Protein AF-A0A2M8Q0Z9-F1 (afdb_monomer)

Structure (mmCIF, N/CA/C/O backbone):
data_AF-A0A2M8Q0Z9-F1
#
_entry.id   AF-A0A2M8Q0Z9-F1
#
loop_
_atom_site.group_PDB
_atom_site.id
_atom_site.type_symbol
_atom_site.label_atom_id
_atom_site.label_alt_id
_atom_site.label_comp_id
_atom_site.label_asym_id
_atom_site.label_entity_id
_atom_site.label_seq_id
_atom_site.pdbx_PDB_ins_code
_atom_site.Cartn_x
_atom_site.Cartn_y
_atom_site.Cartn_z
_atom_site.occupancy
_atom_site.B_iso_or_equiv
_atom_site.auth_seq_id
_atom_site.auth_comp_id
_atom_site.auth_asym_id
_atom_site.auth_atom_id
_atom_site.pdbx_PDB_model_num
ATOM 1 N N . MET A 1 1 ? -34.253 -23.430 72.359 1.00 29.00 1 MET A N 1
ATOM 2 C CA . MET A 1 1 ? -34.237 -23.374 73.838 1.00 29.00 1 MET A CA 1
ATOM 3 C C . MET A 1 1 ? -35.243 -22.290 74.214 1.00 29.00 1 MET A C 1
ATOM 5 O O . MET A 1 1 ? -34.988 -21.146 73.887 1.00 29.00 1 MET A O 1
ATOM 9 N N . PHE A 1 2 ? -36.445 -22.567 74.716 1.00 25.25 2 PHE A N 1
ATOM 10 C CA . PHE A 1 2 ? -36.965 -23.784 75.351 1.00 25.25 2 PHE A CA 1
ATOM 11 C C . PHE A 1 2 ? -37.954 -24.574 74.478 1.00 25.25 2 PHE A C 1
ATOM 13 O O . PHE A 1 2 ? -38.674 -24.003 73.670 1.00 25.25 2 PHE A O 1
ATOM 20 N N . SER A 1 3 ? -37.986 -25.889 74.694 1.00 23.39 3 SER A N 1
ATOM 21 C CA . SER A 1 3 ? -39.091 -26.778 74.326 1.00 23.39 3 SER A CA 1
ATOM 22 C C . SER A 1 3 ? -39.726 -27.277 75.624 1.00 23.39 3 SER A C 1
ATOM 24 O O . SER A 1 3 ? -38.987 -27.608 76.559 1.00 23.39 3 SER A O 1
ATOM 26 N N . ARG A 1 4 ? -41.059 -27.348 75.685 1.00 24.08 4 ARG A N 1
ATOM 27 C CA . ARG A 1 4 ? -41.759 -28.331 76.521 1.00 24.08 4 ARG A CA 1
ATOM 28 C C . ARG A 1 4 ? -43.170 -28.580 76.003 1.00 24.08 4 ARG A C 1
ATOM 30 O O . ARG A 1 4 ? -43.885 -27.640 75.668 1.00 24.08 4 ARG A O 1
ATOM 37 N N . ASP A 1 5 ? -43.511 -29.859 75.930 1.00 26.25 5 ASP A N 1
ATOM 38 C CA . ASP A 1 5 ? -44.664 -30.376 75.205 1.00 26.25 5 ASP A CA 1
ATOM 39 C C . ASP A 1 5 ? -46.029 -30.028 75.797 1.00 26.25 5 ASP A C 1
ATOM 41 O O . ASP A 1 5 ? -46.214 -29.834 77.001 1.00 26.25 5 ASP A O 1
ATOM 45 N N . VAL A 1 6 ? -47.009 -30.028 74.895 1.00 26.88 6 VAL A N 1
ATOM 46 C CA . VAL A 1 6 ? -48.433 -29.902 75.185 1.00 26.88 6 VAL A CA 1
ATOM 47 C C . VAL A 1 6 ? -48.955 -31.223 75.753 1.00 26.88 6 VAL A C 1
ATOM 49 O O . VAL A 1 6 ? -49.050 -32.230 75.051 1.00 26.88 6 VAL A O 1
ATOM 52 N N . GLY A 1 7 ? -49.340 -31.205 77.030 1.00 22.08 7 GLY A N 1
ATOM 53 C CA . GLY A 1 7 ? -50.071 -32.293 77.678 1.00 22.08 7 GLY A CA 1
ATOM 54 C C . GLY A 1 7 ? -51.510 -32.385 77.169 1.00 22.08 7 GLY A C 1
ATOM 55 O O . GLY A 1 7 ? -52.392 -31.706 77.681 1.00 22.08 7 GLY A O 1
ATOM 56 N N . ASN A 1 8 ? -51.702 -33.228 76.157 1.00 27.98 8 ASN A N 1
ATOM 57 C CA . ASN A 1 8 ? -52.954 -33.683 75.548 1.00 27.98 8 ASN A CA 1
ATOM 58 C C . ASN A 1 8 ? -54.220 -33.626 76.445 1.00 27.98 8 ASN A C 1
ATOM 60 O O . ASN A 1 8 ? -54.365 -34.427 77.370 1.00 27.98 8 ASN A O 1
ATOM 64 N N . SER A 1 9 ? -55.188 -32.772 76.092 1.00 23.83 9 SER A N 1
ATOM 65 C CA . SER A 1 9 ? -56.587 -32.903 76.519 1.00 23.83 9 SER A CA 1
ATOM 66 C C . SER A 1 9 ? -57.557 -32.316 75.479 1.00 23.83 9 SER A C 1
ATOM 68 O O . SER A 1 9 ? -57.451 -31.161 75.083 1.00 23.83 9 SER A O 1
ATOM 70 N N . GLY A 1 10 ? -58.526 -33.129 75.038 1.00 26.23 10 GLY A N 1
ATOM 71 C CA . GLY A 1 10 ? -59.764 -32.661 74.399 1.00 26.23 10 GLY A CA 1
ATOM 72 C C . GLY A 1 10 ? -59.664 -32.013 73.010 1.00 26.23 10 GLY A C 1
ATOM 73 O O . GLY A 1 10 ? -60.115 -30.884 72.839 1.00 26.23 10 GLY A O 1
ATOM 74 N N . ILE A 1 11 ? -59.197 -32.738 71.983 1.00 27.69 11 ILE A N 1
ATOM 75 C CA . ILE A 1 11 ? -59.467 -32.342 70.585 1.00 27.69 11 ILE A CA 1
ATOM 76 C C . ILE A 1 11 ? -60.963 -32.556 70.291 1.00 27.69 11 ILE A C 1
ATOM 78 O O . ILE A 1 11 ? -61.380 -33.638 69.880 1.00 27.69 11 ILE A O 1
ATOM 82 N N . ILE A 1 12 ? -61.773 -31.517 70.496 1.00 28.50 12 ILE A N 1
ATOM 83 C CA . ILE A 1 12 ? -63.141 -31.437 69.969 1.00 28.50 12 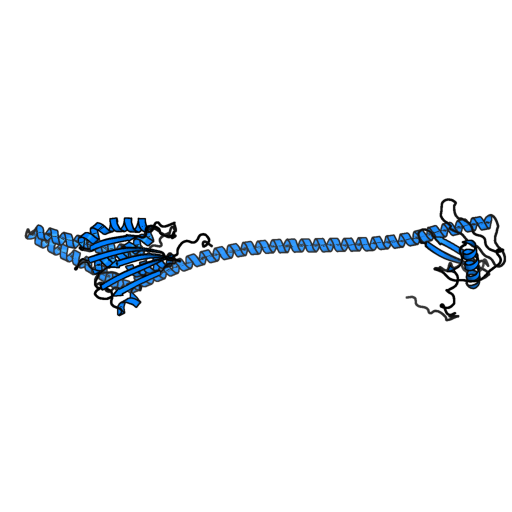ILE A CA 1
ATOM 84 C C . ILE A 1 12 ? -63.040 -30.989 68.502 1.00 28.50 12 ILE A C 1
ATOM 86 O O . ILE A 1 12 ? -62.351 -30.020 68.183 1.00 28.50 12 ILE A O 1
ATOM 90 N N . SER A 1 13 ? -63.671 -31.726 67.584 1.00 25.89 13 SER A N 1
ATOM 91 C CA . SER A 1 13 ? -63.428 -31.595 66.140 1.00 25.89 13 SER A CA 1
ATOM 92 C C . SER A 1 13 ? -63.877 -30.242 65.566 1.00 25.89 13 SER A C 1
ATOM 94 O O . SER A 1 13 ? -65.073 -29.991 65.404 1.00 25.89 13 SER A O 1
ATOM 96 N N . MET A 1 14 ? -62.906 -29.410 65.181 1.00 30.20 14 MET A N 1
ATOM 97 C CA . MET A 1 14 ? -63.068 -28.052 64.637 1.00 30.20 14 MET A CA 1
ATOM 98 C C . MET A 1 14 ? -63.669 -27.986 63.209 1.00 30.20 14 MET A C 1
ATOM 100 O O . MET A 1 14 ? -63.111 -27.299 62.365 1.00 30.20 14 MET A O 1
ATOM 104 N N . ASN A 1 15 ? -64.771 -28.674 62.886 1.00 26.70 15 ASN A N 1
ATOM 105 C CA . ASN A 1 15 ? -65.361 -28.583 61.530 1.00 26.70 15 ASN A CA 1
ATOM 106 C C . ASN A 1 15 ? -66.892 -28.439 61.480 1.00 26.70 15 ASN A C 1
ATOM 108 O O . ASN A 1 15 ? -67.402 -27.760 60.595 1.00 26.70 15 ASN A O 1
ATOM 112 N N . THR A 1 16 ? -67.648 -28.991 62.431 1.00 25.20 16 THR A N 1
ATOM 113 C CA . THR A 1 16 ? -69.124 -28.855 62.461 1.00 25.20 16 THR A CA 1
ATOM 114 C C . THR A 1 16 ? -69.608 -27.554 63.122 1.00 25.20 16 THR A C 1
ATOM 116 O O . THR A 1 16 ? -70.782 -27.214 63.061 1.00 25.20 16 THR A O 1
ATOM 119 N N . THR A 1 17 ? -68.692 -26.803 63.735 1.00 29.81 17 THR A N 1
ATOM 120 C CA . THR A 1 17 ? -68.919 -25.650 64.632 1.00 29.81 17 THR A CA 1
ATOM 121 C C . THR A 1 17 ? -69.244 -24.321 63.912 1.00 29.81 17 THR A C 1
ATOM 123 O O . THR A 1 17 ? -69.582 -23.322 64.557 1.00 29.81 17 THR A O 1
ATOM 126 N N . TYR A 1 18 ? -69.104 -24.286 62.582 1.00 30.70 18 TYR A N 1
ATOM 127 C CA . TYR A 1 18 ? -68.833 -23.061 61.811 1.00 30.70 18 TYR A CA 1
ATOM 128 C C . TYR A 1 18 ? -70.031 -22.438 61.078 1.00 30.70 18 TYR A C 1
ATOM 130 O O . TYR A 1 18 ? -69.997 -21.253 60.774 1.00 30.70 18 TYR A O 1
ATOM 138 N N . ILE A 1 19 ? -71.079 -23.195 60.753 1.00 31.00 19 ILE A N 1
ATOM 139 C CA . ILE A 1 19 ? -71.943 -22.828 59.612 1.00 31.00 19 ILE A CA 1
ATOM 140 C C . ILE A 1 19 ? -72.926 -21.679 59.893 1.00 31.00 19 ILE A C 1
ATOM 142 O O . ILE A 1 19 ? -73.235 -20.887 59.007 1.00 31.00 19 ILE A O 1
ATOM 146 N N . ASP A 1 20 ? -73.417 -21.550 61.118 1.00 32.72 20 ASP A N 1
ATOM 147 C CA . ASP A 1 20 ? -74.731 -20.932 61.291 1.00 32.72 20 ASP A CA 1
ATOM 148 C C . ASP A 1 20 ? -74.752 -19.370 61.421 1.00 32.72 20 ASP A C 1
ATOM 150 O O . ASP A 1 20 ? -75.846 -18.806 61.381 1.00 32.72 20 ASP A O 1
ATOM 154 N N . ILE A 1 21 ? -73.634 -18.628 61.645 1.00 34.75 21 ILE A N 1
ATOM 155 C CA . ILE A 1 21 ? -73.713 -17.278 62.327 1.00 34.75 21 ILE A CA 1
ATOM 156 C C . ILE A 1 21 ? -74.153 -16.164 61.434 1.00 34.75 21 ILE A C 1
ATOM 158 O O . ILE A 1 21 ? -74.830 -15.229 61.854 1.00 34.75 21 ILE A O 1
ATOM 162 N N . LEU A 1 22 ? -73.728 -16.308 60.195 1.00 28.69 22 LEU A N 1
ATOM 163 C CA . LEU A 1 22 ? -73.821 -15.338 59.131 1.00 28.69 22 LEU A CA 1
ATOM 164 C C . LEU A 1 22 ? -75.269 -14.991 58.769 1.00 28.69 22 LEU A C 1
ATOM 166 O O . LEU A 1 22 ? -75.493 -14.236 57.835 1.00 28.69 22 LEU A O 1
ATOM 170 N N . THR A 1 23 ? -76.246 -15.566 59.471 1.00 32.16 23 THR A N 1
ATOM 171 C CA . THR A 1 23 ? -77.679 -15.378 59.256 1.00 32.16 23 THR A CA 1
ATOM 172 C C . THR A 1 23 ? -78.332 -14.412 60.252 1.00 32.16 23 THR A C 1
ATOM 174 O O . THR A 1 23 ? -79.551 -14.259 60.221 1.00 32.16 23 THR A O 1
ATOM 177 N N . SER A 1 24 ? -77.558 -13.747 61.121 1.00 33.47 24 SER A N 1
ATOM 178 C CA . SER A 1 24 ? -78.052 -12.641 61.953 1.00 33.47 24 SER A CA 1
ATOM 179 C C . SER A 1 24 ? -77.798 -11.274 61.312 1.00 33.47 24 SER A C 1
ATOM 181 O O . SER A 1 24 ? -76.681 -10.973 60.896 1.00 33.47 24 SER A O 1
ATOM 183 N N . ASN A 1 25 ? -78.833 -10.430 61.312 1.00 30.94 25 ASN A N 1
ATOM 184 C CA . ASN A 1 25 ? -78.800 -9.064 60.786 1.00 30.94 25 ASN A CA 1
ATOM 185 C C . ASN A 1 25 ? -78.736 -7.985 61.889 1.00 30.94 25 ASN A C 1
ATOM 187 O O . ASN A 1 25 ? -78.957 -6.813 61.589 1.00 30.94 25 ASN A O 1
ATOM 191 N N . ASN A 1 26 ? -78.483 -8.349 63.155 1.00 36.66 26 ASN A N 1
ATOM 192 C CA . ASN A 1 26 ? -78.434 -7.396 64.271 1.00 36.66 26 ASN A CA 1
ATOM 193 C C . ASN A 1 26 ? -77.176 -7.581 65.140 1.00 36.66 26 ASN A C 1
ATOM 195 O O . ASN A 1 26 ? -76.804 -8.699 65.495 1.00 36.66 26 ASN A O 1
ATOM 199 N N . LEU A 1 27 ? -76.560 -6.462 65.530 1.00 37.19 27 LEU A N 1
ATOM 200 C CA . LEU A 1 27 ? -75.401 -6.399 66.422 1.00 37.19 27 LEU A CA 1
ATOM 201 C C . LEU A 1 27 ? -75.675 -7.095 67.769 1.00 37.19 27 LEU A C 1
ATOM 203 O O . LEU A 1 27 ? -74.800 -7.790 68.283 1.00 37.19 27 LEU A O 1
ATOM 207 N N . ASP A 1 28 ? -76.900 -6.980 68.293 1.00 39.16 28 ASP A N 1
ATOM 208 C CA . ASP A 1 28 ? -77.302 -7.596 69.566 1.00 39.16 28 ASP A CA 1
ATOM 209 C C . ASP A 1 28 ? -77.231 -9.136 69.529 1.00 39.16 28 ASP A C 1
ATOM 211 O O . ASP A 1 28 ? -76.730 -9.758 70.464 1.00 39.16 28 ASP A O 1
ATOM 215 N N . GLU A 1 29 ? -77.652 -9.768 68.425 1.00 40.88 29 GLU A N 1
ATOM 216 C CA . GLU A 1 29 ? -77.595 -11.233 68.247 1.00 40.88 29 GLU A CA 1
ATOM 217 C C . GLU A 1 29 ? -76.146 -11.740 68.104 1.00 40.88 29 GLU A C 1
ATOM 219 O O . GLU A 1 29 ? -75.829 -12.858 68.520 1.00 40.88 29 GLU A O 1
ATOM 224 N N . VAL A 1 30 ? -75.251 -10.942 67.507 1.00 40.41 30 VAL A N 1
ATOM 225 C CA . VAL A 1 30 ? -73.817 -11.274 67.399 1.00 40.41 30 VAL A CA 1
ATOM 226 C C . VAL A 1 30 ? -73.162 -11.239 68.782 1.00 40.41 30 VAL A C 1
ATOM 228 O O . VAL A 1 30 ? -72.384 -12.132 69.134 1.00 40.41 30 VAL A O 1
ATOM 231 N N . ILE A 1 31 ? -73.518 -10.232 69.580 1.00 43.06 31 ILE A N 1
ATOM 232 C CA . ILE A 1 31 ? -73.064 -10.038 70.958 1.00 43.06 31 ILE A CA 1
ATOM 233 C C . ILE A 1 31 ? -73.547 -11.185 71.868 1.00 43.06 31 ILE A C 1
ATOM 235 O O . ILE A 1 31 ? -72.736 -11.800 72.569 1.00 43.06 31 ILE A O 1
ATOM 239 N N . GLU A 1 32 ? -74.833 -11.542 71.808 1.00 44.19 32 GLU A N 1
ATOM 240 C CA . GLU A 1 32 ? -75.440 -12.630 72.595 1.00 44.19 32 GLU A CA 1
ATOM 241 C C . GLU A 1 32 ? -74.714 -13.972 72.370 1.00 44.19 32 GLU A C 1
ATOM 243 O O . GLU A 1 32 ? -74.347 -14.682 73.310 1.00 44.19 32 GLU A O 1
ATOM 248 N N . ARG A 1 33 ? -74.418 -14.299 71.109 1.00 44.50 33 ARG A N 1
ATOM 249 C CA . ARG A 1 33 ? -73.875 -15.613 70.725 1.00 44.50 33 ARG A CA 1
ATOM 250 C C . ARG A 1 33 ? -72.375 -15.741 70.899 1.00 44.50 33 ARG A C 1
ATOM 252 O O . ARG A 1 33 ? -71.889 -16.828 71.215 1.00 44.50 33 ARG A O 1
ATOM 259 N N . SER A 1 34 ? -71.656 -14.632 70.750 1.00 44.12 34 SER A N 1
ATOM 260 C CA . SER A 1 34 ? -70.243 -14.557 71.121 1.00 44.12 34 SER A CA 1
ATOM 261 C C . SER A 1 34 ? -70.079 -14.793 72.623 1.00 44.12 34 SER A C 1
ATOM 263 O O . SER A 1 34 ? -69.215 -15.569 73.027 1.00 44.12 34 SER A O 1
ATOM 265 N N . THR A 1 35 ? -70.969 -14.219 73.440 1.00 45.06 35 THR A N 1
ATOM 266 C CA . THR A 1 35 ? -70.985 -14.415 74.898 1.00 45.06 35 THR A CA 1
ATOM 267 C C . THR A 1 35 ? -71.263 -15.870 75.280 1.00 45.06 35 THR A C 1
ATOM 269 O O . THR A 1 35 ? -70.525 -16.444 76.077 1.00 45.06 35 THR A O 1
ATOM 272 N N . ALA A 1 36 ? -72.277 -16.505 74.683 1.00 46.03 36 ALA A N 1
ATOM 273 C CA . ALA A 1 36 ? -72.641 -17.889 75.003 1.00 46.03 36 ALA A CA 1
ATOM 274 C C . ALA A 1 36 ? -71.480 -18.890 74.807 1.00 46.03 36 ALA A C 1
ATOM 276 O O . ALA A 1 36 ? -71.289 -19.775 75.633 1.00 46.03 36 ALA A O 1
ATOM 277 N N . ARG A 1 37 ? -70.664 -18.727 73.753 1.00 44.78 37 ARG A N 1
ATOM 278 C CA . ARG A 1 37 ? -69.464 -19.560 73.510 1.00 44.78 37 ARG A CA 1
ATOM 279 C C . ARG A 1 37 ? -68.254 -19.170 74.351 1.00 44.78 37 ARG A C 1
ATOM 281 O O . ARG A 1 37 ? -67.446 -20.018 74.712 1.00 44.78 37 ARG A O 1
ATOM 288 N N . PHE A 1 38 ? -68.114 -17.888 74.657 1.00 46.19 38 PHE A N 1
ATOM 289 C CA . PHE A 1 38 ? -67.076 -17.364 75.543 1.00 46.19 38 PHE A CA 1
ATOM 290 C C . PHE A 1 38 ? -67.206 -17.942 76.962 1.00 46.19 38 PHE A C 1
ATOM 292 O O . PHE A 1 38 ? -66.206 -18.321 77.566 1.00 46.19 38 PHE A O 1
ATOM 299 N N . MET A 1 39 ? -68.442 -18.131 77.428 1.00 46.19 39 MET A N 1
ATOM 300 C CA . MET A 1 39 ? -68.780 -18.799 78.691 1.00 46.19 39 MET A CA 1
ATOM 301 C C . MET A 1 39 ? -68.330 -20.270 78.780 1.00 46.19 39 MET A C 1
ATOM 303 O O . MET A 1 39 ? -68.110 -20.763 79.881 1.00 46.19 39 MET A O 1
ATOM 307 N N . GLU A 1 40 ? -68.160 -20.972 77.654 1.00 45.56 40 GLU A N 1
ATOM 308 C CA . GLU A 1 40 ? -67.639 -22.353 77.626 1.00 45.56 40 GLU A CA 1
ATOM 309 C C . GLU A 1 40 ? -66.096 -22.416 77.661 1.00 45.56 40 GLU A C 1
ATOM 311 O O . GLU A 1 40 ? -65.525 -23.465 77.957 1.00 45.56 40 GLU A O 1
ATOM 316 N N . LEU A 1 41 ? -65.414 -21.308 77.340 1.00 40.97 41 LEU A N 1
ATOM 317 C CA . LEU A 1 41 ? -63.951 -21.224 77.201 1.00 40.97 41 LEU A CA 1
ATOM 318 C C . LEU A 1 41 ? -63.243 -20.580 78.403 1.00 40.97 41 LEU A C 1
ATOM 320 O O . LEU A 1 41 ? -62.042 -20.785 78.578 1.00 40.97 41 LEU A O 1
ATOM 324 N N . VAL A 1 42 ? -63.965 -19.782 79.189 1.00 40.88 42 VAL A N 1
ATOM 325 C CA . VAL A 1 42 ? -63.442 -18.943 80.278 1.00 40.88 42 VAL A CA 1
ATOM 326 C C . VAL A 1 42 ? -63.699 -19.604 81.633 1.00 40.88 42 VAL A C 1
ATOM 328 O O . VAL A 1 42 ? -64.730 -20.239 81.847 1.00 40.88 42 VAL A O 1
ATOM 331 N N . ASN A 1 43 ? -62.774 -19.454 82.584 1.00 45.03 43 ASN A N 1
ATOM 332 C CA . ASN A 1 43 ? -62.985 -19.961 83.939 1.00 45.03 43 ASN A CA 1
ATOM 333 C C . ASN A 1 43 ? -64.122 -19.167 84.629 1.00 45.03 43 ASN A C 1
ATOM 335 O O . ASN A 1 43 ? -64.034 -17.942 84.681 1.00 45.03 43 ASN A O 1
ATOM 339 N N . PRO A 1 44 ? -65.148 -19.801 85.238 1.00 46.84 44 PRO A N 1
ATOM 340 C CA . PRO A 1 44 ? -66.248 -19.084 85.903 1.00 46.84 44 PRO A CA 1
ATOM 341 C C . PRO A 1 44 ? -65.817 -18.190 87.088 1.00 46.84 44 PRO A C 1
ATOM 343 O O . PRO A 1 44 ? -66.611 -17.385 87.572 1.00 46.84 44 PRO A O 1
ATOM 346 N N . LEU A 1 45 ? -64.564 -18.298 87.552 1.00 42.72 45 LEU A N 1
ATOM 347 C CA . LEU A 1 45 ? -63.936 -17.420 88.552 1.00 42.72 45 LEU A CA 1
ATOM 348 C C . LEU A 1 45 ? -63.070 -16.290 87.945 1.00 42.72 45 LEU A C 1
ATOM 350 O O . LEU A 1 45 ? -62.388 -15.573 88.682 1.00 42.72 45 LEU A O 1
ATOM 354 N N . ALA A 1 46 ? -63.057 -16.119 86.621 1.00 46.72 46 ALA A N 1
ATOM 355 C CA . ALA A 1 46 ? -62.275 -15.095 85.935 1.00 46.72 46 ALA A CA 1
ATOM 356 C C . ALA A 1 46 ? -63.123 -13.914 85.449 1.00 46.72 46 ALA A C 1
ATOM 358 O O . ALA A 1 46 ? -64.194 -14.091 84.876 1.00 46.72 46 ALA A O 1
ATOM 359 N N . MET A 1 47 ? -62.579 -12.703 85.610 1.00 50.75 47 MET A N 1
ATOM 360 C CA . MET A 1 47 ? -62.981 -11.567 84.786 1.00 50.75 47 MET A CA 1
ATOM 361 C C . MET A 1 47 ? -62.311 -11.729 83.427 1.00 50.75 47 MET A C 1
ATOM 363 O O . MET A 1 47 ? -61.087 -11.737 83.327 1.00 50.75 47 MET A O 1
ATOM 367 N N . CYS A 1 48 ? -63.096 -11.852 82.367 1.00 52.19 48 CYS A N 1
ATOM 368 C CA . CYS A 1 48 ? -62.569 -11.802 81.010 1.00 52.19 48 CYS A CA 1
ATOM 369 C C . CYS A 1 48 ? -62.818 -10.418 80.391 1.00 52.19 48 CYS A C 1
ATOM 371 O O . CYS A 1 48 ? -63.458 -9.569 81.009 1.00 52.19 48 CYS A O 1
ATOM 373 N N . LEU A 1 49 ? -62.223 -10.172 79.228 1.00 53.16 49 LEU A N 1
ATOM 374 C CA . LEU A 1 49 ? -62.120 -8.862 78.605 1.00 53.16 49 LEU A CA 1
ATOM 375 C C . LEU A 1 49 ? -62.110 -9.025 77.082 1.00 53.16 49 LEU A C 1
ATOM 377 O O . LEU A 1 49 ? -61.160 -9.568 76.512 1.00 53.16 49 LEU A O 1
ATOM 381 N N . LEU A 1 50 ? -63.157 -8.539 76.422 1.00 53.50 50 LEU A N 1
ATOM 382 C CA . LEU A 1 50 ? -63.221 -8.433 74.966 1.00 53.50 50 LEU A CA 1
ATOM 383 C C . LEU A 1 50 ? -62.940 -6.980 74.555 1.00 53.50 50 LEU A C 1
ATOM 385 O O . LEU A 1 50 ? -63.431 -6.052 75.193 1.00 53.50 50 LEU A O 1
ATOM 389 N N . LEU A 1 51 ? -62.157 -6.779 73.497 1.00 53.03 51 LEU A N 1
ATOM 390 C CA . LEU A 1 51 ? -61.887 -5.479 72.879 1.00 53.03 51 LEU A CA 1
ATOM 391 C C . LEU A 1 51 ? -62.001 -5.640 71.359 1.00 53.03 51 LEU A C 1
ATOM 393 O O . LEU A 1 51 ? -61.488 -6.612 70.810 1.00 53.03 51 LEU A O 1
ATOM 397 N N . TRP A 1 52 ? -62.641 -4.701 70.668 1.00 54.47 52 TRP A N 1
ATOM 398 C CA . TRP A 1 52 ? -62.644 -4.632 69.202 1.00 54.47 52 TRP A CA 1
ATOM 399 C C . TRP A 1 52 ? -61.735 -3.486 68.760 1.00 54.47 52 TRP A C 1
ATOM 401 O O . TRP A 1 52 ? -61.827 -2.390 69.307 1.00 54.47 52 TRP A O 1
ATOM 411 N N . ASP A 1 53 ? -60.838 -3.748 67.810 1.00 50.41 53 ASP A N 1
ATOM 412 C CA . ASP A 1 53 ? -59.968 -2.741 67.202 1.00 50.41 53 ASP A CA 1
ATOM 413 C C . ASP A 1 53 ? -60.440 -2.475 65.769 1.00 50.41 53 ASP A C 1
ATOM 415 O O . ASP A 1 53 ? -60.520 -3.394 64.945 1.00 50.41 53 ASP A O 1
ATOM 419 N N . THR A 1 54 ? -60.798 -1.223 65.489 1.00 50.47 54 THR A N 1
ATOM 420 C CA . THR A 1 54 ? -61.475 -0.822 64.253 1.00 50.47 54 THR A CA 1
ATOM 421 C C . THR A 1 54 ? -60.528 -0.483 63.116 1.00 50.47 54 THR A C 1
ATOM 423 O O . THR A 1 54 ? -60.907 -0.705 61.971 1.00 50.47 54 THR A O 1
ATOM 426 N N . GLU A 1 55 ? -59.300 -0.038 63.395 1.00 51.00 55 GLU A N 1
ATOM 427 C CA . GLU A 1 55 ? -58.261 0.114 62.366 1.00 51.00 55 GLU A CA 1
ATOM 428 C C . GLU A 1 55 ? -57.713 -1.247 61.920 1.00 51.00 55 GLU A C 1
ATOM 430 O O . GLU A 1 55 ? -57.326 -1.426 60.768 1.00 51.00 55 GLU A O 1
ATOM 435 N N . LEU A 1 56 ? -57.690 -2.227 62.829 1.00 51.66 56 LEU A N 1
ATOM 436 C CA . LEU A 1 56 ? -57.178 -3.574 62.571 1.00 51.66 56 LEU A CA 1
ATOM 437 C C . LEU A 1 56 ? -58.274 -4.611 62.271 1.00 51.66 56 LEU A C 1
ATOM 439 O O . LEU A 1 56 ? -57.950 -5.787 62.086 1.00 51.66 56 LEU A O 1
ATOM 443 N N . HIS A 1 57 ? -59.544 -4.191 62.261 1.00 51.53 57 HIS A N 1
ATOM 444 C CA . HIS A 1 57 ? -60.748 -5.002 62.025 1.00 51.53 57 HIS A CA 1
ATOM 445 C C . HIS A 1 57 ? -60.750 -6.365 62.754 1.00 51.53 57 HIS A C 1
ATOM 447 O O . HIS A 1 57 ? -61.039 -7.403 62.150 1.00 51.53 57 HIS A O 1
ATOM 453 N N . ARG A 1 58 ? -60.391 -6.397 64.048 1.00 51.41 58 ARG A N 1
ATOM 454 C CA . ARG A 1 58 ? -60.260 -7.659 64.808 1.00 51.41 58 ARG A CA 1
ATOM 455 C C . ARG A 1 58 ? -60.554 -7.541 66.301 1.00 51.41 58 ARG A C 1
ATOM 457 O O . ARG A 1 58 ? -60.332 -6.498 66.912 1.00 51.41 58 ARG A O 1
ATOM 464 N N . TYR A 1 59 ? -60.958 -8.661 66.904 1.00 51.31 59 TYR A N 1
ATOM 465 C CA . TYR A 1 59 ? -61.098 -8.791 68.354 1.00 51.31 59 TYR A CA 1
ATOM 466 C C . TYR A 1 59 ? -59.762 -9.126 69.036 1.00 51.31 59 TYR A C 1
ATOM 468 O O . TYR A 1 59 ? -58.978 -9.953 68.561 1.00 51.31 59 TYR A O 1
ATOM 476 N N . ILE A 1 60 ? -59.540 -8.513 70.194 1.00 52.59 60 ILE A N 1
ATOM 477 C CA . ILE A 1 60 ? -58.463 -8.794 71.141 1.00 52.59 60 ILE A CA 1
ATOM 478 C C . ILE A 1 60 ? -59.131 -9.298 72.423 1.00 52.59 60 ILE A C 1
ATOM 480 O O . ILE A 1 60 ? -59.983 -8.611 72.984 1.00 52.59 60 ILE A O 1
ATOM 484 N N . VAL A 1 61 ? -58.753 -10.493 72.881 1.00 51.78 61 VAL A N 1
ATOM 485 C CA . VAL A 1 61 ? -59.316 -11.107 74.092 1.00 51.78 61 VAL A CA 1
ATOM 486 C C . VAL A 1 61 ? -58.235 -11.288 75.148 1.00 51.78 61 VAL A C 1
ATOM 488 O O . VAL A 1 61 ? -57.123 -11.728 74.834 1.00 51.78 61 VAL A O 1
ATOM 491 N N . GLY A 1 62 ? -58.579 -10.965 76.393 1.00 50.94 62 GLY A N 1
ATOM 492 C CA . GLY A 1 62 ? -57.747 -11.191 77.567 1.00 50.94 62 GLY A CA 1
ATOM 493 C C . GLY A 1 62 ? -58.558 -11.698 78.753 1.00 50.94 62 GLY A C 1
ATOM 494 O O . GLY A 1 62 ? -59.653 -11.217 79.012 1.00 50.94 62 GLY A O 1
ATOM 495 N N . GLU A 1 63 ? -58.015 -12.659 79.491 1.00 47.00 63 GLU A N 1
ATOM 496 C CA . GLU A 1 63 ? -58.623 -13.220 80.701 1.00 47.00 63 GLU A CA 1
ATOM 497 C C . GLU A 1 63 ? -57.777 -12.847 81.929 1.00 47.00 63 GLU A C 1
ATOM 499 O O . GLU A 1 63 ? -56.546 -12.892 81.873 1.00 47.00 63 GLU A O 1
ATOM 504 N N . THR A 1 64 ? -58.424 -12.496 83.044 1.00 43.44 64 THR A N 1
ATOM 505 C CA . THR A 1 64 ? -57.787 -12.312 84.352 1.00 43.44 64 THR A CA 1
ATOM 506 C C . THR A 1 64 ? -58.573 -13.034 85.449 1.00 43.44 64 THR A C 1
ATOM 508 O O . THR A 1 64 ? -59.713 -12.702 85.771 1.00 43.44 64 THR A O 1
ATOM 511 N N . VAL A 1 65 ? -57.949 -14.034 86.070 1.00 41.69 65 VAL A N 1
ATOM 512 C CA . VAL A 1 65 ? -58.557 -14.770 87.189 1.00 41.69 65 VAL A CA 1
ATOM 513 C C . VAL A 1 65 ? -58.587 -13.882 88.432 1.00 41.69 65 VAL A C 1
ATOM 515 O O . VAL A 1 65 ? -57.585 -13.245 88.757 1.00 41.69 65 VAL A O 1
ATOM 518 N N . VAL A 1 66 ? -59.722 -13.838 89.136 1.00 43.84 66 VAL A N 1
ATOM 519 C CA . VAL A 1 66 ? -59.877 -13.059 90.371 1.00 43.84 66 VAL A CA 1
ATOM 520 C C . VAL A 1 66 ? -60.135 -14.012 91.528 1.00 43.84 66 VAL A C 1
ATOM 522 O O . VAL A 1 66 ? -61.266 -14.464 91.672 1.00 43.84 66 VAL A O 1
ATOM 525 N N . ASN A 1 67 ? -59.120 -14.283 92.360 1.00 39.34 67 ASN A N 1
ATOM 526 C CA . ASN A 1 67 ? -59.257 -14.445 93.819 1.00 39.34 67 ASN A CA 1
ATOM 527 C C . ASN A 1 67 ? -57.929 -14.798 94.526 1.00 39.34 67 ASN A C 1
ATOM 529 O O . ASN A 1 67 ? -57.028 -15.375 93.930 1.00 39.34 67 ASN A O 1
ATOM 533 N N . ASP A 1 68 ? -57.927 -14.511 95.834 1.00 37.22 68 ASP A N 1
ATOM 534 C CA . ASP A 1 68 ? -56.938 -14.832 96.880 1.00 37.22 68 ASP A CA 1
ATOM 535 C C . ASP A 1 68 ? -55.617 -14.013 96.906 1.00 37.22 68 ASP A C 1
ATOM 537 O O . ASP A 1 68 ? -54.752 -14.195 96.049 1.00 37.22 68 ASP A O 1
ATOM 541 N N . PRO A 1 69 ? -55.405 -13.152 97.931 1.00 40.66 69 PRO A N 1
ATOM 542 C CA . PRO A 1 69 ? -54.146 -12.430 98.158 1.00 40.66 69 PRO A CA 1
ATOM 543 C C . PRO A 1 69 ? -52.890 -13.293 98.377 1.00 40.66 69 PRO A C 1
ATOM 545 O O . PRO A 1 69 ? -51.799 -12.727 98.446 1.00 40.66 69 PRO A O 1
ATOM 548 N N . GLN A 1 70 ? -53.009 -14.616 98.547 1.00 38.88 70 GLN A N 1
ATOM 549 C CA . GLN A 1 70 ? -51.870 -15.513 98.801 1.00 38.88 70 GLN A CA 1
ATOM 550 C C . GLN A 1 70 ? -51.386 -16.308 97.573 1.00 38.88 70 GLN A C 1
ATOM 552 O O . GLN A 1 70 ? -50.406 -17.046 97.687 1.00 38.88 70 GLN A O 1
ATOM 557 N N . LEU A 1 71 ? -52.017 -16.165 96.400 1.00 38.59 71 LEU A N 1
ATOM 558 C CA . LEU A 1 71 ? -51.615 -16.863 95.170 1.00 38.59 71 LEU A CA 1
ATOM 559 C C . LEU A 1 71 ? -50.991 -15.936 94.108 1.00 38.59 71 LEU A C 1
ATOM 561 O O . LEU A 1 71 ? -51.184 -14.724 94.091 1.00 38.59 71 LEU A O 1
ATOM 565 N N . ALA A 1 72 ? -50.160 -16.545 93.256 1.00 33.72 72 ALA A N 1
ATOM 566 C CA . ALA A 1 72 ? -49.265 -15.889 92.299 1.00 33.72 72 ALA A CA 1
ATOM 567 C C . ALA A 1 72 ? -49.995 -14.994 91.263 1.00 33.72 72 ALA A C 1
ATOM 569 O O . ALA A 1 72 ? -51.159 -15.250 90.953 1.00 33.72 72 ALA A O 1
ATOM 570 N N . PRO A 1 73 ? -49.324 -13.963 90.700 1.00 32.03 73 PRO A N 1
ATOM 571 C CA . PRO A 1 73 ? -49.974 -12.917 89.907 1.00 32.03 73 PRO A CA 1
ATOM 572 C C . PRO A 1 73 ? -50.720 -13.427 88.667 1.00 32.03 73 PRO A C 1
ATOM 574 O O . PRO A 1 73 ? -50.297 -14.367 87.991 1.00 32.03 73 PRO A O 1
ATOM 577 N N . SER A 1 74 ? -51.820 -12.739 88.354 1.00 35.50 74 SER A N 1
ATOM 578 C CA . SER A 1 74 ? -52.733 -13.034 87.251 1.00 35.50 74 SER A CA 1
ATOM 579 C C . SER A 1 74 ? -52.036 -13.063 85.884 1.00 35.50 74 SER A C 1
ATOM 581 O O . SER A 1 74 ? -51.357 -12.122 85.473 1.00 35.50 74 SER A O 1
ATOM 583 N N . VAL A 1 75 ? -52.233 -14.163 85.150 1.00 33.22 75 VAL A N 1
ATOM 584 C CA . VAL A 1 75 ? -51.606 -14.404 83.841 1.00 33.22 75 VAL A CA 1
ATOM 585 C C . VAL A 1 75 ? -52.568 -14.033 82.716 1.00 33.22 75 VAL A C 1
ATOM 587 O O . VAL A 1 75 ? -53.529 -14.752 82.452 1.00 33.22 75 VAL A O 1
ATOM 590 N N . PHE A 1 76 ? -52.271 -12.946 82.006 1.00 34.66 76 PHE A N 1
ATOM 591 C CA . PHE A 1 76 ? -53.048 -12.508 80.847 1.00 34.66 76 PHE A CA 1
ATOM 592 C C . PHE A 1 76 ? -52.767 -13.417 79.635 1.00 34.66 76 PHE A C 1
ATOM 594 O O . PHE A 1 76 ? -51.693 -13.352 79.029 1.00 34.66 76 PHE A O 1
ATOM 601 N N . ARG A 1 77 ? -53.714 -14.291 79.264 1.00 34.19 77 ARG A N 1
ATOM 602 C CA . ARG A 1 77 ? -53.602 -15.134 78.058 1.00 34.19 77 ARG A CA 1
ATOM 603 C C . ARG A 1 77 ? -54.174 -14.419 76.835 1.00 34.19 77 ARG A C 1
ATOM 605 O O . ARG A 1 77 ? -55.345 -14.061 76.808 1.00 34.19 77 ARG A O 1
ATOM 612 N N . ARG A 1 78 ? -53.348 -14.267 75.796 1.00 35.19 78 ARG A N 1
ATOM 613 C CA . ARG A 1 78 ? -53.752 -13.731 74.488 1.00 35.19 78 ARG A CA 1
ATOM 614 C C . ARG A 1 78 ? -54.445 -14.816 73.666 1.00 35.19 78 ARG A C 1
ATOM 616 O O . ARG A 1 78 ? -53.790 -15.773 73.259 1.00 35.19 78 ARG A O 1
ATOM 623 N N . VAL A 1 79 ? -55.718 -14.611 73.338 1.00 34.91 79 VAL A N 1
ATOM 624 C CA . VAL A 1 79 ? -56.445 -15.410 72.339 1.00 34.91 79 VAL A CA 1
ATOM 625 C C . VAL A 1 79 ? -56.877 -14.485 71.203 1.00 34.91 79 VA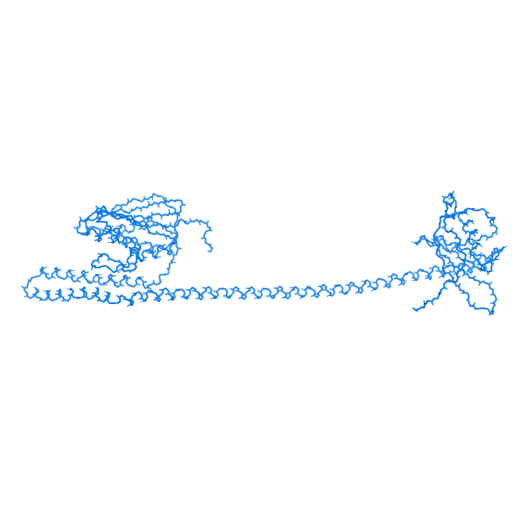L A C 1
ATOM 627 O O . VAL A 1 79 ? -57.442 -13.419 71.438 1.00 34.91 79 VAL A O 1
ATOM 630 N N . VAL A 1 80 ? -56.566 -14.865 69.962 1.00 30.81 80 VAL A N 1
ATOM 631 C CA . VAL A 1 80 ? -57.006 -14.142 68.760 1.00 30.81 80 VAL A CA 1
ATOM 632 C C . VAL A 1 80 ? -58.247 -14.849 68.231 1.00 30.81 80 VAL A C 1
ATOM 634 O O . VAL A 1 80 ? -58.160 -16.000 67.811 1.00 30.81 80 VAL A O 1
ATOM 637 N N . LEU A 1 81 ? -59.394 -14.171 68.272 1.00 29.98 81 LEU A N 1
ATOM 638 C CA . LEU A 1 81 ? -60.661 -14.686 67.758 1.00 29.98 81 LEU A CA 1
ATOM 639 C C . LEU A 1 81 ? -60.976 -14.029 66.408 1.00 29.98 81 LEU A C 1
ATOM 641 O O . LEU A 1 81 ? -61.143 -12.814 66.322 1.00 29.98 81 LEU A O 1
ATOM 645 N N . SER A 1 82 ? -61.086 -14.845 65.362 1.00 28.55 82 SER A N 1
ATOM 646 C CA . SER A 1 82 ? -61.537 -14.448 64.024 1.00 28.55 82 SER A CA 1
ATOM 647 C C . SER A 1 82 ? -62.725 -15.329 63.648 1.00 28.55 82 SER A C 1
ATOM 649 O O . SER A 1 82 ? -62.519 -16.497 63.311 1.00 28.55 82 SER A O 1
ATOM 651 N N . PHE A 1 83 ? -63.956 -14.823 63.780 1.00 33.97 83 PHE A N 1
ATOM 652 C CA . PHE A 1 83 ? -65.130 -15.696 63.773 1.00 33.97 83 PHE A CA 1
ATOM 653 C C . PHE A 1 83 ? -66.365 -15.206 63.034 1.00 33.97 83 PHE A C 1
ATOM 655 O O . PHE A 1 83 ? -66.657 -14.023 62.901 1.00 33.97 83 PHE A O 1
ATOM 662 N N . VAL A 1 84 ? -67.047 -16.252 62.580 1.00 33.28 84 VAL A N 1
ATOM 663 C CA . VAL A 1 84 ? -68.134 -16.371 61.629 1.00 33.28 84 VAL A CA 1
ATOM 664 C C . VAL A 1 84 ? -68.740 -17.770 61.997 1.00 33.28 84 VAL A C 1
ATOM 666 O O . VAL A 1 84 ? -68.468 -18.741 61.313 1.00 33.28 84 VAL A O 1
ATOM 669 N N . GLY A 1 85 ? -69.377 -17.963 63.187 1.00 36.50 85 GLY A N 1
ATOM 670 C CA . GLY A 1 85 ? -69.935 -19.271 63.684 1.00 36.50 85 GLY A CA 1
ATOM 671 C C . GLY A 1 85 ? -70.903 -19.242 64.926 1.00 36.50 85 GLY A C 1
ATOM 672 O O . GLY A 1 85 ? -70.636 -18.522 65.879 1.00 36.50 85 GLY A O 1
ATOM 673 N N . ASN A 1 86 ? -72.005 -20.033 64.937 1.00 32.50 86 ASN A N 1
ATOM 674 C CA . ASN A 1 86 ? -73.272 -19.915 65.761 1.00 32.50 86 ASN A CA 1
ATOM 675 C C . ASN A 1 86 ? -73.675 -21.250 66.484 1.00 32.50 86 ASN A C 1
ATOM 677 O O . ASN A 1 86 ? -72.847 -22.156 66.503 1.00 32.50 86 ASN A O 1
ATOM 681 N N . ARG A 1 87 ? -74.905 -21.507 67.011 1.00 24.86 87 ARG A N 1
ATOM 682 C CA . ARG A 1 87 ? -76.170 -20.720 67.185 1.00 24.86 87 ARG A CA 1
ATOM 683 C C . ARG A 1 87 ? -76.867 -21.107 68.494 1.00 24.86 87 ARG A C 1
ATOM 685 O O . ARG A 1 87 ? -77.207 -22.273 68.650 1.00 24.86 87 ARG A O 1
ATOM 692 N N . VAL A 1 88 ? -77.177 -20.142 69.363 1.00 28.12 88 VAL A N 1
ATOM 693 C CA . VAL A 1 88 ? -77.941 -20.355 70.613 1.00 28.12 88 VAL A CA 1
ATOM 694 C C . VAL A 1 88 ? -78.612 -19.035 71.033 1.00 28.12 88 VAL A C 1
ATOM 696 O O . VAL A 1 88 ? -78.145 -17.971 70.632 1.00 28.12 88 VAL A O 1
ATOM 699 N N . SER A 1 89 ? -79.703 -19.095 71.799 1.00 23.78 89 SER A N 1
ATOM 700 C CA . SER A 1 89 ? -80.271 -17.961 72.546 1.00 23.78 89 SER A CA 1
ATOM 701 C C . SER A 1 89 ? -79.881 -18.056 74.024 1.00 23.78 89 SER A C 1
ATOM 703 O O . SER A 1 89 ? -80.099 -19.111 74.625 1.00 23.78 89 SER A O 1
ATOM 705 N N . VAL A 1 90 ? -79.367 -16.983 74.623 1.00 28.03 90 VAL A N 1
ATOM 706 C CA . VAL A 1 90 ? -79.063 -16.897 76.061 1.00 28.03 90 VAL A CA 1
ATOM 707 C C . VAL A 1 90 ? -79.595 -15.574 76.603 1.00 28.03 90 VAL A C 1
ATOM 709 O O . VAL A 1 90 ? -79.253 -14.499 76.124 1.00 28.03 90 VAL A O 1
ATOM 712 N N . THR A 1 91 ? -80.444 -15.665 77.624 1.00 25.52 91 THR A N 1
ATOM 713 C CA . THR A 1 91 ? -81.145 -14.535 78.245 1.00 25.52 91 THR A CA 1
ATOM 714 C C . THR A 1 91 ? -80.195 -13.414 78.684 1.00 25.52 91 THR A C 1
ATOM 716 O O . THR A 1 91 ? -79.251 -13.649 79.437 1.00 25.52 91 THR A O 1
ATOM 719 N N . GLN A 1 92 ? -80.498 -12.188 78.237 1.00 31.16 92 GLN A N 1
ATOM 720 C CA . GLN A 1 92 ? -79.679 -10.961 78.292 1.00 31.16 92 GLN A CA 1
ATOM 721 C C . GLN A 1 92 ? -79.248 -10.445 79.683 1.00 31.16 92 GLN A C 1
ATOM 723 O O . GLN A 1 92 ? -78.641 -9.381 79.770 1.00 31.16 92 GLN A O 1
ATOM 728 N N . GLU A 1 93 ? -79.523 -11.148 80.780 1.00 31.83 93 GLU A N 1
ATOM 729 C CA . GLU A 1 93 ? -79.392 -10.597 82.139 1.00 31.83 93 GLU A CA 1
ATOM 730 C C . GLU A 1 93 ? -77.942 -10.347 82.598 1.00 31.83 93 GLU A C 1
ATOM 732 O O . GLU A 1 93 ? -77.737 -9.710 83.629 1.00 31.83 93 GLU A O 1
ATOM 737 N N . HIS A 1 94 ? -76.934 -10.818 81.848 1.00 37.16 94 HIS A N 1
ATOM 738 C CA . HIS A 1 94 ? -75.542 -10.839 82.312 1.00 37.16 94 HIS A CA 1
ATOM 739 C C . HIS A 1 94 ? -74.491 -10.169 81.411 1.00 37.16 94 HIS A C 1
ATOM 741 O O . HIS A 1 94 ? -73.302 -10.468 81.547 1.00 37.16 94 HIS A O 1
ATOM 747 N N . LEU A 1 95 ? -74.883 -9.243 80.527 1.00 39.22 95 LEU A N 1
ATOM 748 C CA . LEU A 1 95 ? -73.928 -8.545 79.662 1.00 39.22 95 LEU A CA 1
ATOM 749 C C . LEU A 1 95 ? -73.934 -7.023 79.818 1.00 39.22 95 LEU A C 1
ATOM 751 O O . LEU A 1 95 ? -74.926 -6.365 79.528 1.00 39.22 95 LEU A O 1
ATOM 755 N N . HIS A 1 96 ? -72.779 -6.460 80.174 1.00 41.34 96 HIS A N 1
ATOM 756 C CA . HIS A 1 96 ? -72.507 -5.029 80.039 1.00 41.34 96 HIS A CA 1
ATOM 757 C C . HIS A 1 96 ? -71.536 -4.779 78.888 1.00 41.34 96 HIS A C 1
ATOM 759 O O . HIS A 1 96 ? -70.573 -5.521 78.712 1.00 41.34 96 HIS A O 1
ATOM 765 N N . CYS A 1 97 ? -71.810 -3.729 78.111 1.00 44.69 97 CYS A N 1
ATOM 766 C CA . CYS A 1 97 ? -70.973 -3.254 77.016 1.00 44.69 97 CYS A CA 1
ATOM 767 C C . CYS A 1 97 ? -70.654 -1.776 77.260 1.00 44.69 97 CYS A C 1
ATOM 769 O O . CYS A 1 97 ? -71.518 -0.908 77.130 1.00 44.69 97 CYS A O 1
ATOM 771 N N . LEU A 1 98 ? -69.413 -1.490 77.652 1.00 45.81 98 LEU A N 1
ATOM 772 C CA . LEU A 1 98 ? -68.962 -0.131 77.961 1.00 45.81 98 LEU A CA 1
ATOM 773 C C . LEU A 1 98 ? -68.229 0.482 76.775 1.00 45.81 98 LEU A C 1
ATOM 775 O O . LEU A 1 98 ? -67.180 -0.025 76.382 1.00 45.81 98 LEU A O 1
ATOM 779 N N . ARG A 1 99 ? -68.739 1.607 76.263 1.00 48.22 99 ARG A N 1
ATOM 780 C CA . ARG A 1 99 ? -68.061 2.426 75.253 1.00 48.22 99 ARG A CA 1
ATOM 781 C C . ARG A 1 99 ? -66.898 3.191 75.897 1.00 48.22 99 ARG A C 1
ATOM 783 O O . ARG A 1 99 ? -67.090 3.875 76.904 1.00 48.22 99 ARG A O 1
ATOM 790 N N . LEU A 1 100 ? -65.692 3.082 75.334 1.00 50.00 100 LEU A N 1
ATOM 791 C CA . LEU A 1 100 ? -64.513 3.736 75.918 1.00 50.00 100 LEU A CA 1
ATOM 792 C C . LEU A 1 100 ? -64.499 5.267 75.749 1.00 50.00 100 LEU A C 1
ATOM 794 O O . LEU A 1 100 ? -64.137 5.934 76.716 1.00 50.00 100 LEU A O 1
ATOM 798 N N . ASP A 1 101 ? -64.923 5.809 74.601 1.00 47.81 101 ASP A N 1
ATOM 799 C CA . ASP A 1 101 ? -65.058 7.254 74.323 1.00 47.81 101 ASP A CA 1
ATOM 800 C C . ASP A 1 101 ? -66.141 7.538 73.254 1.00 47.81 101 ASP A C 1
ATOM 802 O O . ASP A 1 101 ? -66.523 6.650 72.487 1.00 47.81 101 ASP A O 1
ATOM 806 N N . ASP A 1 102 ? -66.642 8.780 73.193 1.00 42.91 102 ASP A N 1
ATOM 807 C CA . ASP A 1 102 ? -67.728 9.193 72.279 1.00 42.91 102 ASP A CA 1
ATOM 808 C C . ASP A 1 102 ? -67.288 9.394 70.819 1.00 42.91 102 ASP A C 1
ATOM 810 O O . ASP A 1 102 ? -68.102 9.241 69.902 1.00 42.91 102 ASP A O 1
ATOM 814 N N . HIS A 1 103 ? -66.011 9.712 70.591 1.00 47.22 103 HIS A N 1
ATOM 815 C CA . HIS A 1 103 ? -65.455 9.935 69.251 1.00 47.22 103 HIS A CA 1
ATOM 816 C C . HIS A 1 103 ? -64.819 8.687 68.630 1.00 47.22 103 HIS A C 1
ATOM 818 O O . HIS A 1 103 ? -64.805 8.573 67.405 1.00 47.22 103 HIS A O 1
ATOM 824 N N . ASP A 1 104 ? -64.364 7.735 69.448 1.00 44.41 104 ASP A N 1
ATOM 825 C CA . ASP A 1 104 ? -63.746 6.506 68.957 1.00 44.41 104 ASP A CA 1
ATOM 826 C C . ASP A 1 104 ? -64.782 5.407 68.691 1.00 44.41 104 ASP A C 1
ATOM 828 O O . ASP A 1 104 ? -65.827 5.280 69.348 1.00 44.41 104 ASP A O 1
ATOM 832 N N . GLN A 1 105 ? -64.497 4.616 67.660 1.00 46.41 105 GLN A N 1
ATOM 833 C CA . GLN A 1 105 ? -65.391 3.584 67.160 1.00 46.41 105 GLN A CA 1
ATOM 834 C C . GLN A 1 105 ? -65.358 2.347 68.077 1.00 46.41 105 GLN A C 1
ATOM 836 O O . GLN A 1 105 ? -64.319 1.726 68.260 1.00 46.41 105 GLN A O 1
ATOM 841 N N . HIS A 1 106 ? -66.524 1.995 68.629 1.00 45.69 106 HIS A N 1
ATOM 842 C CA . HIS A 1 106 ? -66.874 0.727 69.292 1.00 45.69 106 HIS A CA 1
ATOM 843 C C . HIS A 1 106 ? -65.734 -0.127 69.879 1.00 45.69 106 HIS A C 1
ATOM 845 O O . HIS A 1 106 ? -65.505 -1.253 69.442 1.00 45.69 106 HIS A O 1
ATOM 851 N N . VAL A 1 107 ? -65.126 0.336 70.971 1.00 46.25 107 VAL A N 1
ATOM 852 C CA . VAL A 1 107 ? -64.452 -0.567 71.913 1.00 46.25 107 VAL A CA 1
ATOM 853 C C . VAL A 1 107 ? -65.444 -0.886 73.029 1.00 46.25 107 VAL A C 1
ATOM 855 O O . VAL A 1 107 ? -65.749 -0.008 73.834 1.00 46.25 107 VAL A O 1
ATOM 858 N N . GLY A 1 108 ? -65.994 -2.104 73.018 1.00 48.06 108 GLY A N 1
ATOM 859 C CA . GLY A 1 108 ? -67.003 -2.577 73.969 1.00 48.06 108 GLY A CA 1
ATOM 860 C C . GLY A 1 108 ? -66.429 -3.611 74.929 1.00 48.06 108 GLY A C 1
ATOM 861 O O . GLY A 1 108 ? -66.092 -4.714 74.504 1.00 48.06 108 GLY A O 1
ATOM 862 N N . LEU A 1 109 ? -66.322 -3.254 76.209 1.00 46.84 109 LEU A N 1
ATOM 863 C CA . LEU A 1 109 ? -65.793 -4.143 77.242 1.00 46.84 109 LEU A CA 1
ATOM 864 C C . LEU A 1 109 ? -66.892 -5.015 77.853 1.00 46.84 109 LEU A C 1
ATOM 866 O O . LEU A 1 109 ? -67.875 -4.467 78.347 1.00 46.84 109 LEU A O 1
ATOM 870 N N . VAL A 1 110 ? -66.676 -6.331 77.892 1.00 50.81 110 VAL A N 1
ATOM 871 C CA . VAL A 1 110 ? -67.494 -7.297 78.646 1.00 50.81 110 VAL A CA 1
ATOM 872 C C . VAL A 1 110 ? -66.725 -7.716 79.893 1.00 50.81 110 VAL A C 1
ATOM 874 O O . VAL A 1 110 ? -65.589 -8.160 79.758 1.00 50.81 110 VAL A O 1
ATOM 877 N N . VAL A 1 111 ? -67.337 -7.608 81.076 1.00 47.44 111 VAL A N 1
ATOM 878 C CA . VAL A 1 111 ? -66.779 -8.081 82.356 1.00 47.44 111 VAL A CA 1
ATOM 879 C C . VAL A 1 111 ? -67.771 -9.026 83.024 1.00 47.44 111 VAL A C 1
ATOM 881 O O . VAL A 1 111 ? -68.922 -8.664 83.255 1.00 47.44 111 VAL A O 1
ATOM 884 N N . TYR A 1 112 ? -67.309 -10.233 83.349 1.00 48.22 112 TYR A N 1
ATOM 885 C CA . TYR A 1 112 ? -68.124 -11.323 83.889 1.00 48.22 112 TYR A CA 1
ATOM 886 C C . TYR A 1 112 ? -67.540 -11.845 85.212 1.00 48.22 112 TYR A C 1
ATOM 888 O O . TYR A 1 112 ? -66.323 -11.808 85.394 1.00 48.22 112 TYR A O 1
ATOM 896 N N . LYS A 1 113 ? -68.379 -12.319 86.147 1.00 43.62 113 LYS A N 1
ATOM 897 C CA . LYS A 1 113 ? -67.935 -12.985 87.389 1.00 43.62 113 LYS A CA 1
ATOM 898 C C . LYS A 1 113 ? -69.017 -13.939 87.916 1.00 43.62 113 LYS A C 1
ATOM 900 O O . LYS A 1 113 ? -69.703 -13.634 88.894 1.00 43.62 113 LYS A O 1
ATOM 905 N N . GLY A 1 114 ? -69.163 -15.094 87.266 1.00 50.06 114 GLY A N 1
ATOM 906 C CA . GLY A 1 114 ? -70.334 -15.961 87.449 1.00 50.06 114 GLY A CA 1
ATOM 907 C C . GLY A 1 114 ? -71.633 -15.237 87.066 1.00 50.06 114 GLY A C 1
ATOM 908 O O . GLY A 1 114 ? -71.580 -14.193 86.418 1.00 50.06 114 GLY A O 1
ATOM 909 N N . ASP A 1 115 ? -72.781 -15.751 87.514 1.00 41.81 115 ASP A N 1
ATOM 910 C CA . ASP A 1 115 ? -74.133 -15.258 87.175 1.00 41.81 115 ASP A CA 1
ATOM 911 C C . ASP A 1 115 ? -74.488 -13.883 87.795 1.00 41.81 115 ASP A C 1
ATOM 913 O O . ASP A 1 115 ? -75.526 -13.725 88.441 1.00 41.81 115 ASP A O 1
ATOM 917 N N . ARG A 1 116 ? -73.602 -12.883 87.684 1.00 42.78 116 ARG A N 1
ATOM 918 C CA . ARG A 1 116 ? -73.829 -11.484 88.074 1.00 42.78 116 ARG A CA 1
ATOM 919 C C . ARG A 1 116 ? -73.009 -10.529 87.216 1.00 42.78 116 ARG A C 1
ATOM 921 O O . ARG A 1 116 ? -71.791 -10.677 87.109 1.00 42.78 116 ARG A O 1
ATOM 928 N N . VAL A 1 117 ? -73.654 -9.474 86.719 1.00 47.00 117 VAL A N 1
ATOM 929 C CA . VAL A 1 117 ? -72.922 -8.319 86.190 1.00 47.00 117 VAL A CA 1
ATOM 930 C C . VAL A 1 117 ? -72.413 -7.454 87.330 1.00 47.00 117 VAL A C 1
ATOM 932 O O . VAL A 1 117 ? -73.118 -7.196 88.306 1.00 47.00 117 VAL A O 1
ATOM 935 N N . LEU A 1 118 ? -71.192 -6.958 87.174 1.00 48.12 118 LEU A N 1
ATOM 936 C CA . LEU A 1 118 ? -70.635 -5.901 88.005 1.00 48.12 118 LEU A CA 1
ATOM 937 C C . LEU A 1 118 ? -71.054 -4.527 87.458 1.00 48.12 118 LEU A C 1
ATOM 939 O O . LEU A 1 118 ? -70.213 -3.774 86.976 1.00 48.12 118 LEU A O 1
ATOM 943 N N . ASP A 1 119 ? -72.345 -4.194 87.541 1.00 50.47 119 ASP A N 1
ATOM 944 C CA . ASP A 1 119 ? -72.816 -2.832 87.253 1.00 50.47 119 ASP A CA 1
ATOM 945 C C . ASP A 1 119 ? -72.671 -1.932 88.489 1.00 50.47 119 ASP A C 1
ATOM 947 O O . ASP A 1 119 ? -73.627 -1.636 89.207 1.00 50.47 119 ASP A O 1
ATOM 951 N N . SER A 1 120 ? -71.430 -1.538 88.780 1.00 52.34 120 SER A N 1
ATOM 952 C CA . SER A 1 120 ? -71.133 -0.476 89.745 1.00 52.34 120 SER A CA 1
ATOM 953 C C . SER A 1 120 ? -70.349 0.652 89.071 1.00 52.34 120 SER A C 1
ATOM 955 O O . SER A 1 120 ? -69.600 0.398 88.120 1.00 52.34 120 SER A O 1
ATOM 957 N N . PRO A 1 121 ? -70.455 1.904 89.554 1.00 53.03 121 PRO A N 1
ATOM 958 C CA . PRO A 1 121 ? -69.658 3.011 89.032 1.00 53.03 121 PRO A CA 1
ATOM 959 C C . PRO A 1 121 ? -68.148 2.732 89.074 1.00 53.03 121 PRO A C 1
ATOM 961 O O . PRO A 1 121 ? -67.436 3.087 88.134 1.00 53.03 121 PRO A O 1
ATOM 964 N N . GLU A 1 122 ? -67.652 2.054 90.117 1.00 49.66 122 GLU A N 1
ATOM 965 C CA . GLU A 1 122 ? -66.238 1.678 90.223 1.00 49.66 122 GLU A CA 1
ATOM 966 C C . GLU A 1 122 ? -65.853 0.580 89.224 1.00 49.66 122 GLU A C 1
ATOM 968 O O . GLU A 1 122 ? -64.796 0.669 88.599 1.00 49.66 122 GLU A O 1
ATOM 973 N N . ALA A 1 123 ? -66.707 -0.431 89.034 1.00 50.31 123 ALA A N 1
ATOM 974 C CA . ALA A 1 123 ? -66.473 -1.505 88.072 1.00 50.31 123 ALA A CA 1
ATOM 975 C C . ALA A 1 123 ? -66.475 -0.981 86.627 1.00 50.31 123 ALA A C 1
ATOM 977 O O . ALA A 1 123 ? -65.580 -1.321 85.849 1.00 50.31 123 ALA A O 1
ATOM 978 N N . ASN A 1 124 ? -67.409 -0.087 86.291 1.00 53.03 124 ASN A N 1
ATOM 979 C CA . ASN A 1 124 ? -67.484 0.579 84.990 1.00 53.03 124 ASN A CA 1
ATOM 980 C C . ASN A 1 124 ? -66.264 1.496 84.742 1.00 53.03 124 ASN A C 1
ATOM 982 O O . ASN A 1 124 ? -65.739 1.549 83.626 1.00 53.03 124 ASN A O 1
ATOM 986 N N . LEU A 1 125 ? -65.750 2.175 85.775 1.00 53.94 125 LEU A N 1
ATOM 987 C CA . LEU A 1 125 ? -64.530 2.985 85.680 1.00 53.94 125 LEU A CA 1
ATOM 988 C C . LEU A 1 125 ? -63.269 2.122 85.502 1.00 53.94 125 LEU A C 1
ATOM 990 O O . LEU A 1 125 ? -62.477 2.377 84.594 1.00 53.94 125 LEU A O 1
ATOM 994 N N . TYR A 1 126 ? -63.099 1.085 86.328 1.00 52.34 126 TYR A N 1
ATOM 995 C CA . TYR A 1 126 ? -61.974 0.144 86.249 1.00 52.34 126 TYR A CA 1
ATOM 996 C C . TYR A 1 126 ? -61.899 -0.508 84.865 1.00 52.34 126 TYR A C 1
ATOM 998 O O . TYR A 1 126 ? -60.848 -0.506 84.223 1.00 52.34 126 TYR A O 1
ATOM 1006 N N . SER A 1 127 ? -63.053 -0.957 84.374 1.00 52.81 127 SER A N 1
ATOM 1007 C CA . SER A 1 127 ? -63.270 -1.459 83.021 1.00 52.81 127 SER A CA 1
ATOM 1008 C C . SER A 1 127 ? -62.735 -0.502 81.950 1.00 52.81 127 SER A C 1
ATOM 1010 O O . SER A 1 127 ? -61.869 -0.881 81.157 1.00 52.81 127 SER A O 1
ATOM 1012 N N . ARG A 1 128 ? -63.184 0.764 81.947 1.00 56.59 128 ARG A N 1
ATOM 1013 C CA . ARG A 1 128 ? -62.731 1.756 80.955 1.00 56.59 128 ARG A CA 1
ATOM 1014 C C . ARG A 1 128 ? -61.219 1.996 81.014 1.00 56.59 128 ARG A C 1
ATOM 1016 O O . ARG A 1 128 ? -60.572 2.053 79.968 1.00 56.59 128 ARG A O 1
ATOM 1023 N N . CYS A 1 129 ? -60.647 2.081 82.215 1.00 53.44 129 CYS A N 1
ATOM 1024 C CA . CYS A 1 129 ? -59.207 2.258 82.408 1.00 53.44 129 CYS A CA 1
ATOM 1025 C C . CYS A 1 129 ? -58.391 1.071 81.866 1.00 53.44 129 CYS A C 1
ATOM 1027 O O . CYS A 1 129 ? -57.424 1.282 81.132 1.00 53.44 129 CYS A O 1
ATOM 1029 N N . VAL A 1 130 ? -58.790 -0.167 82.177 1.00 56.12 130 VAL A N 1
ATOM 1030 C CA . VAL A 1 130 ? -58.099 -1.388 81.721 1.00 56.12 130 VAL A CA 1
ATOM 1031 C C . VAL A 1 130 ? -58.211 -1.559 80.205 1.00 56.12 130 VAL A C 1
ATOM 1033 O O . VAL A 1 130 ? -57.203 -1.821 79.547 1.00 56.12 130 VAL A O 1
ATOM 1036 N N . GLY A 1 131 ? -59.397 -1.342 79.626 1.00 55.12 131 GLY A N 1
ATOM 1037 C CA . GLY A 1 131 ? -59.599 -1.416 78.177 1.00 55.12 131 GLY A CA 1
ATOM 1038 C C . GLY A 1 131 ? -58.751 -0.400 77.405 1.00 55.12 131 GLY A C 1
ATOM 1039 O O . GLY A 1 131 ? -58.072 -0.767 76.444 1.00 55.12 131 GLY A O 1
ATOM 1040 N N . LYS A 1 132 ? -58.709 0.859 77.868 1.00 60.09 132 LYS A N 1
ATOM 1041 C CA . LYS A 1 132 ? -57.895 1.917 77.244 1.00 60.09 132 LYS A CA 1
ATOM 1042 C C . LYS A 1 132 ? -56.394 1.636 77.376 1.00 60.09 132 LYS A C 1
ATOM 1044 O O . LYS A 1 132 ? -55.662 1.788 76.400 1.00 60.09 132 LYS A O 1
ATOM 1049 N N . ALA A 1 133 ? -55.939 1.153 78.536 1.00 56.31 133 ALA A N 1
ATOM 1050 C CA . ALA A 1 133 ? -54.544 0.762 78.744 1.00 56.31 133 ALA A CA 1
ATOM 1051 C C . ALA A 1 133 ? -54.109 -0.394 77.823 1.00 56.31 133 ALA A C 1
ATOM 1053 O O . ALA A 1 133 ? -53.013 -0.355 77.263 1.00 56.31 133 ALA A O 1
ATOM 1054 N N . LEU A 1 134 ? -54.966 -1.401 77.622 1.00 58.56 134 LEU A N 1
ATOM 1055 C CA . LEU A 1 134 ? -54.676 -2.538 76.744 1.00 58.56 134 LEU A CA 1
ATOM 1056 C C . LEU A 1 134 ? -54.696 -2.175 75.260 1.00 58.56 134 LEU A C 1
ATOM 1058 O O . LEU A 1 134 ? -53.825 -2.644 74.531 1.00 58.56 134 LEU A O 1
ATOM 1062 N N . HIS A 1 135 ? -55.619 -1.318 74.816 1.00 62.06 135 HIS A N 1
ATOM 1063 C CA . HIS A 1 135 ? -55.607 -0.803 73.444 1.00 62.06 135 HIS A CA 1
ATOM 1064 C C . HIS A 1 135 ? -54.304 -0.038 73.148 1.00 62.06 135 HIS A C 1
ATOM 1066 O O . HIS A 1 135 ? -53.621 -0.343 72.171 1.00 62.06 135 HIS A O 1
ATOM 1072 N N . ILE A 1 136 ? -53.896 0.879 74.037 1.00 65.50 136 ILE A N 1
ATOM 1073 C CA . ILE A 1 136 ? -52.637 1.634 73.902 1.00 65.50 136 ILE A CA 1
ATOM 1074 C C . ILE A 1 136 ? -51.423 0.694 73.877 1.00 65.50 136 ILE A C 1
ATOM 1076 O O . ILE A 1 136 ? -50.576 0.813 72.994 1.00 65.50 136 ILE A O 1
ATOM 1080 N N . ASN A 1 137 ? -51.347 -0.269 74.801 1.00 62.44 137 ASN A N 1
ATOM 1081 C CA . ASN A 1 137 ? -50.250 -1.242 74.865 1.00 62.44 137 ASN A CA 1
ATOM 1082 C C . ASN A 1 137 ? -50.188 -2.109 73.591 1.00 62.44 137 ASN A C 1
ATOM 1084 O O . ASN A 1 137 ? -49.119 -2.314 73.019 1.00 62.44 137 ASN A O 1
ATOM 1088 N N . PHE A 1 138 ? -51.340 -2.545 73.072 1.00 64.31 138 PHE A N 1
ATOM 1089 C CA . PHE A 1 138 ? -51.399 -3.296 71.821 1.00 64.31 138 PHE A CA 1
ATOM 1090 C C . PHE A 1 138 ? -50.917 -2.471 70.619 1.00 64.31 138 PHE A C 1
ATOM 1092 O O . PHE A 1 138 ? -50.135 -2.975 69.812 1.00 64.31 138 PHE A O 1
ATOM 1099 N N . ARG A 1 139 ? -51.348 -1.207 70.503 1.00 70.56 139 ARG A N 1
ATOM 1100 C CA . ARG A 1 139 ? -50.894 -0.290 69.446 1.00 70.56 139 ARG A CA 1
ATOM 1101 C C . ARG A 1 139 ? -49.391 -0.032 69.527 1.00 70.56 139 ARG A C 1
ATOM 1103 O O . ARG A 1 139 ? -48.725 -0.100 68.498 1.00 70.56 139 ARG A O 1
ATOM 1110 N N . LEU A 1 140 ? -48.856 0.169 70.732 1.00 73.69 140 LEU A N 1
ATOM 1111 C CA . LEU A 1 140 ? -47.418 0.312 70.965 1.00 73.69 140 L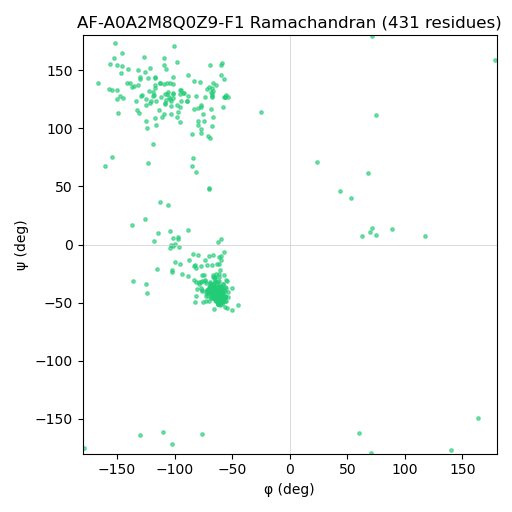EU A CA 1
ATOM 1112 C C . LEU A 1 140 ? -46.653 -0.934 70.484 1.00 73.69 140 LEU A C 1
ATOM 1114 O O . LEU A 1 140 ? -45.745 -0.815 69.671 1.00 73.69 140 LEU A O 1
ATOM 1118 N N . ALA A 1 141 ? -47.097 -2.133 70.869 1.00 71.81 141 ALA A N 1
ATOM 1119 C CA . ALA A 1 141 ? -46.467 -3.396 70.474 1.00 71.81 141 ALA A CA 1
ATOM 1120 C C . ALA A 1 141 ? -46.587 -3.740 68.970 1.00 71.81 141 ALA A C 1
ATOM 1122 O O . ALA A 1 141 ? -45.866 -4.615 68.480 1.00 71.81 141 ALA A O 1
ATOM 1123 N N . VAL A 1 142 ? -47.510 -3.109 68.229 1.00 75.56 142 VAL A N 1
ATOM 1124 C CA . VAL A 1 142 ? -47.556 -3.169 66.755 1.00 75.56 142 VAL A CA 1
ATOM 1125 C C . VAL A 1 142 ? -46.570 -2.165 66.160 1.00 75.56 142 VAL A C 1
ATOM 1127 O O . VAL A 1 142 ? -45.728 -2.568 65.359 1.00 75.56 142 VAL A O 1
ATOM 1130 N N . ALA A 1 143 ? -46.603 -0.910 66.615 1.00 79.00 143 ALA A N 1
ATOM 1131 C CA . ALA A 1 143 ? -45.703 0.143 66.152 1.00 79.00 143 ALA A CA 1
ATOM 1132 C C . ALA A 1 143 ? -44.218 -0.201 66.384 1.00 79.00 143 ALA A C 1
ATOM 1134 O O . ALA A 1 143 ? -43.395 0.027 65.505 1.00 79.00 143 ALA A O 1
ATOM 1135 N N . GLU A 1 144 ? -43.869 -0.826 67.514 1.00 81.25 144 GLU A N 1
ATOM 1136 C CA . GLU A 1 144 ? -42.514 -1.330 67.796 1.00 81.25 144 GLU A CA 1
ATOM 1137 C C . GLU A 1 144 ? -42.047 -2.374 66.766 1.00 81.25 144 GLU A C 1
ATOM 1139 O O . GLU A 1 144 ? -40.892 -2.362 66.338 1.00 81.25 144 GLU A O 1
ATOM 1144 N N . ARG A 1 145 ? -42.941 -3.269 66.320 1.00 82.81 145 ARG A N 1
ATOM 1145 C CA . ARG A 1 145 ? -42.616 -4.287 65.304 1.00 82.81 145 ARG A CA 1
ATOM 1146 C C . ARG A 1 145 ? -42.427 -3.667 63.928 1.00 82.81 145 ARG A C 1
ATOM 1148 O O . ARG A 1 145 ? -41.479 -4.022 63.235 1.00 82.81 145 ARG A O 1
ATOM 1155 N N . GLU A 1 146 ? -43.319 -2.758 63.546 1.00 88.25 146 GLU A N 1
ATOM 1156 C CA . GLU A 1 146 ? -43.225 -2.022 62.282 1.00 88.25 146 GLU A CA 1
ATOM 1157 C C . GLU A 1 146 ? -41.954 -1.167 62.246 1.00 88.25 146 GLU A C 1
ATOM 1159 O O . GLU A 1 146 ? -41.227 -1.195 61.256 1.00 88.25 146 GLU A O 1
ATOM 1164 N N . HIS A 1 147 ? -41.619 -0.499 63.354 1.00 90.44 147 HIS A N 1
ATOM 1165 C CA . HIS A 1 147 ? -40.387 0.270 63.494 1.00 90.44 147 HIS A CA 1
ATOM 1166 C C . HIS A 1 147 ? -39.140 -0.607 63.327 1.00 90.44 147 HIS A C 1
ATOM 1168 O O . HIS A 1 147 ? -38.314 -0.315 62.467 1.00 90.44 147 HIS A O 1
ATOM 1174 N N . HIS A 1 148 ? -39.030 -1.725 64.053 1.00 89.56 148 HIS A N 1
ATOM 1175 C CA . HIS A 1 148 ? -37.897 -2.646 63.895 1.00 89.56 148 HIS A CA 1
ATOM 1176 C C . HIS A 1 148 ? -37.792 -3.251 62.489 1.00 89.56 148 HIS A C 1
ATOM 1178 O O . HIS A 1 148 ? -36.687 -3.530 62.016 1.00 89.56 148 HIS A O 1
ATOM 1184 N N . GLN A 1 149 ? -38.917 -3.453 61.799 1.00 91.88 149 GLN A N 1
ATOM 1185 C CA . GLN A 1 149 ? -38.904 -3.932 60.421 1.00 91.88 149 GLN A CA 1
ATOM 1186 C C . GLN A 1 149 ? -38.424 -2.841 59.449 1.00 91.88 149 GLN A C 1
ATOM 1188 O O . GLN A 1 149 ? -37.567 -3.119 58.611 1.00 91.88 149 GLN A O 1
ATOM 1193 N N . LEU A 1 150 ? -38.860 -1.589 59.629 1.00 94.31 150 LEU A N 1
ATOM 1194 C CA . LEU A 1 150 ? -38.349 -0.430 58.888 1.00 94.31 150 LEU A CA 1
ATOM 1195 C C . LEU A 1 150 ? -36.853 -0.183 59.144 1.00 94.31 150 LEU A C 1
ATOM 1197 O O . LEU A 1 150 ? -36.115 0.084 58.197 1.00 94.31 150 LEU A O 1
ATOM 1201 N N . GLU A 1 151 ? -36.367 -0.325 60.381 1.00 94.38 151 GLU A N 1
ATOM 1202 C CA . GLU A 1 151 ? -34.931 -0.263 60.697 1.00 94.38 151 GLU A CA 1
ATOM 1203 C C . GLU A 1 151 ? -34.134 -1.351 59.958 1.00 94.38 151 GLU A C 1
ATOM 1205 O O . GLU A 1 151 ? -33.039 -1.092 59.448 1.00 94.38 151 GLU A O 1
ATOM 1210 N N . ALA A 1 152 ? -34.664 -2.578 59.898 1.00 93.94 152 ALA A N 1
ATOM 1211 C CA . ALA A 1 152 ? -34.020 -3.694 59.210 1.00 93.94 152 ALA A CA 1
ATOM 1212 C C . ALA A 1 152 ? -33.975 -3.487 57.686 1.00 93.94 152 ALA A C 1
ATOM 1214 O O . ALA A 1 152 ? -32.943 -3.751 57.063 1.00 93.94 152 ALA A O 1
ATOM 1215 N N . ASP A 1 153 ? -35.057 -2.984 57.092 1.00 95.50 153 ASP A N 1
ATOM 1216 C CA . ASP A 1 153 ? -35.125 -2.696 55.658 1.00 95.50 153 ASP A CA 1
ATOM 1217 C C . ASP A 1 153 ? -34.300 -1.459 55.268 1.00 95.50 153 ASP A C 1
ATOM 1219 O O . ASP A 1 153 ? -33.647 -1.473 54.224 1.00 95.50 153 ASP A O 1
ATOM 1223 N N . THR A 1 154 ? -34.198 -0.452 56.142 1.00 95.69 154 THR A N 1
ATOM 1224 C CA . THR A 1 154 ? -33.291 0.697 55.950 1.00 95.69 154 THR A CA 1
ATOM 1225 C C . THR A 1 154 ? -31.833 0.235 55.883 1.00 95.69 154 THR A C 1
ATOM 1227 O O . THR A 1 154 ? -31.138 0.529 54.913 1.00 95.69 154 THR A O 1
ATOM 1230 N N . LYS A 1 155 ? -31.389 -0.597 56.837 1.00 95.56 155 LYS A N 1
ATOM 1231 C CA . LYS A 1 155 ? -30.031 -1.181 56.843 1.00 95.56 155 LYS A CA 1
ATOM 1232 C C . LYS A 1 155 ? -29.751 -2.058 55.616 1.00 95.56 155 LYS A C 1
ATOM 1234 O O . LYS A 1 155 ? -28.634 -2.074 55.103 1.00 95.56 155 LYS A O 1
ATOM 1239 N N . ARG A 1 156 ? -30.754 -2.789 55.110 1.00 95.94 156 ARG A N 1
ATOM 1240 C CA . ARG A 1 156 ? -30.635 -3.533 53.839 1.00 95.94 156 ARG A CA 1
ATOM 1241 C C . ARG A 1 156 ? -30.437 -2.587 52.654 1.00 95.94 156 ARG A C 1
ATOM 1243 O O . ARG A 1 156 ? -29.584 -2.862 51.813 1.00 95.94 156 ARG A O 1
ATOM 1250 N N . LEU A 1 157 ? -31.194 -1.492 52.593 1.00 96.25 157 LEU A N 1
ATOM 1251 C CA . LEU A 1 157 ? -31.097 -0.508 51.516 1.00 96.25 157 LEU A CA 1
ATOM 1252 C C . LEU A 1 157 ? -29.744 0.223 51.526 1.00 96.25 157 LEU A C 1
ATOM 1254 O O . LEU A 1 157 ? -29.148 0.394 50.466 1.00 96.25 157 LEU A O 1
ATOM 1258 N N . GLU A 1 158 ? -29.218 0.568 52.704 1.00 96.19 158 GLU A N 1
ATOM 1259 C CA . GLU A 1 158 ? -27.868 1.130 52.873 1.00 96.19 158 GLU A CA 1
ATOM 1260 C C . GLU A 1 158 ? -26.779 0.187 52.334 1.00 96.19 158 GLU A C 1
ATOM 1262 O O . GLU A 1 158 ? -25.924 0.613 51.556 1.00 96.19 158 GLU A O 1
ATOM 1267 N N . HIS A 1 159 ? -26.832 -1.107 52.671 1.00 96.12 159 HIS A N 1
ATOM 1268 C CA . HIS A 1 159 ? -25.892 -2.098 52.131 1.00 96.12 159 HIS A CA 1
ATOM 1269 C C . HIS A 1 159 ? -26.015 -2.265 50.605 1.00 96.12 159 HIS A C 1
ATOM 1271 O O . HIS A 1 159 ? -25.001 -2.429 49.924 1.00 96.12 159 HIS A O 1
ATOM 1277 N N . LEU A 1 160 ? -27.232 -2.210 50.049 1.00 97.06 160 LEU A N 1
ATOM 1278 C CA . LEU A 1 160 ? -27.448 -2.270 48.598 1.00 97.06 160 LEU A CA 1
ATOM 1279 C C . LEU A 1 160 ? -26.895 -1.027 47.887 1.00 97.06 160 LEU A C 1
ATOM 1281 O O . LEU A 1 160 ? -26.230 -1.169 46.863 1.00 97.06 160 LEU A O 1
ATOM 1285 N N . LEU A 1 161 ? -27.101 0.170 48.444 1.00 96.62 161 LEU A N 1
ATOM 1286 C CA . LEU A 1 161 ? -26.514 1.417 47.939 1.00 96.62 161 LEU A CA 1
ATOM 1287 C C . LEU A 1 161 ? -24.983 1.350 47.918 1.00 96.62 161 LEU A C 1
ATOM 1289 O O . LEU A 1 161 ? -24.376 1.626 46.885 1.00 96.62 161 LEU A O 1
ATOM 1293 N N . GLN A 1 162 ? -24.359 0.897 49.009 1.00 96.50 162 GLN A N 1
ATOM 1294 C CA . GLN A 1 162 ? -22.905 0.709 49.075 1.00 96.50 162 GLN A CA 1
ATOM 1295 C C . GLN A 1 162 ? -22.397 -0.298 48.030 1.00 96.50 162 GLN A C 1
ATOM 1297 O O . GLN A 1 162 ? -21.371 -0.056 47.389 1.00 96.50 162 GLN A O 1
ATOM 1302 N N . ALA A 1 163 ? -23.120 -1.402 47.811 1.00 96.38 163 ALA A N 1
ATOM 1303 C CA . ALA A 1 163 ? -22.773 -2.389 46.791 1.00 96.38 163 ALA A CA 1
ATOM 1304 C C . ALA A 1 163 ? -22.875 -1.816 45.364 1.00 96.38 163 ALA A C 1
ATOM 1306 O O . ALA A 1 163 ? -21.974 -2.044 44.553 1.00 96.38 163 ALA A O 1
ATOM 1307 N N . VAL A 1 164 ? -23.921 -1.036 45.066 1.00 97.25 164 VAL A N 1
ATOM 1308 C CA . VAL A 1 164 ? -24.100 -0.360 43.768 1.00 97.25 164 VAL A CA 1
ATOM 1309 C C . VAL A 1 164 ? -23.017 0.698 43.540 1.00 97.25 164 VAL A C 1
ATOM 1311 O O . VAL A 1 164 ? -22.406 0.719 42.473 1.00 97.25 164 VAL A O 1
ATOM 1314 N N . GLU A 1 165 ? -22.691 1.521 44.542 1.00 96.38 165 GLU A N 1
ATOM 1315 C CA . GLU A 1 165 ? -21.571 2.469 44.450 1.00 96.38 165 GLU A CA 1
ATOM 1316 C C . GLU A 1 165 ? -20.231 1.761 44.194 1.00 96.38 165 GLU A C 1
ATOM 1318 O O . GLU A 1 165 ? -19.417 2.225 43.393 1.00 96.38 165 GLU A O 1
ATOM 1323 N N . GLN A 1 166 ? -19.984 0.626 44.854 1.00 96.12 166 GLN A N 1
ATOM 1324 C CA . GLN A 1 166 ? -18.767 -0.157 44.652 1.00 96.12 166 GLN A CA 1
ATOM 1325 C C . GLN A 1 166 ? -18.713 -0.802 43.257 1.00 96.12 166 GLN A C 1
ATOM 1327 O O . GLN A 1 166 ? -17.636 -0.853 42.652 1.00 96.12 166 GLN A O 1
ATOM 1332 N N . GLN A 1 167 ? -19.851 -1.253 42.720 1.00 96.38 167 GLN A N 1
ATOM 1333 C CA . GLN A 1 167 ? -19.952 -1.718 41.335 1.00 96.38 167 GLN A CA 1
ATOM 1334 C C . GLN A 1 167 ? -19.682 -0.582 40.344 1.00 96.38 167 GLN A C 1
ATOM 1336 O O . GLN A 1 167 ? -18.835 -0.754 39.469 1.00 96.38 167 GLN A O 1
ATOM 1341 N N . GLN A 1 168 ? -20.297 0.592 40.522 1.00 95.50 168 GLN A N 1
ATOM 1342 C CA . GLN A 1 168 ? -20.078 1.745 39.642 1.00 95.50 168 GLN A CA 1
ATOM 1343 C C . GLN A 1 168 ? -18.597 2.146 39.603 1.00 95.50 168 GLN A C 1
ATOM 1345 O O . GLN A 1 168 ? -17.994 2.177 38.534 1.00 95.50 168 GLN A O 1
ATOM 1350 N N . ARG A 1 169 ? -17.955 2.292 40.772 1.00 96.44 169 ARG A N 1
ATOM 1351 C CA . ARG A 1 169 ? -16.510 2.582 40.874 1.00 96.44 169 ARG A CA 1
ATOM 1352 C C . ARG A 1 169 ? -15.619 1.505 40.244 1.00 96.44 169 ARG A C 1
ATOM 1354 O O . ARG A 1 169 ? -14.455 1.780 39.959 1.00 96.44 169 ARG A O 1
ATOM 1361 N N . THR A 1 170 ? -16.112 0.276 40.086 1.00 96.38 170 THR A N 1
ATOM 1362 C CA . THR A 1 170 ? -15.395 -0.807 39.395 1.00 96.38 170 THR A CA 1
ATOM 1363 C C . THR A 1 170 ? -15.563 -0.683 37.881 1.00 96.38 170 THR A C 1
ATOM 1365 O O . THR A 1 170 ? -14.570 -0.766 37.162 1.00 96.38 170 THR A O 1
ATOM 1368 N N . ILE A 1 171 ? -16.782 -0.409 37.404 1.00 96.56 171 ILE A N 1
ATOM 1369 C CA . ILE A 1 171 ? -17.084 -0.144 35.989 1.00 96.56 171 ILE A CA 1
ATOM 1370 C C . ILE A 1 171 ? -16.273 1.055 35.483 1.00 96.56 171 ILE A C 1
ATOM 1372 O O . ILE A 1 171 ? -15.609 0.946 34.456 1.00 96.56 171 ILE A O 1
ATOM 1376 N N . ASP A 1 172 ? -16.232 2.155 36.238 1.00 96.06 172 ASP A N 1
ATOM 1377 C CA . ASP A 1 172 ? -15.497 3.366 35.854 1.00 96.06 172 ASP A CA 1
ATOM 1378 C C . ASP A 1 172 ? -13.989 3.096 35.667 1.00 96.06 172 ASP A C 1
ATOM 1380 O O . ASP A 1 172 ? -13.372 3.611 34.734 1.00 96.06 172 ASP A O 1
ATOM 1384 N N . ARG A 1 173 ? -13.390 2.236 36.509 1.00 96.31 173 ARG A N 1
ATOM 1385 C CA . A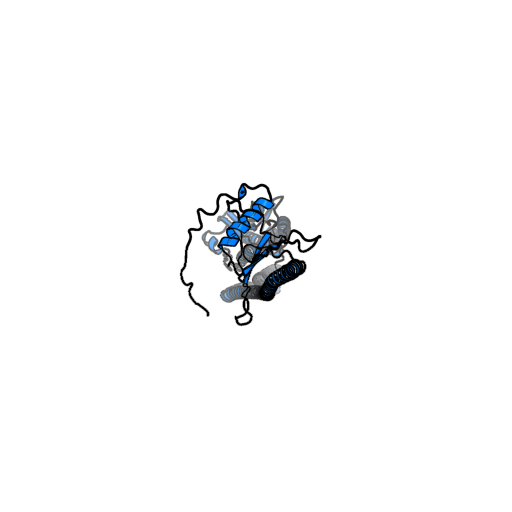RG A 1 173 ? -11.984 1.808 36.361 1.00 96.31 173 ARG A CA 1
ATOM 1386 C C . ARG A 1 173 ? -11.769 0.919 35.142 1.00 96.31 173 ARG A C 1
ATOM 1388 O O . ARG A 1 173 ? -10.749 1.065 34.478 1.00 96.31 173 ARG A O 1
ATOM 1395 N N . LEU A 1 174 ? -12.696 0.001 34.859 1.00 96.38 174 LEU A N 1
ATOM 1396 C CA . LEU A 1 174 ? -12.610 -0.871 33.685 1.00 96.38 174 LEU A CA 1
ATOM 1397 C C . LEU A 1 174 ? -12.707 -0.056 32.389 1.00 96.38 174 LEU A C 1
ATOM 1399 O O . LEU A 1 174 ? -11.882 -0.247 31.505 1.00 96.38 174 LEU A O 1
ATOM 1403 N N . LEU A 1 175 ? -13.627 0.912 32.318 1.00 95.69 175 LEU A N 1
ATOM 1404 C CA . LEU A 1 175 ? -13.765 1.824 31.175 1.00 95.69 175 LEU A CA 1
ATOM 1405 C C . LEU A 1 175 ? -12.553 2.755 31.004 1.00 95.69 175 LEU A C 1
ATOM 1407 O O . LEU A 1 175 ? -12.164 3.059 29.878 1.00 95.69 175 LEU A O 1
ATOM 1411 N N . ALA A 1 176 ? -11.938 3.219 32.097 1.00 95.38 176 ALA A N 1
ATOM 1412 C CA . ALA A 1 176 ? -10.689 3.980 32.024 1.00 95.38 176 ALA A CA 1
ATOM 1413 C C . ALA A 1 176 ? -9.538 3.111 31.481 1.00 95.38 176 ALA A C 1
ATOM 1415 O O . ALA A 1 176 ? -8.861 3.507 30.535 1.00 95.38 176 ALA A O 1
ATOM 1416 N N . SER A 1 177 ? -9.391 1.898 32.021 1.00 95.56 177 SER A N 1
ATOM 1417 C CA . SER A 1 177 ? -8.397 0.910 31.592 1.00 95.56 177 SER A CA 1
ATOM 1418 C C . SER A 1 177 ? -8.563 0.520 30.118 1.00 95.56 177 SER A C 1
ATOM 1420 O O . SER A 1 177 ? -7.578 0.460 29.391 1.00 95.56 177 SER A O 1
ATOM 1422 N N . GLU A 1 178 ? -9.789 0.275 29.651 1.00 94.38 178 GLU A N 1
ATOM 1423 C CA . GLU A 1 178 ? -10.088 -0.040 28.247 1.00 94.38 178 GLU A CA 1
ATOM 1424 C C . GLU A 1 178 ? -9.618 1.079 27.307 1.00 94.38 178 GLU A C 1
ATOM 1426 O O . GLU A 1 178 ? -8.933 0.813 26.319 1.00 94.38 178 GLU A O 1
ATOM 1431 N N . ARG A 1 179 ? -9.920 2.339 27.645 1.00 95.12 179 ARG A N 1
ATOM 1432 C CA . ARG A 1 179 ? -9.518 3.513 26.852 1.00 95.12 179 ARG A CA 1
ATOM 1433 C C . ARG A 1 179 ? -8.002 3.681 26.786 1.00 95.12 179 ARG A 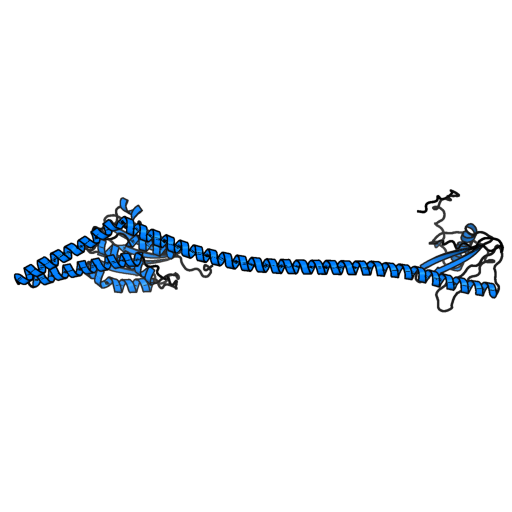C 1
ATOM 1435 O O . ARG A 1 179 ? -7.475 3.971 25.714 1.00 95.12 179 ARG A O 1
ATOM 1442 N N . GLU A 1 180 ? -7.300 3.476 27.901 1.00 95.62 180 GLU A N 1
ATOM 1443 C CA . GLU A 1 180 ? -5.831 3.486 27.931 1.00 95.62 180 GLU A CA 1
ATOM 1444 C C . GLU A 1 180 ? -5.242 2.381 27.041 1.00 95.62 180 GLU A C 1
ATOM 1446 O O . GLU A 1 180 ? -4.321 2.640 26.263 1.00 95.62 180 GLU A O 1
ATOM 1451 N N . TRP A 1 181 ? -5.806 1.169 27.097 1.00 92.94 181 TRP A N 1
ATOM 1452 C CA . TRP A 1 181 ? -5.380 0.049 26.256 1.00 92.94 181 TRP A CA 1
ATOM 1453 C C . TRP A 1 181 ? -5.664 0.278 24.764 1.00 92.94 181 TRP A C 1
ATOM 1455 O O . TRP A 1 181 ? -4.800 -0.049 23.952 1.00 92.94 181 TRP A O 1
ATOM 1465 N N . SER A 1 182 ? -6.811 0.865 24.393 1.00 94.31 182 SER A N 1
ATOM 1466 C CA . SER A 1 182 ? -7.128 1.209 22.994 1.00 94.31 182 SER A CA 1
ATOM 1467 C C . SER A 1 182 ? -6.135 2.232 22.444 1.00 94.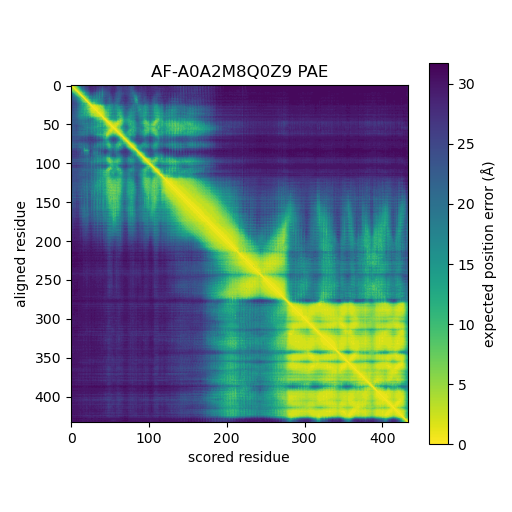31 182 SER A C 1
ATOM 1469 O O . SER A 1 182 ? -5.478 1.975 21.439 1.00 94.31 182 SER A O 1
ATOM 1471 N N . ALA A 1 183 ? -5.913 3.335 23.168 1.00 94.75 183 ALA A N 1
ATOM 1472 C CA . ALA A 1 183 ? -4.996 4.393 22.744 1.00 94.75 183 ALA A CA 1
ATOM 1473 C C . ALA A 1 183 ? -3.516 3.951 22.711 1.00 94.75 183 ALA A C 1
ATOM 1475 O O . ALA A 1 183 ? -2.703 4.533 21.991 1.00 94.75 183 ALA A O 1
ATOM 1476 N N . GLU A 1 184 ? -3.120 2.951 23.507 1.00 95.81 184 GLU A N 1
ATOM 1477 C CA . GLU A 1 184 ? -1.806 2.297 23.408 1.00 95.81 184 GLU A CA 1
ATOM 1478 C C . GLU A 1 184 ? -1.731 1.321 22.229 1.00 95.81 184 GLU A C 1
ATOM 1480 O O . GLU A 1 184 ? -0.703 1.268 21.551 1.00 95.81 184 GLU A O 1
ATOM 1485 N N . LEU A 1 185 ? -2.801 0.571 21.952 1.00 94.81 185 LEU A N 1
ATOM 1486 C CA . LEU A 1 185 ? -2.863 -0.347 20.818 1.00 94.8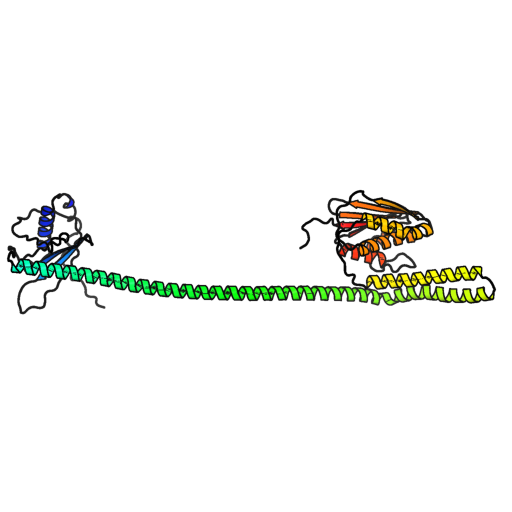1 185 LEU A CA 1
ATOM 1487 C C . LEU A 1 185 ? -2.829 0.409 19.484 1.00 94.81 185 LEU A C 1
ATOM 1489 O O . LEU A 1 185 ? -2.037 0.046 18.620 1.00 94.81 185 LEU A O 1
ATOM 1493 N N . GLU A 1 186 ? -3.605 1.484 19.346 1.00 94.06 186 GLU A N 1
ATOM 1494 C CA . GLU A 1 186 ? -3.615 2.375 18.177 1.00 94.06 186 GLU A CA 1
ATOM 1495 C C . GLU A 1 186 ? -2.204 2.906 17.879 1.00 94.06 186 GLU A C 1
ATOM 1497 O O . GLU A 1 186 ? -1.655 2.632 16.810 1.00 94.06 186 GLU A O 1
ATOM 1502 N N . ARG A 1 187 ? -1.539 3.528 18.867 1.00 95.12 187 ARG A N 1
ATOM 1503 C CA . ARG A 1 187 ? -0.152 4.017 18.725 1.00 95.12 187 ARG A CA 1
ATOM 1504 C C . ARG A 1 187 ? 0.845 2.912 18.358 1.00 95.12 187 ARG A C 1
ATOM 1506 O O . ARG A 1 187 ? 1.805 3.165 17.629 1.00 95.12 187 ARG A O 1
ATOM 1513 N N . ARG A 1 188 ? 0.653 1.682 18.848 1.00 94.38 188 ARG A N 1
ATOM 1514 C CA . ARG A 1 188 ? 1.494 0.528 18.477 1.00 94.38 188 ARG A CA 1
ATOM 1515 C C . ARG A 1 188 ? 1.254 0.066 17.047 1.00 94.38 188 ARG A C 1
ATOM 1517 O O . ARG A 1 188 ? 2.224 -0.262 16.367 1.00 94.38 188 ARG A O 1
ATOM 1524 N N . VAL A 1 189 ? -0.001 0.033 16.601 1.00 94.25 189 VAL A N 1
ATOM 1525 C CA . VAL A 1 189 ? -0.366 -0.320 15.224 1.00 94.25 189 VAL A CA 1
ATOM 1526 C C . VAL A 1 189 ? 0.210 0.714 14.258 1.00 94.25 189 VAL A C 1
ATOM 1528 O O . VAL A 1 189 ? 0.919 0.327 13.334 1.00 94.25 189 VAL A O 1
ATOM 1531 N N . GLU A 1 190 ? 0.029 2.012 14.518 1.00 92.38 190 GLU A N 1
ATOM 1532 C CA . GLU A 1 190 ? 0.628 3.094 13.721 1.00 92.38 190 GLU A CA 1
ATOM 1533 C C . GLU A 1 190 ? 2.157 2.965 13.630 1.00 92.38 190 GLU A C 1
ATOM 1535 O O . GLU A 1 190 ? 2.727 2.992 12.535 1.00 92.38 190 GLU A O 1
ATOM 1540 N N . ALA A 1 191 ? 2.833 2.752 14.765 1.00 93.06 191 ALA A N 1
ATOM 1541 C CA . ALA A 1 191 ? 4.282 2.576 14.802 1.00 93.06 191 ALA A CA 1
ATOM 1542 C C . ALA A 1 191 ? 4.751 1.330 14.026 1.00 93.06 191 ALA A C 1
ATOM 1544 O O . ALA A 1 191 ? 5.771 1.388 13.334 1.00 93.06 191 ALA A O 1
ATOM 1545 N N . GLN A 1 192 ? 4.016 0.212 14.098 1.00 90.69 192 GLN A N 1
ATOM 1546 C CA . GLN A 1 192 ? 4.332 -0.991 13.323 1.00 90.69 192 GLN A CA 1
ATOM 1547 C C . GLN A 1 192 ? 4.073 -0.809 11.826 1.00 90.69 192 GLN A C 1
ATOM 1549 O O . GLN A 1 192 ? 4.913 -1.221 11.029 1.00 90.69 192 GLN A O 1
ATOM 1554 N N . VAL A 1 193 ? 2.978 -0.153 11.431 1.00 89.94 193 VAL A N 1
ATOM 1555 C CA . VAL A 1 193 ? 2.688 0.178 10.026 1.00 89.94 193 VAL A CA 1
ATOM 1556 C C . VAL A 1 193 ? 3.776 1.090 9.454 1.00 89.94 193 VAL A C 1
ATOM 1558 O O . VAL A 1 193 ? 4.270 0.846 8.352 1.00 89.94 193 VAL A O 1
ATOM 1561 N N . HIS A 1 194 ? 4.224 2.097 10.209 1.00 88.06 194 HIS A N 1
ATOM 1562 C CA . HIS A 1 194 ? 5.330 2.962 9.795 1.00 88.06 194 HIS A CA 1
ATOM 1563 C C . HIS A 1 194 ? 6.644 2.177 9.637 1.00 88.06 194 HIS A C 1
ATOM 1565 O O . HIS A 1 194 ? 7.307 2.273 8.602 1.00 88.06 194 HIS A O 1
ATOM 1571 N N . ALA A 1 195 ? 7.004 1.351 10.626 1.00 89.94 195 ALA A N 1
ATOM 1572 C CA . ALA A 1 195 ? 8.215 0.532 10.587 1.00 89.94 195 ALA A CA 1
ATOM 1573 C C . ALA A 1 195 ? 8.203 -0.504 9.446 1.00 89.94 195 ALA A C 1
ATOM 1575 O O . ALA A 1 195 ? 9.229 -0.710 8.795 1.00 89.94 195 ALA A O 1
ATOM 1576 N N . LEU A 1 196 ? 7.050 -1.122 9.166 1.00 88.88 196 LEU A N 1
ATOM 1577 C CA . LEU A 1 196 ? 6.869 -2.062 8.058 1.00 88.88 196 LEU A CA 1
ATOM 1578 C C . LEU A 1 196 ? 7.042 -1.363 6.704 1.00 88.88 196 LEU A C 1
ATOM 1580 O O . LEU A 1 196 ? 7.802 -1.841 5.863 1.00 88.88 196 LEU A O 1
ATOM 1584 N N . ASN A 1 197 ? 6.416 -0.196 6.523 1.00 77.12 197 ASN A N 1
ATOM 1585 C CA . ASN A 1 197 ? 6.561 0.618 5.315 1.00 77.12 197 ASN A CA 1
ATOM 1586 C C . ASN A 1 197 ? 8.016 1.062 5.081 1.00 77.12 197 ASN A C 1
ATOM 1588 O O . ASN A 1 197 ? 8.494 1.051 3.944 1.00 77.12 197 ASN A O 1
ATOM 1592 N N . GLU A 1 198 ? 8.755 1.430 6.133 1.00 81.88 198 GLU A N 1
ATOM 1593 C CA . GLU A 1 198 ? 10.192 1.702 6.015 1.00 81.88 198 GLU A CA 1
ATOM 1594 C C . GLU A 1 198 ? 11.001 0.454 5.644 1.00 81.88 198 GLU A C 1
ATOM 1596 O O . GLU A 1 198 ? 11.866 0.524 4.768 1.00 81.88 198 GLU A O 1
ATOM 1601 N N . ALA A 1 199 ? 10.737 -0.685 6.288 1.00 82.38 199 ALA A N 1
ATOM 1602 C CA . ALA A 1 199 ? 11.438 -1.936 6.016 1.00 82.38 199 ALA A CA 1
ATOM 1603 C C . ALA A 1 199 ? 11.215 -2.406 4.569 1.00 82.38 199 ALA A C 1
ATOM 1605 O O . ALA A 1 199 ? 12.177 -2.763 3.890 1.00 82.38 199 ALA A O 1
ATOM 1606 N N . GLN A 1 200 ? 9.982 -2.317 4.065 1.00 75.00 200 GLN A N 1
ATOM 1607 C CA . GLN A 1 200 ? 9.637 -2.639 2.680 1.00 75.00 200 GLN A CA 1
ATOM 1608 C C . GLN A 1 200 ? 10.350 -1.711 1.684 1.00 75.00 200 GLN A C 1
ATOM 1610 O O . GLN A 1 200 ? 10.949 -2.192 0.722 1.00 75.00 200 GLN A O 1
ATOM 1615 N N . LYS A 1 201 ? 10.387 -0.393 1.940 1.00 74.62 201 LYS A N 1
ATOM 1616 C CA . LYS A 1 201 ? 11.154 0.561 1.112 1.00 74.62 201 LYS A CA 1
ATOM 1617 C C . LYS A 1 201 ? 12.650 0.220 1.073 1.00 74.62 201 LYS A C 1
ATOM 1619 O O . LYS A 1 201 ? 13.254 0.272 0.002 1.00 74.62 201 LYS A O 1
ATOM 1624 N N . ARG A 1 202 ? 13.243 -0.164 2.211 1.00 75.88 202 ARG A N 1
ATOM 1625 C CA . ARG A 1 202 ? 14.657 -0.586 2.295 1.00 75.88 202 ARG A CA 1
ATOM 1626 C C . ARG A 1 202 ? 14.914 -1.914 1.574 1.00 75.88 202 ARG A C 1
ATOM 1628 O O . ARG A 1 202 ? 15.945 -2.039 0.918 1.00 75.88 202 ARG A O 1
ATOM 1635 N N . LEU A 1 203 ? 13.993 -2.879 1.656 1.00 74.31 203 LEU A N 1
ATOM 1636 C CA . LEU A 1 203 ? 14.079 -4.148 0.922 1.00 74.31 203 LEU A CA 1
ATOM 1637 C C . LEU A 1 203 ? 14.067 -3.917 -0.592 1.00 74.31 203 LEU A C 1
ATOM 1639 O O . LEU A 1 203 ? 15.008 -4.333 -1.260 1.00 74.31 203 LEU A O 1
ATOM 1643 N N . ILE A 1 204 ? 13.098 -3.153 -1.108 1.00 71.75 204 ILE A N 1
ATOM 1644 C CA . ILE A 1 204 ? 13.006 -2.810 -2.538 1.00 71.75 204 ILE A CA 1
ATOM 1645 C C . ILE A 1 204 ? 14.286 -2.102 -3.020 1.00 71.75 204 ILE A C 1
ATOM 1647 O O . ILE A 1 204 ? 14.809 -2.409 -4.090 1.00 71.75 204 ILE A O 1
ATOM 1651 N N . GLN A 1 205 ? 14.846 -1.179 -2.227 1.00 70.50 205 GLN A N 1
ATOM 1652 C CA . GLN A 1 205 ? 16.131 -0.541 -2.548 1.00 70.50 205 GLN A CA 1
ATOM 1653 C C . GLN A 1 205 ? 17.299 -1.540 -2.571 1.00 70.50 205 GLN A C 1
ATOM 1655 O O . GLN A 1 205 ? 18.141 -1.473 -3.467 1.00 70.50 205 GLN A O 1
ATOM 1660 N N . SER A 1 206 ? 17.346 -2.477 -1.621 1.00 69.69 206 SER A N 1
ATOM 1661 C CA . SER A 1 206 ? 18.366 -3.531 -1.559 1.00 69.69 206 SER A CA 1
ATOM 1662 C C . SER A 1 206 ? 18.280 -4.489 -2.753 1.00 69.69 206 SER A C 1
ATOM 1664 O O . SER A 1 206 ? 19.301 -4.826 -3.347 1.00 69.69 206 SER A O 1
ATOM 1666 N N . GLU A 1 207 ? 17.072 -4.877 -3.166 1.00 67.25 207 GLU A N 1
ATOM 1667 C CA . GLU A 1 207 ? 16.840 -5.727 -4.339 1.00 67.25 207 GLU A CA 1
ATOM 1668 C C . GLU A 1 207 ? 17.262 -5.023 -5.633 1.00 67.25 207 GLU A C 1
ATOM 1670 O O . GLU A 1 207 ? 18.024 -5.591 -6.420 1.00 67.25 207 GLU A O 1
ATOM 1675 N N . LYS A 1 208 ? 16.880 -3.750 -5.812 1.00 65.38 208 LYS A N 1
ATOM 1676 C CA . LYS A 1 208 ? 17.342 -2.913 -6.932 1.00 65.38 208 LYS A CA 1
ATOM 1677 C C . LYS A 1 208 ? 18.873 -2.825 -6.992 1.00 65.38 208 LYS A C 1
ATOM 1679 O O . LYS A 1 208 ? 19.458 -2.994 -8.063 1.00 65.38 208 LYS A O 1
ATOM 1684 N N . LEU A 1 209 ? 19.534 -2.615 -5.852 1.00 67.75 209 LEU A N 1
ATOM 1685 C CA . LEU A 1 209 ? 20.999 -2.598 -5.763 1.00 67.75 209 LEU A CA 1
ATOM 1686 C C . LEU A 1 209 ? 21.626 -3.970 -6.049 1.00 67.75 209 LEU A C 1
ATOM 1688 O O . LEU A 1 209 ? 22.665 -4.034 -6.704 1.00 67.75 209 LEU A O 1
ATOM 1692 N N . ALA A 1 210 ? 21.003 -5.068 -5.617 1.00 66.00 210 ALA A N 1
ATOM 1693 C CA . ALA A 1 210 ? 21.483 -6.422 -5.884 1.00 66.00 210 ALA A CA 1
ATOM 1694 C C . ALA A 1 210 ? 21.381 -6.800 -7.373 1.00 66.00 210 ALA A C 1
ATOM 1696 O O . ALA A 1 210 ? 22.286 -7.456 -7.893 1.00 66.00 210 ALA A O 1
ATOM 1697 N N . VAL A 1 211 ? 20.330 -6.357 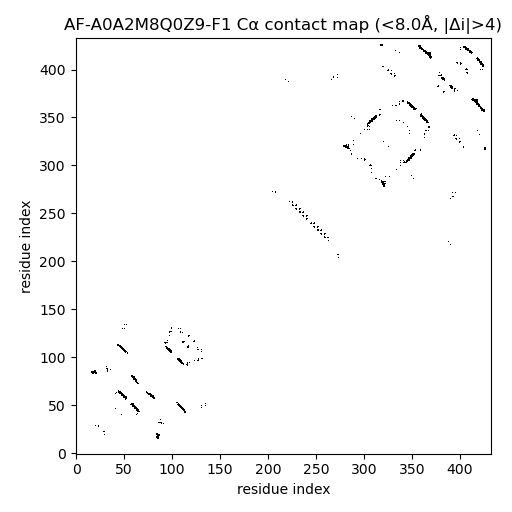-8.075 1.00 65.19 211 VAL A N 1
ATOM 1698 C CA . VAL A 1 211 ? 20.193 -6.515 -9.536 1.00 65.19 211 VAL A CA 1
ATOM 1699 C C . VAL A 1 211 ? 21.302 -5.751 -10.268 1.00 65.19 211 VAL A C 1
ATOM 1701 O O . VAL A 1 211 ? 22.005 -6.344 -11.086 1.00 65.19 211 VAL A O 1
ATOM 1704 N N . ILE A 1 212 ? 21.539 -4.481 -9.913 1.00 66.75 212 ILE A N 1
ATOM 1705 C CA . ILE A 1 212 ? 22.656 -3.691 -10.463 1.00 66.75 212 ILE A CA 1
ATOM 1706 C C . ILE A 1 212 ? 24.003 -4.372 -10.168 1.00 66.75 212 ILE A C 1
ATOM 1708 O O . ILE A 1 212 ? 24.832 -4.513 -11.064 1.00 66.75 212 ILE A O 1
ATOM 1712 N N . GLY A 1 213 ? 24.221 -4.838 -8.935 1.00 64.50 213 GLY A N 1
ATOM 1713 C CA . GLY A 1 213 ? 25.466 -5.485 -8.514 1.00 64.50 213 GLY A CA 1
ATOM 1714 C C . GLY A 1 213 ? 25.769 -6.776 -9.279 1.00 64.50 213 GLY A C 1
ATOM 1715 O O . GLY A 1 213 ? 26.901 -6.969 -9.722 1.00 64.50 213 GLY A O 1
ATOM 1716 N N . LYS A 1 214 ? 24.759 -7.627 -9.511 1.00 64.62 214 LYS A N 1
ATOM 1717 C CA . LYS A 1 214 ? 24.887 -8.845 -10.335 1.00 64.62 214 LYS A CA 1
ATOM 1718 C C . LYS A 1 214 ? 25.265 -8.550 -11.790 1.00 64.62 214 LYS A C 1
ATOM 1720 O O . LYS A 1 214 ? 25.888 -9.391 -12.431 1.00 64.62 214 LYS A O 1
ATOM 1725 N N . LEU A 1 215 ? 24.892 -7.379 -12.307 1.00 62.69 215 LEU A N 1
ATOM 1726 C CA . LEU A 1 215 ? 24.998 -7.024 -13.727 1.00 62.69 215 LEU A CA 1
ATOM 1727 C C . LEU A 1 215 ? 25.997 -5.888 -13.996 1.00 62.69 215 LEU A C 1
ATOM 1729 O O . LEU A 1 215 ? 26.125 -5.425 -15.131 1.00 62.69 215 LEU A O 1
ATOM 1733 N N . ALA A 1 216 ? 26.787 -5.505 -12.988 1.00 66.81 216 ALA A N 1
ATOM 1734 C CA . ALA A 1 216 ? 27.830 -4.486 -13.083 1.00 66.81 216 ALA A CA 1
ATOM 1735 C C . ALA A 1 216 ? 28.842 -4.764 -14.213 1.00 66.81 216 ALA A C 1
ATOM 1737 O O . ALA A 1 216 ? 29.326 -3.828 -14.843 1.00 66.81 216 ALA A O 1
ATOM 1738 N N . SER A 1 217 ? 29.112 -6.038 -14.528 1.00 67.44 217 SER A N 1
ATOM 1739 C CA . SER A 1 217 ? 29.960 -6.421 -15.667 1.00 67.44 217 SER A CA 1
ATOM 1740 C C . SER A 1 217 ? 29.321 -6.117 -17.028 1.00 67.44 217 SER A C 1
ATOM 1742 O O . SER A 1 217 ? 30.039 -5.759 -17.959 1.00 67.44 217 SER A O 1
ATOM 1744 N N . SER A 1 218 ? 27.994 -6.242 -17.155 1.00 64.50 218 SER A N 1
ATOM 1745 C CA . SER A 1 218 ? 27.268 -5.904 -18.388 1.00 64.50 218 SER A CA 1
ATOM 1746 C C . SER A 1 218 ? 27.205 -4.391 -18.568 1.00 64.50 218 SER A C 1
ATOM 1748 O O . SER A 1 218 ? 27.531 -3.886 -19.636 1.00 64.50 218 SER A O 1
ATOM 1750 N N . LEU A 1 219 ? 26.906 -3.656 -17.491 1.00 72.19 219 LEU A N 1
ATOM 1751 C CA . LEU A 1 219 ? 26.918 -2.192 -17.491 1.00 72.19 219 LEU A CA 1
ATOM 1752 C C . LEU A 1 219 ? 28.313 -1.631 -17.815 1.00 72.19 219 LEU A C 1
ATOM 1754 O O . LEU A 1 219 ? 28.435 -0.710 -18.617 1.00 72.19 219 LEU A O 1
ATOM 1758 N N . ALA A 1 220 ? 29.376 -2.205 -17.241 1.00 72.81 220 ALA A N 1
ATOM 1759 C CA . ALA A 1 220 ? 30.748 -1.825 -17.570 1.00 72.81 220 ALA A CA 1
ATOM 1760 C C . ALA A 1 220 ? 31.070 -2.082 -19.051 1.00 72.81 220 ALA A C 1
ATOM 1762 O O . ALA A 1 220 ? 31.716 -1.253 -19.686 1.00 72.81 220 ALA A O 1
ATOM 1763 N N . HIS A 1 221 ? 30.597 -3.191 -19.627 1.00 71.62 221 HIS A N 1
ATOM 1764 C CA . HIS A 1 221 ? 30.771 -3.474 -21.051 1.00 71.62 221 HIS A CA 1
ATOM 1765 C C . HIS A 1 221 ? 29.983 -2.486 -21.935 1.00 71.62 221 HIS A C 1
ATOM 1767 O O . HIS A 1 221 ? 30.550 -1.897 -22.855 1.00 71.62 221 HIS A O 1
ATOM 1773 N N . GLU A 1 222 ? 28.716 -2.214 -21.608 1.00 70.38 222 GLU A N 1
ATOM 1774 C CA . GLU A 1 222 ? 27.878 -1.241 -22.321 1.00 70.38 222 GLU A CA 1
ATOM 1775 C C . GLU A 1 222 ? 28.362 0.209 -22.214 1.00 70.38 222 GLU A C 1
ATOM 1777 O O . GLU A 1 222 ? 28.125 0.969 -23.147 1.00 70.38 222 GLU A O 1
ATOM 1782 N N . LEU A 1 223 ? 29.061 0.591 -21.139 1.00 79.25 223 LEU A N 1
ATOM 1783 C CA . LEU A 1 223 ? 29.723 1.897 -21.008 1.00 79.25 223 LEU A CA 1
ATOM 1784 C C . LEU A 1 223 ? 31.076 1.944 -21.733 1.00 79.25 223 LEU A C 1
ATOM 1786 O O . LEU A 1 223 ? 31.400 2.946 -22.370 1.00 79.25 223 LEU A O 1
ATOM 1790 N N . ASN A 1 224 ? 31.859 0.863 -21.692 1.00 77.75 224 ASN A N 1
ATOM 1791 C CA . ASN A 1 224 ? 33.149 0.790 -22.385 1.00 77.75 224 ASN A CA 1
ATOM 1792 C C . ASN A 1 224 ? 33.001 0.828 -23.914 1.00 77.75 224 ASN A C 1
ATOM 1794 O O . ASN A 1 224 ? 33.913 1.287 -24.598 1.00 77.75 224 ASN A O 1
ATOM 1798 N N . ASN A 1 225 ? 31.880 0.363 -24.466 1.00 76.81 225 ASN A N 1
ATOM 1799 C CA . ASN A 1 225 ? 31.631 0.353 -25.911 1.00 76.81 225 ASN A CA 1
ATOM 1800 C C . ASN A 1 225 ? 31.515 1.768 -26.540 1.00 76.81 225 ASN A C 1
ATOM 1802 O O . ASN A 1 225 ? 32.299 2.061 -27.445 1.00 76.81 225 ASN A O 1
ATOM 1806 N N . PRO A 1 226 ? 30.628 2.682 -26.087 1.00 79.69 226 PRO A N 1
ATOM 1807 C CA . PRO A 1 226 ? 30.588 4.062 -26.574 1.00 79.69 226 PRO A CA 1
ATOM 1808 C C . PRO A 1 226 ? 31.857 4.844 -26.204 1.00 79.69 226 PRO A C 1
ATOM 1810 O O . PRO A 1 226 ? 32.319 5.645 -27.009 1.00 79.69 226 PRO A O 1
ATOM 1813 N N . LEU A 1 227 ? 32.483 4.583 -25.046 1.00 84.56 227 LEU A N 1
ATOM 1814 C CA . LEU A 1 227 ? 33.758 5.221 -24.683 1.00 84.56 227 LEU A CA 1
ATOM 1815 C C . LEU A 1 227 ? 34.890 4.870 -25.662 1.00 84.56 227 LEU A C 1
ATOM 1817 O O . LEU A 1 227 ? 35.633 5.761 -26.069 1.00 84.56 227 LEU A O 1
ATOM 1821 N N . GLN A 1 228 ? 34.994 3.607 -26.092 1.00 84.25 228 GLN A N 1
ATOM 1822 C CA . GLN A 1 228 ? 35.935 3.204 -27.144 1.00 84.25 228 GLN A CA 1
ATOM 1823 C C . GLN A 1 228 ? 35.597 3.861 -28.488 1.00 84.25 228 GLN A C 1
ATOM 1825 O O . GLN A 1 228 ? 36.501 4.368 -29.146 1.00 84.25 228 GLN A O 1
ATOM 1830 N N . ALA A 1 229 ? 34.316 3.921 -28.872 1.00 82.25 229 ALA A N 1
ATOM 1831 C CA . ALA A 1 229 ? 33.893 4.588 -30.106 1.00 82.25 229 ALA A CA 1
ATOM 1832 C C . ALA A 1 229 ? 34.262 6.085 -30.112 1.00 82.25 229 ALA A C 1
ATOM 1834 O O . ALA A 1 229 ? 34.820 6.574 -31.092 1.00 82.25 229 ALA A O 1
ATOM 1835 N N . ILE A 1 230 ? 34.042 6.789 -28.996 1.00 88.00 230 ILE A N 1
ATOM 1836 C CA . ILE A 1 230 ? 34.459 8.186 -28.802 1.00 88.00 230 ILE A CA 1
ATOM 1837 C C . ILE A 1 230 ? 35.986 8.315 -28.890 1.00 88.00 230 ILE A C 1
ATOM 1839 O O . ILE A 1 230 ? 36.490 9.196 -29.582 1.00 88.00 230 ILE A O 1
ATOM 1843 N N . GLN A 1 231 ? 36.739 7.432 -28.226 1.00 86.19 231 GLN A N 1
ATOM 1844 C CA . GLN A 1 231 ? 38.203 7.471 -28.237 1.00 86.19 231 GLN A CA 1
ATOM 1845 C C . GLN A 1 231 ? 38.783 7.230 -29.643 1.00 86.19 231 GLN A C 1
ATOM 1847 O O . GLN A 1 231 ? 39.717 7.927 -30.043 1.00 86.19 231 GLN A O 1
ATOM 1852 N N . SER A 1 232 ? 38.21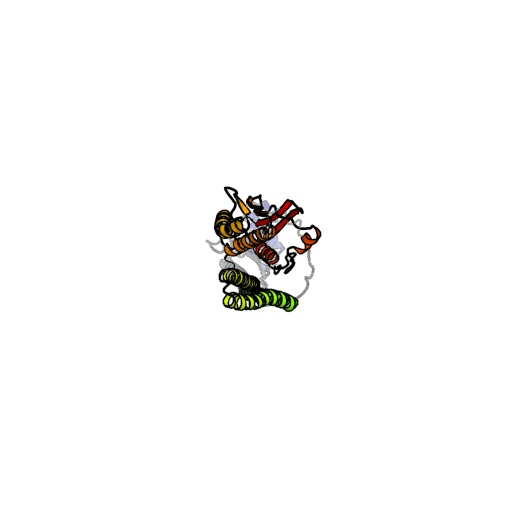6 6.293 -30.408 1.00 84.75 232 SER A N 1
ATOM 1853 C CA . SER A 1 232 ? 38.573 6.061 -31.812 1.00 84.75 232 SER A CA 1
ATOM 1854 C C . SER A 1 232 ? 38.181 7.238 -32.707 1.00 84.75 232 SER A C 1
ATOM 1856 O O . SER A 1 232 ? 39.010 7.684 -33.497 1.00 84.75 232 SER A O 1
ATOM 1858 N N . GLY A 1 233 ? 36.973 7.787 -32.548 1.00 85.88 233 GLY A N 1
ATOM 1859 C CA . GLY A 1 233 ? 36.507 8.955 -33.301 1.00 85.88 233 GLY A CA 1
ATOM 1860 C C . GLY A 1 233 ? 37.387 10.187 -33.082 1.00 85.88 233 GLY A C 1
ATOM 1861 O O . GLY A 1 233 ? 37.740 10.867 -34.038 1.00 85.88 233 GLY A O 1
ATOM 1862 N N . ILE A 1 234 ? 37.828 10.446 -31.845 1.00 88.69 234 ILE A N 1
ATOM 1863 C CA . ILE A 1 234 ? 38.780 11.532 -31.546 1.00 88.69 234 ILE A CA 1
ATOM 1864 C C . ILE A 1 234 ? 40.118 11.309 -32.272 1.00 88.69 234 ILE A C 1
ATOM 1866 O O . ILE A 1 234 ? 40.730 12.271 -32.733 1.00 88.69 234 ILE A O 1
ATOM 1870 N N . GLY A 1 235 ? 40.565 10.055 -32.401 1.00 85.44 235 GLY A N 1
ATOM 1871 C CA . GLY A 1 235 ? 41.746 9.698 -33.192 1.00 85.44 235 GLY A CA 1
ATOM 1872 C C . GLY A 1 235 ? 41.589 10.056 -34.672 1.00 85.44 235 GLY A C 1
ATOM 1873 O O . GLY A 1 235 ? 42.435 10.770 -35.209 1.00 85.44 235 GLY A O 1
ATOM 1874 N N . LEU A 1 236 ? 40.481 9.634 -35.289 1.00 86.00 236 LEU A N 1
ATOM 1875 C CA . LEU A 1 236 ? 40.154 9.929 -36.691 1.00 86.00 236 LEU A CA 1
ATOM 1876 C C . LEU A 1 236 ? 40.037 11.438 -36.942 1.00 86.00 236 LEU A C 1
ATOM 1878 O O . LEU A 1 236 ? 40.718 11.964 -37.816 1.00 86.00 236 LEU A O 1
ATOM 1882 N N . VAL A 1 237 ? 39.315 12.165 -36.081 1.00 88.88 237 VAL A N 1
ATOM 1883 C CA . VAL A 1 237 ? 39.221 13.636 -36.124 1.00 88.88 237 VAL A CA 1
ATOM 1884 C C . VAL A 1 237 ? 40.605 14.297 -36.120 1.00 88.88 237 VAL A C 1
ATOM 1886 O O . VAL A 1 237 ? 40.827 15.252 -36.861 1.00 88.88 237 VAL A O 1
ATOM 1889 N N . ILE A 1 238 ? 41.561 13.809 -35.321 1.00 86.88 238 ILE A N 1
ATOM 1890 C CA . ILE A 1 238 ? 42.928 14.360 -35.284 1.00 86.88 238 ILE A CA 1
ATOM 1891 C C . ILE A 1 238 ? 43.703 14.055 -36.577 1.00 86.88 238 ILE A C 1
ATOM 1893 O O . ILE A 1 238 ? 44.508 14.887 -37.006 1.00 86.88 238 ILE A O 1
ATOM 1897 N N . GLU A 1 239 ? 43.493 12.894 -37.197 1.00 84.81 239 GLU A N 1
ATOM 1898 C CA . GLU A 1 239 ? 44.132 12.519 -38.465 1.00 84.81 239 GLU A CA 1
ATOM 1899 C C . GLU A 1 239 ? 43.541 13.294 -39.652 1.00 84.81 239 GLU A C 1
ATOM 1901 O O . GLU A 1 239 ? 44.288 13.932 -40.398 1.00 84.81 239 GLU A O 1
ATOM 1906 N N . ASP A 1 240 ? 42.216 13.354 -39.776 1.00 86.38 240 ASP A N 1
ATOM 1907 C CA . ASP A 1 240 ? 41.532 14.051 -40.869 1.00 86.38 240 ASP A CA 1
ATOM 1908 C C . ASP A 1 240 ? 41.676 15.577 -40.791 1.00 86.38 240 ASP A C 1
ATOM 1910 O O . ASP A 1 240 ? 41.845 16.237 -41.821 1.00 86.38 240 ASP A O 1
ATOM 1914 N N . LEU A 1 241 ? 41.735 16.161 -39.587 1.00 85.62 241 LEU A N 1
ATOM 1915 C CA . LEU A 1 241 ? 42.051 17.585 -39.418 1.00 85.62 241 LEU A CA 1
ATOM 1916 C C . LEU A 1 241 ? 43.491 17.909 -39.865 1.00 85.62 241 LEU A C 1
ATOM 1918 O O . LEU A 1 241 ? 43.743 19.001 -40.375 1.00 85.62 241 LEU A O 1
ATOM 1922 N N . ARG A 1 242 ? 44.437 16.967 -39.720 1.00 86.25 242 ARG A N 1
ATOM 1923 C CA . ARG A 1 242 ? 45.813 17.101 -40.244 1.00 86.25 242 ARG A CA 1
ATOM 1924 C C . ARG A 1 242 ? 45.890 16.884 -41.756 1.00 86.25 242 ARG A C 1
ATOM 1926 O O . ARG A 1 242 ? 46.736 17.504 -42.396 1.00 86.25 242 ARG A O 1
ATOM 1933 N N . ALA A 1 243 ? 45.026 16.038 -42.318 1.00 84.44 243 ALA A N 1
ATOM 1934 C CA . ALA A 1 243 ? 44.903 15.823 -43.761 1.00 84.44 243 ALA A CA 1
ATOM 1935 C C . ALA A 1 243 ? 44.140 16.954 -44.485 1.00 84.44 243 ALA A C 1
ATOM 1937 O O . ALA A 1 243 ? 44.267 17.108 -45.698 1.00 84.44 243 ALA A O 1
ATOM 1938 N N . GLY A 1 244 ? 43.374 17.768 -43.749 1.00 85.31 244 GLY A N 1
ATOM 1939 C CA . GLY A 1 244 ? 42.548 18.851 -44.294 1.00 85.31 244 GLY A CA 1
ATOM 1940 C C . GLY A 1 244 ? 41.132 18.419 -44.697 1.00 85.31 244 GLY A C 1
ATOM 1941 O O . GLY A 1 244 ? 40.425 19.180 -45.360 1.00 85.31 244 GLY A O 1
ATOM 1942 N N . HIS A 1 245 ? 40.685 17.228 -44.293 1.00 86.81 245 HIS A N 1
ATOM 1943 C CA . HIS A 1 245 ? 39.366 16.676 -44.607 1.00 86.81 245 HIS A CA 1
ATOM 1944 C C . HIS A 1 245 ? 38.272 17.232 -43.673 1.00 86.81 245 HIS A C 1
ATOM 1946 O O . HIS A 1 245 ? 37.618 16.498 -42.936 1.00 86.81 245 HIS A O 1
ATOM 1952 N N . ILE A 1 246 ? 38.045 18.551 -43.719 1.00 82.69 246 ILE A N 1
ATOM 1953 C CA . ILE A 1 246 ? 37.105 19.276 -42.835 1.00 82.69 246 ILE A CA 1
ATOM 1954 C C . ILE A 1 246 ? 35.706 18.632 -42.776 1.00 82.69 246 ILE A C 1
ATOM 1956 O O . ILE A 1 246 ? 35.098 18.587 -41.711 1.00 82.69 246 ILE A O 1
ATOM 1960 N N . HIS A 1 247 ? 35.197 18.107 -43.895 1.00 81.00 247 HIS A N 1
ATOM 1961 C CA . HIS A 1 247 ? 33.865 17.493 -43.935 1.00 81.00 247 HIS A CA 1
ATOM 1962 C C . HIS A 1 247 ? 33.813 16.111 -43.254 1.00 81.00 247 HIS A C 1
ATOM 1964 O O . HIS A 1 247 ? 32.792 15.759 -42.674 1.00 81.00 247 HIS A O 1
ATOM 1970 N N . GLN A 1 248 ? 34.917 15.354 -43.264 1.00 79.25 248 GLN A N 1
ATOM 1971 C CA . GLN A 1 248 ? 35.007 14.074 -42.552 1.00 79.25 248 GLN A CA 1
ATOM 1972 C C . GLN A 1 248 ? 35.066 14.305 -41.034 1.00 79.25 248 GLN A C 1
ATOM 1974 O O . GLN A 1 248 ? 34.340 13.663 -40.282 1.00 79.25 248 GLN A O 1
ATOM 1979 N N . VAL A 1 249 ? 35.814 15.328 -40.603 1.00 84.19 249 VAL A N 1
ATOM 1980 C CA . VAL A 1 249 ? 35.851 15.792 -39.204 1.00 84.19 249 VAL A CA 1
ATOM 1981 C C . VAL A 1 249 ? 34.455 16.152 -38.675 1.00 84.19 249 VAL A C 1
ATOM 1983 O O . VAL A 1 249 ? 34.141 15.842 -37.530 1.00 84.19 249 VAL A O 1
ATOM 1986 N N . GLU A 1 250 ? 33.604 16.786 -39.486 1.00 80.00 250 GLU A N 1
ATOM 1987 C CA . GLU A 1 250 ? 32.226 17.127 -39.102 1.00 80.00 250 GLU A CA 1
ATOM 1988 C C . GLU A 1 250 ? 31.351 15.878 -38.879 1.00 80.00 250 GLU A C 1
ATOM 1990 O O . GLU A 1 250 ? 30.594 15.821 -37.908 1.00 80.00 250 GLU A O 1
ATOM 1995 N N . LEU A 1 251 ? 31.494 14.854 -39.729 1.00 80.31 251 LEU A N 1
ATOM 1996 C CA . LEU A 1 251 ? 30.792 13.574 -39.586 1.00 80.31 251 LEU A CA 1
ATOM 1997 C C . LEU A 1 251 ? 31.268 12.796 -38.350 1.00 80.31 251 LEU A C 1
ATOM 1999 O O . LEU A 1 251 ? 30.446 12.312 -37.573 1.00 80.31 251 LEU A O 1
ATOM 2003 N N . ASP A 1 252 ? 32.577 12.725 -38.120 1.00 82.75 252 ASP A N 1
ATOM 2004 C CA . ASP A 1 252 ? 33.143 11.984 -36.991 1.00 82.75 252 ASP A CA 1
ATOM 2005 C C . ASP A 1 252 ? 32.837 12.672 -35.645 1.00 82.75 252 ASP A C 1
ATOM 2007 O O . ASP A 1 252 ? 32.512 12.006 -34.659 1.00 82.75 252 ASP A O 1
ATOM 2011 N N . LEU A 1 253 ? 32.833 14.013 -35.604 1.00 84.06 253 LEU A N 1
ATOM 2012 C CA . LEU A 1 253 ? 32.340 14.782 -34.453 1.00 84.06 253 LEU A CA 1
ATOM 2013 C C . LEU A 1 253 ? 30.859 14.509 -34.167 1.00 84.06 253 LEU A C 1
ATOM 2015 O O . LEU A 1 253 ? 30.468 14.436 -33.000 1.00 84.06 253 LEU A O 1
ATOM 2019 N N . LYS A 1 254 ? 30.040 14.315 -35.207 1.00 82.69 254 LYS A N 1
ATOM 2020 C CA . LYS A 1 254 ? 28.623 13.977 -35.050 1.00 82.69 254 LYS A CA 1
ATOM 2021 C C . LYS A 1 254 ? 28.433 12.578 -34.445 1.00 82.69 254 LYS A C 1
ATOM 2023 O O . LYS A 1 254 ? 27.610 12.424 -33.546 1.00 82.69 254 LYS A O 1
ATOM 2028 N N . VAL A 1 255 ? 29.249 11.597 -34.845 1.00 81.19 255 VAL A N 1
ATOM 2029 C CA . VAL A 1 255 ? 29.273 10.251 -34.233 1.00 81.19 255 VAL A CA 1
ATOM 2030 C C . VAL A 1 255 ? 29.693 10.305 -32.756 1.00 81.19 255 VAL A C 1
ATOM 2032 O O . VAL A 1 255 ? 29.096 9.624 -31.921 1.00 81.19 255 VAL A O 1
ATOM 2035 N N . ILE A 1 256 ? 30.678 11.141 -32.407 1.00 85.44 256 ILE A N 1
ATOM 2036 C CA . ILE A 1 256 ? 31.093 11.364 -31.009 1.00 85.44 256 ILE A CA 1
ATOM 2037 C C . ILE A 1 256 ? 29.949 11.969 -30.179 1.00 85.44 256 ILE A C 1
ATOM 2039 O O . ILE A 1 256 ? 29.715 11.526 -29.054 1.00 85.44 256 ILE A O 1
ATOM 2043 N N . GLU A 1 257 ? 29.229 12.958 -30.718 1.00 80.12 257 GLU A N 1
ATOM 2044 C CA . GLU A 1 257 ? 28.071 13.575 -30.055 1.00 80.12 257 GLU A CA 1
ATOM 2045 C C . GLU A 1 257 ? 26.957 12.546 -29.791 1.00 80.12 257 GLU A C 1
ATOM 2047 O O . GLU A 1 257 ? 26.443 12.467 -28.675 1.00 80.12 257 GLU A O 1
ATOM 2052 N N . ASP A 1 258 ? 26.639 11.701 -30.775 1.00 77.19 258 ASP A N 1
ATOM 2053 C CA . ASP A 1 258 ? 25.571 10.704 -30.657 1.00 77.19 258 ASP A CA 1
ATOM 2054 C C . ASP A 1 258 ? 25.923 9.575 -29.651 1.00 77.19 258 ASP A C 1
ATOM 2056 O O . ASP A 1 258 ? 25.061 9.134 -28.881 1.00 77.19 258 ASP A O 1
ATOM 2060 N N . GLU A 1 259 ? 27.187 9.130 -29.566 1.00 82.62 259 GLU A N 1
ATOM 2061 C CA . GLU A 1 259 ? 27.622 8.164 -28.535 1.00 82.62 259 GLU A CA 1
ATOM 2062 C C . GLU A 1 259 ? 27.750 8.814 -27.131 1.00 82.62 259 GLU A C 1
ATOM 2064 O O . GLU A 1 259 ? 27.532 8.137 -26.120 1.00 82.62 259 GLU A O 1
ATOM 2069 N N . LEU A 1 260 ? 28.008 10.128 -27.027 1.00 80.75 260 LEU A N 1
ATOM 2070 C CA . LEU A 1 260 ? 27.924 10.876 -25.758 1.00 80.75 260 LEU A CA 1
ATOM 2071 C C . LEU A 1 260 ? 26.476 10.987 -25.254 1.00 80.75 260 LEU A C 1
ATOM 2073 O O . LEU A 1 260 ? 26.211 10.722 -24.076 1.00 80.75 260 LEU A O 1
ATOM 2077 N N . ASP A 1 261 ? 25.529 11.320 -26.134 1.00 72.81 261 ASP A N 1
ATOM 2078 C CA . ASP A 1 261 ? 24.093 11.336 -25.821 1.00 72.81 261 ASP A CA 1
ATOM 2079 C C . ASP A 1 261 ? 23.604 9.950 -25.370 1.00 72.81 261 ASP A C 1
ATOM 2081 O O . ASP A 1 261 ? 22.820 9.826 -24.419 1.00 72.81 261 ASP A O 1
ATOM 2085 N N . ARG A 1 262 ? 24.128 8.884 -25.985 1.00 73.44 262 ARG A N 1
ATOM 2086 C CA . ARG A 1 262 ? 23.861 7.499 -25.584 1.00 73.44 262 ARG A CA 1
ATOM 2087 C C . ARG A 1 262 ? 24.377 7.180 -24.177 1.00 73.44 262 ARG A C 1
ATOM 2089 O O . ARG A 1 262 ? 23.625 6.597 -23.393 1.00 73.44 262 ARG A O 1
ATOM 2096 N N . ILE A 1 263 ? 25.590 7.605 -23.810 1.00 79.62 263 ILE A N 1
ATOM 2097 C CA . ILE A 1 263 ? 26.100 7.475 -22.429 1.00 79.62 263 ILE A CA 1
ATOM 2098 C C . ILE A 1 263 ? 25.181 8.219 -21.444 1.00 79.62 263 ILE A C 1
ATOM 2100 O O . ILE A 1 263 ? 24.809 7.668 -20.406 1.00 79.62 263 ILE A O 1
ATOM 2104 N N . GLN A 1 264 ? 24.740 9.438 -21.773 1.00 72.50 264 GLN A N 1
ATOM 2105 C CA . GLN A 1 264 ? 23.793 10.173 -20.924 1.00 72.50 264 GLN A CA 1
ATOM 2106 C C . GLN A 1 264 ? 22.417 9.496 -20.810 1.00 72.50 264 GLN A C 1
ATOM 2108 O O . GLN A 1 264 ? 21.733 9.674 -19.799 1.00 72.50 264 GLN A O 1
ATOM 2113 N N . SER A 1 265 ? 21.974 8.763 -21.835 1.00 67.44 265 SER A N 1
ATOM 2114 C CA . SER A 1 265 ? 20.743 7.963 -21.791 1.00 67.44 265 SER A CA 1
ATOM 2115 C C . SER A 1 265 ? 20.886 6.778 -20.829 1.00 67.44 265 SER A C 1
ATOM 2117 O O . SER A 1 265 ? 20.036 6.593 -19.958 1.00 67.44 265 SER A O 1
ATOM 2119 N N . ILE A 1 266 ? 22.008 6.048 -20.907 1.00 70.25 266 ILE A N 1
ATOM 2120 C CA . ILE A 1 266 ? 22.350 4.929 -20.008 1.00 70.25 266 ILE A CA 1
ATOM 2121 C C . ILE A 1 266 ? 22.343 5.385 -18.539 1.00 70.25 266 ILE A C 1
ATOM 2123 O O . ILE A 1 266 ? 21.673 4.778 -17.702 1.00 70.25 266 ILE A O 1
ATOM 2127 N N . PHE A 1 267 ? 23.008 6.504 -18.226 1.00 72.00 267 PHE A N 1
ATOM 2128 C CA . PHE A 1 267 ? 23.007 7.060 -16.867 1.00 72.00 267 PHE A CA 1
ATOM 2129 C C . PHE A 1 267 ? 21.619 7.509 -16.393 1.00 72.00 267 PHE A C 1
ATOM 2131 O O . PHE A 1 267 ? 21.282 7.284 -15.231 1.00 72.00 267 PHE A O 1
ATOM 2138 N N . ARG A 1 268 ? 20.797 8.114 -17.263 1.00 68.06 268 ARG A N 1
ATOM 2139 C CA . ARG A 1 268 ? 19.419 8.502 -16.912 1.00 68.06 268 ARG A CA 1
ATOM 2140 C C . ARG A 1 268 ? 18.562 7.287 -16.563 1.00 68.06 268 ARG A C 1
ATOM 2142 O O . ARG A 1 268 ? 17.996 7.259 -15.478 1.00 68.06 268 ARG A O 1
ATOM 2149 N N . GLN A 1 269 ? 18.558 6.253 -17.404 1.00 66.56 269 GLN A N 1
ATOM 2150 C CA . GLN A 1 269 ? 17.794 5.022 -17.156 1.00 66.56 269 GLN A CA 1
ATOM 2151 C C . GLN A 1 269 ? 18.223 4.322 -15.852 1.00 66.56 269 GLN A C 1
ATOM 2153 O O . GLN A 1 269 ? 17.376 3.847 -15.096 1.00 66.56 269 GLN A O 1
ATOM 2158 N N . MET A 1 270 ? 19.524 4.320 -15.539 1.00 67.50 270 MET A N 1
ATOM 2159 C CA . MET A 1 270 ? 20.047 3.779 -14.279 1.00 67.50 270 MET A CA 1
ATOM 2160 C C . MET A 1 270 ? 19.615 4.599 -13.048 1.00 67.50 270 MET A C 1
ATOM 2162 O O . MET A 1 270 ? 19.252 4.029 -12.017 1.00 67.50 270 MET A O 1
ATOM 2166 N N . LEU A 1 271 ? 19.640 5.934 -13.137 1.00 66.62 271 LEU A N 1
ATOM 2167 C CA . LEU A 1 271 ? 19.224 6.824 -12.046 1.00 66.62 271 LEU A CA 1
ATOM 2168 C C . LEU A 1 271 ? 17.707 6.789 -11.815 1.00 66.62 271 LEU A C 1
ATOM 2170 O O . LEU A 1 271 ? 17.273 6.800 -10.662 1.00 66.62 271 LEU A O 1
ATOM 2174 N N . ASP A 1 272 ? 16.916 6.697 -12.884 1.00 65.19 272 ASP A N 1
ATOM 2175 C CA . ASP A 1 272 ? 15.457 6.581 -12.819 1.00 65.19 272 ASP A CA 1
ATOM 2176 C C . ASP A 1 272 ? 15.028 5.244 -12.191 1.00 65.19 272 ASP A C 1
ATOM 2178 O O . ASP A 1 272 ? 14.092 5.212 -11.394 1.00 65.19 272 ASP A O 1
ATOM 2182 N N . PHE A 1 273 ? 15.758 4.151 -12.448 1.00 64.62 273 PHE A N 1
ATOM 2183 C CA . PHE A 1 273 ? 15.535 2.871 -11.765 1.00 64.62 273 PHE A CA 1
ATOM 2184 C C . PHE A 1 273 ? 15.777 2.965 -10.245 1.00 64.62 273 PHE A C 1
ATOM 2186 O O . PHE A 1 273 ? 15.050 2.347 -9.461 1.00 64.62 273 PHE A O 1
ATOM 2193 N N . TYR A 1 274 ? 16.771 3.749 -9.811 1.00 61.78 274 TYR A N 1
ATOM 2194 C CA . TYR A 1 274 ? 17.138 3.897 -8.397 1.00 61.78 274 TYR A CA 1
ATOM 2195 C C . TYR A 1 274 ? 16.260 4.896 -7.620 1.00 61.78 274 TYR A C 1
ATOM 2197 O O . TYR A 1 274 ? 16.043 4.715 -6.419 1.00 61.78 274 TYR A O 1
ATOM 2205 N N . ARG A 1 275 ? 15.753 5.954 -8.266 1.00 61.94 275 ARG A N 1
ATOM 2206 C CA . ARG A 1 275 ? 15.023 7.029 -7.576 1.00 61.94 275 ARG A CA 1
ATOM 2207 C C . ARG A 1 275 ? 13.677 6.558 -6.996 1.00 61.94 275 ARG A C 1
ATOM 2209 O O . ARG A 1 275 ? 12.839 6.040 -7.730 1.00 61.94 275 ARG A O 1
ATOM 2216 N N . PRO A 1 276 ? 13.412 6.794 -5.696 1.00 51.34 276 PRO A N 1
ATOM 2217 C CA . PRO A 1 276 ? 12.058 6.749 -5.166 1.00 51.34 276 PRO A CA 1
ATOM 2218 C C . PRO A 1 276 ? 11.337 8.040 -5.575 1.00 51.34 276 PRO A C 1
ATOM 2220 O O . PRO A 1 276 ? 11.531 9.086 -4.953 1.00 51.34 276 PRO A O 1
ATOM 2223 N N . ASN A 1 277 ? 10.524 7.985 -6.630 1.00 56.38 277 ASN A N 1
ATOM 2224 C CA . ASN A 1 277 ? 9.657 9.110 -6.973 1.00 56.38 277 ASN A CA 1
ATOM 2225 C C . ASN A 1 277 ? 8.580 9.272 -5.890 1.00 56.38 277 ASN A C 1
ATOM 2227 O O . ASN A 1 277 ? 7.970 8.297 -5.450 1.00 56.38 277 ASN A O 1
ATOM 2231 N N . GLN A 1 278 ? 8.355 10.510 -5.452 1.00 52.25 278 GLN A N 1
ATOM 2232 C CA . GLN A 1 278 ? 7.185 10.858 -4.652 1.00 52.25 278 GLN A CA 1
ATOM 2233 C C . GLN A 1 278 ? 5.991 10.941 -5.607 1.00 52.25 278 GLN A C 1
ATOM 2235 O O . GLN A 1 278 ? 5.814 11.948 -6.281 1.00 52.25 278 GLN A O 1
ATOM 2240 N N . THR A 1 279 ? 5.232 9.850 -5.707 1.00 61.56 279 THR A N 1
ATOM 2241 C CA . THR A 1 279 ? 4.050 9.747 -6.571 1.00 61.56 279 THR A CA 1
ATOM 2242 C C . THR A 1 279 ? 2.939 10.666 -6.060 1.00 61.56 279 THR A C 1
ATOM 2244 O O . THR A 1 279 ? 2.230 10.320 -5.112 1.00 61.56 279 THR A O 1
ATOM 2247 N N . GLU A 1 280 ? 2.747 11.821 -6.698 1.00 69.75 280 GLU A N 1
ATOM 2248 C CA . GLU A 1 280 ? 1.541 12.630 -6.499 1.00 69.75 280 GLU A CA 1
ATOM 2249 C C . GLU A 1 280 ? 0.400 12.032 -7.328 1.00 69.75 280 GLU A C 1
ATOM 2251 O O . GLU A 1 280 ? 0.339 12.178 -8.548 1.00 69.75 280 GLU A O 1
ATOM 2256 N N . ARG A 1 281 ? -0.509 11.323 -6.651 1.00 80.44 281 ARG A N 1
ATOM 2257 C CA . ARG A 1 281 ? -1.707 10.743 -7.265 1.00 80.44 281 ARG A CA 1
ATOM 2258 C C . ARG A 1 281 ? -2.785 11.813 -7.446 1.00 80.44 281 ARG A C 1
ATOM 2260 O O . ARG A 1 281 ? -3.432 12.211 -6.481 1.00 80.44 281 ARG A O 1
ATOM 2267 N N . VAL A 1 282 ? -2.998 12.239 -8.688 1.00 87.31 282 VAL A N 1
ATOM 2268 C CA . VAL A 1 282 ? -3.984 13.260 -9.083 1.00 87.31 282 VAL A CA 1
ATOM 2269 C C . VAL A 1 282 ? -4.903 12.744 -10.201 1.00 87.31 282 VAL A C 1
ATOM 2271 O O . VAL A 1 282 ? -4.542 11.781 -10.881 1.00 87.31 282 VAL A O 1
ATOM 2274 N N . PRO A 1 283 ? -6.081 13.356 -10.433 1.00 90.12 283 PRO A N 1
ATOM 2275 C CA . PRO A 1 283 ? -6.889 13.085 -11.622 1.00 90.12 283 PRO A CA 1
ATOM 2276 C C . PRO A 1 283 ? -6.104 13.332 -12.916 1.00 90.12 283 PRO A C 1
ATOM 2278 O O . PRO A 1 283 ? -5.533 14.406 -13.115 1.00 90.12 283 PRO A O 1
ATOM 2281 N N . LEU A 1 284 ? -6.076 12.332 -13.797 1.00 88.69 284 LEU A N 1
ATOM 2282 C CA . LEU A 1 284 ? -5.320 12.354 -15.046 1.00 88.69 284 LEU A CA 1
ATOM 2283 C C . LEU A 1 284 ? -6.210 12.650 -16.256 1.00 88.69 284 LEU A C 1
ATOM 2285 O O . LEU A 1 284 ? -7.142 11.906 -16.552 1.00 88.69 284 LEU A O 1
ATOM 2289 N N . ASP A 1 285 ? -5.834 13.670 -17.028 1.00 89.88 285 ASP A N 1
ATOM 2290 C CA . ASP A 1 285 ? -6.276 13.823 -18.416 1.00 89.88 285 ASP A CA 1
ATOM 2291 C C . ASP A 1 285 ? -5.353 13.003 -19.332 1.00 89.88 285 ASP A C 1
ATOM 2293 O O . ASP A 1 285 ? -4.261 13.432 -19.727 1.00 89.88 285 ASP A O 1
ATOM 2297 N N . VAL A 1 286 ? -5.791 11.781 -19.634 1.00 92.12 286 VAL A N 1
ATOM 2298 C CA . VAL A 1 286 ? -5.062 10.816 -20.466 1.00 92.12 286 VAL A CA 1
ATOM 2299 C C . VAL A 1 286 ? -4.867 11.325 -21.900 1.00 92.12 286 VAL A C 1
ATOM 2301 O O . VAL A 1 286 ? -3.787 11.153 -22.473 1.00 92.12 286 VAL A O 1
ATOM 2304 N N . ASN A 1 287 ? -5.861 12.008 -22.473 1.00 92.88 287 ASN A N 1
ATOM 2305 C CA . ASN A 1 287 ? -5.779 12.526 -23.838 1.00 92.88 287 ASN A CA 1
ATOM 2306 C C . ASN A 1 287 ? -4.792 13.702 -23.928 1.00 92.88 287 ASN A C 1
ATOM 2308 O O . ASN A 1 287 ? -3.981 13.751 -24.856 1.00 92.88 287 ASN A O 1
ATOM 2312 N N . ALA A 1 288 ? -4.762 14.595 -22.933 1.00 89.44 288 ALA A N 1
ATOM 2313 C CA . ALA A 1 288 ? -3.754 15.652 -22.856 1.00 89.44 288 ALA A CA 1
ATOM 2314 C C . ALA A 1 288 ? -2.324 15.095 -22.730 1.00 89.44 288 ALA A C 1
ATOM 2316 O O . ALA A 1 288 ? -1.403 15.642 -23.339 1.00 89.44 288 ALA A O 1
ATOM 2317 N N . ILE A 1 289 ? -2.114 13.994 -21.993 1.00 89.88 289 ILE A N 1
ATOM 2318 C CA . ILE A 1 289 ? -0.807 13.309 -21.936 1.00 89.88 289 ILE A CA 1
ATOM 2319 C C . ILE A 1 289 ? -0.421 12.760 -23.322 1.00 89.88 289 ILE A C 1
ATOM 2321 O O . ILE A 1 289 ? 0.729 12.914 -23.742 1.00 89.88 289 ILE A O 1
ATOM 2325 N N . CYS A 1 290 ? -1.372 12.175 -24.057 1.00 91.25 290 CYS A N 1
ATOM 2326 C CA . CYS A 1 290 ? -1.148 11.659 -25.411 1.00 91.25 290 CYS A CA 1
ATOM 2327 C C . CYS A 1 290 ? -0.792 12.773 -26.416 1.00 91.25 290 CYS A C 1
ATOM 2329 O O . CYS A 1 290 ? 0.140 12.617 -27.209 1.00 91.25 290 CYS A O 1
ATOM 2331 N N . HIS A 1 291 ? -1.462 13.928 -26.352 1.00 90.75 291 HIS A N 1
ATOM 2332 C CA . HIS A 1 291 ? -1.128 15.094 -27.178 1.00 90.75 291 HIS A CA 1
ATOM 2333 C C . HIS A 1 291 ? 0.259 15.678 -26.849 1.00 90.75 291 HIS A C 1
ATOM 2335 O O . HIS A 1 291 ? 1.054 15.921 -27.761 1.00 90.75 291 HIS A O 1
ATOM 2341 N N . ASP A 1 292 ? 0.588 15.837 -25.562 1.00 83.00 292 ASP A N 1
ATOM 2342 C CA . ASP A 1 292 ? 1.921 16.242 -25.083 1.00 83.00 292 ASP A CA 1
ATOM 2343 C C . ASP A 1 292 ? 3.029 15.336 -25.647 1.00 83.00 292 ASP A C 1
ATOM 2345 O O . ASP A 1 292 ? 4.090 15.804 -26.074 1.00 83.00 292 ASP A O 1
ATOM 2349 N N . LEU A 1 293 ? 2.792 14.022 -25.623 1.00 86.25 293 LEU A N 1
ATOM 2350 C CA . LEU A 1 293 ? 3.725 13.010 -26.103 1.00 86.25 293 LEU A CA 1
ATOM 2351 C C . LEU A 1 293 ? 3.924 13.091 -27.618 1.00 86.25 293 LEU A C 1
ATOM 2353 O O . LEU A 1 293 ? 5.061 13.022 -28.087 1.00 86.25 293 LEU A O 1
ATOM 2357 N N . ALA A 1 294 ? 2.844 13.284 -28.379 1.00 87.75 294 ALA A N 1
ATOM 2358 C CA . ALA A 1 294 ? 2.907 13.433 -29.828 1.00 87.75 294 ALA A CA 1
ATOM 2359 C C . ALA A 1 294 ? 3.759 14.643 -30.244 1.00 87.75 294 ALA A C 1
ATOM 2361 O O . ALA A 1 294 ? 4.583 14.540 -31.155 1.00 87.75 294 ALA A O 1
ATOM 2362 N N . ILE A 1 295 ? 3.626 15.771 -29.535 1.00 83.50 295 ILE A N 1
ATOM 2363 C CA . ILE A 1 295 ? 4.459 16.966 -29.743 1.00 83.50 295 ILE A CA 1
ATOM 2364 C C . ILE A 1 295 ? 5.930 16.663 -29.422 1.00 83.50 295 ILE A C 1
ATOM 2366 O O . ILE A 1 295 ? 6.812 16.996 -30.218 1.00 83.50 295 ILE A O 1
ATOM 2370 N N . LEU A 1 296 ? 6.196 16.004 -28.289 1.00 77.56 296 LEU A N 1
ATOM 2371 C CA . LEU A 1 296 ? 7.546 15.671 -27.824 1.00 77.56 296 LEU A CA 1
ATOM 2372 C C . LEU A 1 296 ? 8.280 14.707 -28.774 1.00 77.56 296 LEU A C 1
ATOM 2374 O O . LEU A 1 296 ? 9.452 14.914 -29.086 1.00 77.56 296 LEU A O 1
ATOM 2378 N N . MET A 1 297 ? 7.596 13.665 -29.253 1.00 81.94 297 MET A N 1
ATOM 2379 C CA . MET A 1 297 ? 8.187 12.618 -30.095 1.00 81.94 297 MET A CA 1
ATOM 2380 C C . MET A 1 297 ? 8.284 12.994 -31.578 1.00 81.94 297 MET A C 1
ATOM 2382 O O . MET A 1 297 ? 9.094 12.400 -32.292 1.00 81.94 297 MET A O 1
ATOM 2386 N N . ARG A 1 298 ? 7.545 14.014 -32.044 1.00 80.75 298 ARG A N 1
ATOM 2387 C CA . ARG A 1 298 ? 7.472 14.424 -33.460 1.00 80.75 298 ARG A CA 1
ATOM 2388 C C . ARG A 1 298 ? 8.832 14.491 -34.160 1.00 80.75 298 ARG A C 1
ATOM 2390 O O . ARG A 1 298 ? 9.002 13.872 -35.204 1.00 80.75 298 ARG A O 1
ATOM 2397 N N . LYS A 1 299 ? 9.811 15.205 -33.587 1.00 75.75 299 LYS A N 1
ATOM 2398 C CA . LYS A 1 299 ? 11.147 15.361 -34.198 1.00 75.75 299 LYS A CA 1
ATOM 2399 C C . LYS A 1 299 ? 11.929 14.046 -34.288 1.00 75.75 299 LYS A C 1
ATOM 2401 O O . LYS A 1 299 ? 12.717 13.893 -35.215 1.00 75.75 299 LYS A O 1
ATOM 2406 N N . ARG A 1 300 ? 11.748 13.124 -33.334 1.00 77.31 300 ARG A N 1
ATOM 2407 C CA . ARG A 1 300 ? 12.442 11.826 -33.330 1.00 77.31 300 ARG A CA 1
ATOM 2408 C C . ARG A 1 300 ? 11.826 10.889 -34.366 1.00 77.31 300 ARG A C 1
ATOM 2410 O O . ARG A 1 300 ? 12.548 10.394 -35.217 1.00 77.31 300 ARG A O 1
ATOM 2417 N N . LEU A 1 301 ? 10.501 10.751 -34.368 1.00 84.12 301 LEU A N 1
ATOM 2418 C CA . LEU A 1 301 ? 9.785 9.910 -35.335 1.00 84.12 301 LEU A CA 1
ATOM 2419 C C . LEU A 1 301 ? 9.993 10.384 -36.783 1.00 84.12 301 LEU A C 1
ATOM 2421 O O . LEU A 1 301 ? 10.174 9.563 -37.675 1.00 84.12 301 LEU A O 1
ATOM 2425 N N . GLN A 1 302 ? 10.074 11.701 -37.010 1.00 83.94 302 GLN A N 1
ATOM 2426 C CA . GLN A 1 302 ? 10.417 12.266 -38.320 1.00 83.94 302 GLN A CA 1
ATOM 2427 C C . GLN A 1 302 ? 11.829 11.899 -38.806 1.00 83.94 302 GLN A C 1
ATOM 2429 O O . GLN A 1 302 ? 12.012 11.747 -40.009 1.00 83.94 302 GLN A O 1
ATOM 2434 N N . ARG A 1 303 ? 12.822 11.753 -37.914 1.00 79.81 303 ARG A N 1
ATOM 2435 C CA . ARG A 1 303 ? 14.182 11.323 -38.302 1.00 79.81 303 ARG A CA 1
ATOM 2436 C C . ARG A 1 303 ? 14.208 9.861 -38.754 1.00 79.81 303 ARG A C 1
ATOM 2438 O O . ARG A 1 303 ? 14.898 9.549 -39.714 1.00 79.81 303 ARG A O 1
ATOM 2445 N N . SER A 1 304 ? 13.413 9.014 -38.106 1.00 78.31 304 SER A N 1
ATOM 2446 C CA . SER A 1 304 ? 13.294 7.578 -38.387 1.00 78.31 304 SER A CA 1
ATOM 2447 C C . SER A 1 304 ? 12.229 7.236 -39.450 1.00 78.31 304 SER A C 1
ATOM 2449 O O . SER A 1 304 ? 11.848 6.079 -39.574 1.00 78.31 304 SER A O 1
ATOM 2451 N N . ASN A 1 305 ? 11.699 8.216 -40.203 1.00 88.06 305 ASN A N 1
ATOM 2452 C CA . ASN A 1 305 ? 10.623 8.023 -41.198 1.00 88.06 305 ASN A CA 1
ATOM 2453 C C . ASN A 1 305 ? 9.356 7.313 -40.652 1.00 88.06 305 ASN A C 1
ATOM 2455 O O . ASN A 1 305 ? 8.732 6.494 -41.331 1.00 88.06 305 ASN A O 1
ATOM 2459 N N . ILE A 1 306 ? 8.945 7.642 -39.423 1.00 91.19 306 ILE A N 1
ATOM 2460 C CA . ILE A 1 306 ? 7.753 7.078 -38.774 1.00 91.19 306 ILE A CA 1
ATOM 2461 C C . ILE A 1 306 ? 6.609 8.096 -38.727 1.00 91.19 306 ILE A C 1
ATOM 2463 O O . ILE A 1 306 ? 6.759 9.221 -38.243 1.00 91.19 306 ILE A O 1
ATOM 2467 N N . THR A 1 307 ? 5.428 7.667 -39.172 1.00 92.12 307 THR A N 1
ATOM 2468 C CA . THR A 1 307 ? 4.180 8.440 -39.080 1.00 92.12 307 THR A CA 1
ATOM 2469 C C . THR A 1 307 ? 3.462 8.144 -37.765 1.00 92.12 307 THR A C 1
ATOM 2471 O O . THR A 1 307 ? 3.141 6.992 -37.492 1.00 92.12 307 THR A O 1
ATOM 2474 N N . LEU A 1 308 ? 3.179 9.168 -36.956 1.00 93.25 308 LEU A N 1
ATOM 2475 C CA . LEU A 1 308 ? 2.359 9.029 -35.748 1.00 93.25 308 LEU A CA 1
ATOM 2476 C C . LEU A 1 308 ? 0.897 9.376 -36.041 1.00 93.25 308 LEU A C 1
ATOM 2478 O O . LEU A 1 308 ? 0.603 10.500 -36.447 1.00 93.25 308 LEU A O 1
ATOM 2482 N N . THR A 1 309 ? -0.002 8.437 -35.761 1.00 94.75 309 THR A N 1
ATOM 2483 C CA . THR A 1 309 ? -1.457 8.620 -35.823 1.00 94.75 309 THR A CA 1
ATOM 2484 C C . THR A 1 309 ? -2.037 8.620 -34.410 1.00 94.75 309 THR A C 1
ATOM 2486 O O . THR A 1 309 ? -1.640 7.806 -33.577 1.00 94.75 309 THR A O 1
ATOM 2489 N N . LEU A 1 310 ? -2.980 9.525 -34.140 1.00 95.44 310 LEU A N 1
ATOM 2490 C CA . LEU A 1 310 ? -3.721 9.589 -32.878 1.00 95.44 310 LEU A CA 1
ATOM 2491 C C . LEU A 1 310 ? -5.160 9.113 -33.104 1.00 95.44 310 LEU A C 1
ATOM 2493 O O . LEU A 1 310 ? -5.856 9.670 -33.950 1.00 95.44 310 LEU A O 1
ATOM 2497 N N . ASP A 1 311 ? -5.590 8.112 -32.341 1.00 95.56 311 ASP A N 1
ATOM 2498 C CA . ASP A 1 311 ? -6.947 7.545 -32.344 1.00 95.56 311 ASP A CA 1
ATOM 2499 C C . ASP A 1 311 ? -7.516 7.631 -30.918 1.00 95.56 311 ASP A C 1
ATOM 2501 O O . ASP A 1 311 ? -7.566 6.652 -30.174 1.00 95.56 311 ASP A O 1
ATOM 2505 N N . LEU A 1 312 ? -7.804 8.856 -30.475 1.00 94.69 312 LEU A N 1
ATOM 2506 C CA . LEU A 1 312 ? -8.170 9.139 -29.086 1.00 94.69 312 LEU A CA 1
ATOM 2507 C C . LEU A 1 312 ? -9.693 9.166 -28.916 1.00 94.69 312 LEU A C 1
ATOM 2509 O O . LEU A 1 312 ? -10.388 9.836 -29.679 1.00 94.69 312 LEU A O 1
ATOM 2513 N N . ALA A 1 313 ? -10.205 8.485 -27.890 1.00 92.88 313 ALA A N 1
ATOM 2514 C CA . ALA A 1 313 ? -11.622 8.533 -27.536 1.00 92.88 313 ALA A CA 1
ATOM 2515 C C . ALA A 1 313 ? -12.034 9.948 -27.088 1.00 92.88 313 ALA A C 1
ATOM 2517 O O . ALA A 1 313 ? -11.322 10.582 -26.309 1.00 92.88 313 ALA A O 1
ATOM 2518 N N . GLU A 1 314 ? -13.199 10.432 -27.535 1.00 85.75 314 GLU A N 1
ATOM 2519 C CA . GLU A 1 314 ? -13.681 11.794 -27.230 1.00 85.75 314 GLU A CA 1
ATOM 2520 C C . GLU A 1 314 ? -13.913 12.037 -25.731 1.00 85.75 314 GLU A C 1
ATOM 2522 O O . GLU A 1 314 ? -13.740 13.155 -25.246 1.00 85.75 314 GLU A O 1
ATOM 2527 N N . GLN A 1 315 ? -14.311 10.996 -24.996 1.00 86.06 315 GLN A N 1
ATOM 2528 C CA . GLN A 1 315 ? -14.559 11.031 -23.557 1.00 86.06 315 GLN A CA 1
ATOM 2529 C C . GLN A 1 315 ? -13.961 9.780 -22.914 1.00 86.06 315 GLN A C 1
ATOM 2531 O O . GLN A 1 315 ? -14.129 8.675 -23.427 1.00 86.06 315 GLN A O 1
ATOM 2536 N N . LEU A 1 316 ? -13.277 9.963 -21.784 1.00 90.38 316 LEU A N 1
ATOM 2537 C CA . LEU A 1 316 ? -12.703 8.892 -20.975 1.00 90.38 316 LEU A CA 1
ATOM 2538 C C . LEU A 1 316 ? -13.119 9.081 -19.508 1.00 90.38 316 LEU A C 1
ATOM 2540 O O . LEU A 1 316 ? -13.152 10.221 -19.035 1.00 90.38 316 LEU A O 1
ATOM 2544 N N . PRO A 1 317 ? -13.408 7.995 -18.771 1.00 90.25 317 PRO A N 1
ATOM 2545 C CA . PRO A 1 317 ? -13.556 8.039 -17.320 1.00 90.25 317 PRO A CA 1
ATOM 2546 C C . PRO A 1 317 ? -12.287 8.545 -16.615 1.00 90.25 317 PRO A C 1
ATOM 2548 O O . PRO A 1 317 ? -11.175 8.424 -17.130 1.00 90.25 317 PRO A O 1
ATOM 2551 N N . VAL A 1 318 ? -12.448 9.087 -15.406 1.00 89.38 318 VAL A N 1
ATOM 2552 C CA . VAL A 1 318 ? -11.325 9.606 -14.610 1.00 89.38 318 VAL A CA 1
ATOM 2553 C C . VAL A 1 318 ? -10.440 8.461 -14.114 1.00 89.38 318 VAL A C 1
ATOM 2555 O O . VAL A 1 318 ? -10.930 7.466 -13.584 1.00 89.38 318 VAL A O 1
ATOM 2558 N N . VAL A 1 319 ? -9.125 8.646 -14.222 1.00 92.06 319 VAL A N 1
ATOM 2559 C CA . VAL A 1 319 ? -8.091 7.792 -13.618 1.00 92.06 319 VAL A CA 1
ATOM 2560 C C . VAL A 1 319 ? -7.294 8.632 -12.621 1.00 92.06 319 VAL A C 1
ATOM 2562 O O . VAL A 1 319 ? -7.034 9.808 -12.877 1.00 92.06 319 VAL A O 1
ATOM 2565 N N . ILE A 1 320 ? -6.887 8.040 -11.497 1.00 91.06 320 ILE A N 1
ATOM 2566 C CA . ILE A 1 320 ? -5.998 8.673 -10.511 1.00 91.06 320 ILE A CA 1
ATOM 2567 C C . ILE A 1 320 ? -4.573 8.135 -10.686 1.00 91.06 320 ILE A C 1
ATOM 2569 O O . ILE A 1 320 ? -4.364 6.924 -10.691 1.00 91.06 320 ILE A O 1
ATOM 2573 N N . GLY A 1 321 ? -3.576 9.017 -10.785 1.00 89.69 321 GLY A N 1
ATOM 2574 C CA . GLY A 1 321 ? -2.180 8.610 -10.945 1.00 89.69 321 GLY A CA 1
ATOM 2575 C C . GLY A 1 321 ? -1.188 9.766 -11.015 1.00 89.69 321 GLY A C 1
ATOM 2576 O O . GLY A 1 321 ? -1.564 10.925 -10.862 1.00 89.69 321 GLY A O 1
ATOM 2577 N N . ASP A 1 322 ? 0.080 9.446 -11.260 1.00 88.00 322 ASP A N 1
ATOM 2578 C CA . ASP A 1 322 ? 1.147 10.425 -11.481 1.00 88.00 322 ASP A CA 1
ATOM 2579 C C . ASP A 1 322 ? 1.344 10.661 -12.988 1.00 88.00 322 ASP A C 1
ATOM 2581 O O . ASP A 1 322 ? 1.702 9.768 -13.765 1.00 88.00 322 ASP A O 1
ATOM 2585 N N . ARG A 1 323 ? 1.122 11.912 -13.407 1.00 85.88 323 ARG A N 1
ATOM 2586 C CA . ARG A 1 323 ? 1.196 12.342 -14.811 1.00 85.88 323 ARG A CA 1
ATOM 2587 C C . ARG A 1 323 ? 2.569 12.088 -15.439 1.00 85.88 323 ARG A C 1
ATOM 2589 O O . ARG A 1 323 ? 2.646 11.773 -16.627 1.00 85.88 323 ARG A O 1
ATOM 2596 N N . ASN A 1 324 ? 3.648 12.252 -14.676 1.00 80.38 324 ASN A N 1
ATOM 2597 C CA . ASN A 1 324 ? 5.014 12.083 -15.161 1.00 80.38 324 ASN A CA 1
ATOM 2598 C C . ASN A 1 324 ? 5.361 10.601 -15.308 1.00 80.38 324 ASN A C 1
ATOM 2600 O O . ASN A 1 324 ? 5.966 10.225 -16.309 1.00 80.38 324 ASN A O 1
ATOM 2604 N N . GLN A 1 325 ? 4.923 9.762 -14.368 1.00 84.88 325 GLN A N 1
ATOM 2605 C CA . GLN A 1 325 ? 5.094 8.311 -14.433 1.00 84.88 325 GLN A CA 1
ATOM 2606 C C . GLN A 1 325 ? 4.338 7.692 -15.625 1.00 84.88 325 GLN A C 1
ATOM 2608 O O . GLN A 1 325 ? 4.936 6.942 -16.399 1.00 84.88 325 GLN A O 1
ATOM 2613 N N . ILE A 1 326 ? 3.073 8.068 -15.863 1.00 89.88 326 ILE A N 1
ATOM 2614 C CA . ILE A 1 326 ? 2.336 7.623 -17.064 1.00 89.88 326 ILE A CA 1
ATOM 2615 C C . ILE A 1 326 ? 3.007 8.135 -18.348 1.00 89.88 326 ILE A C 1
ATOM 2617 O O . ILE A 1 326 ? 3.206 7.374 -19.296 1.00 89.88 326 ILE A O 1
ATOM 2621 N N . LYS A 1 327 ? 3.451 9.400 -18.378 1.00 85.62 327 LYS A N 1
ATOM 2622 C CA . LYS A 1 327 ? 4.203 9.951 -19.517 1.00 85.62 327 LYS A CA 1
ATOM 2623 C C . LYS A 1 327 ? 5.522 9.202 -19.764 1.00 85.62 327 LYS A C 1
ATOM 2625 O O . LYS A 1 327 ? 5.883 9.010 -20.921 1.00 85.62 327 LYS A O 1
ATOM 2630 N N . GLN A 1 328 ? 6.212 8.741 -18.718 1.00 81.88 328 GLN A N 1
ATOM 2631 C CA . GLN A 1 328 ? 7.442 7.948 -18.821 1.00 81.88 328 GLN A CA 1
ATOM 2632 C C . GLN A 1 328 ? 7.191 6.570 -19.449 1.00 81.88 328 GLN A C 1
ATOM 2634 O O . GLN A 1 328 ? 7.947 6.181 -20.341 1.00 81.88 328 GLN A O 1
ATOM 2639 N N . ILE A 1 329 ? 6.112 5.873 -19.064 1.00 89.75 329 ILE A N 1
ATOM 2640 C CA . ILE A 1 329 ? 5.698 4.614 -19.711 1.00 89.75 329 ILE A CA 1
ATOM 2641 C C . ILE A 1 329 ? 5.504 4.836 -21.211 1.00 89.75 329 ILE A C 1
ATOM 2643 O O . ILE A 1 329 ? 6.116 4.154 -22.031 1.00 89.75 329 ILE A O 1
ATOM 2647 N N . LEU A 1 330 ? 4.689 5.827 -21.582 1.00 89.31 330 LEU A N 1
ATOM 2648 C CA . LEU A 1 330 ? 4.365 6.060 -22.986 1.00 89.31 330 LEU A CA 1
ATOM 2649 C C . LEU A 1 330 ? 5.591 6.513 -23.797 1.00 89.31 330 LEU A C 1
ATOM 2651 O O . LEU A 1 330 ? 5.731 6.103 -24.946 1.00 89.31 330 LEU A O 1
ATOM 2655 N N . ILE A 1 331 ? 6.521 7.279 -23.210 1.00 83.31 331 ILE A N 1
ATOM 2656 C CA . ILE A 1 331 ? 7.826 7.562 -23.833 1.00 83.31 331 ILE A CA 1
ATOM 2657 C C . ILE A 1 331 ? 8.585 6.255 -24.091 1.00 83.31 331 ILE A C 1
ATOM 2659 O O . ILE A 1 331 ? 9.002 6.028 -25.222 1.00 83.31 331 ILE A O 1
ATOM 2663 N N . ASN A 1 332 ? 8.732 5.373 -23.099 1.00 83.44 332 ASN A N 1
ATOM 2664 C CA . ASN A 1 332 ? 9.463 4.111 -23.263 1.00 83.44 332 ASN A CA 1
ATOM 2665 C C . ASN A 1 332 ? 8.849 3.211 -24.351 1.00 83.44 332 ASN A C 1
ATOM 2667 O O . ASN A 1 332 ? 9.585 2.642 -25.158 1.00 83.44 332 ASN A O 1
ATOM 2671 N N . LEU A 1 333 ? 7.517 3.119 -24.425 1.00 90.50 333 LEU A N 1
ATOM 2672 C CA . LEU A 1 333 ? 6.820 2.360 -25.470 1.00 90.50 333 LEU A CA 1
ATOM 2673 C C . LEU A 1 333 ? 7.015 2.984 -26.864 1.00 90.50 333 LEU A C 1
ATOM 2675 O O . LEU A 1 333 ? 7.383 2.280 -27.804 1.00 90.50 333 LEU A O 1
ATOM 2679 N N . MET A 1 334 ? 6.864 4.307 -26.993 1.00 86.56 334 MET A N 1
ATOM 2680 C CA . MET A 1 334 ? 7.102 5.035 -28.250 1.00 86.56 334 MET A CA 1
ATOM 2681 C C . MET A 1 334 ? 8.556 4.928 -28.731 1.00 86.56 334 MET A C 1
ATOM 2683 O O . MET A 1 334 ? 8.806 4.820 -29.932 1.00 86.56 334 MET A O 1
ATOM 2687 N N . LEU A 1 335 ? 9.523 4.951 -27.809 1.00 83.62 335 LEU A N 1
ATOM 2688 C CA . LEU A 1 335 ? 10.941 4.749 -28.108 1.00 83.62 335 LEU A CA 1
ATOM 2689 C C . LEU A 1 335 ? 11.219 3.315 -28.566 1.00 83.62 335 LEU A C 1
ATOM 2691 O O . LEU A 1 335 ? 11.936 3.122 -29.546 1.00 83.62 335 LEU A O 1
ATOM 2695 N N . ASN A 1 336 ? 10.613 2.321 -27.910 1.00 86.31 336 ASN A N 1
ATOM 2696 C CA . ASN A 1 336 ? 10.744 0.922 -28.305 1.00 86.31 336 ASN A CA 1
ATOM 2697 C C . ASN A 1 336 ? 10.217 0.667 -29.720 1.00 86.31 336 ASN A C 1
ATOM 2699 O O . ASN A 1 336 ? 10.931 0.044 -30.506 1.00 86.31 336 ASN A O 1
ATOM 2703 N N . ALA A 1 337 ? 9.037 1.202 -30.047 1.00 87.06 337 ALA A N 1
ATOM 2704 C CA . ALA A 1 337 ? 8.465 1.171 -31.391 1.00 87.06 337 ALA A CA 1
ATOM 2705 C C . ALA A 1 337 ? 9.375 1.864 -32.421 1.00 87.06 337 ALA A C 1
ATOM 2707 O O . ALA A 1 337 ? 9.650 1.310 -33.484 1.00 87.06 337 ALA A O 1
ATOM 2708 N N . ALA A 1 338 ? 9.892 3.056 -32.098 1.00 84.88 338 ALA A N 1
ATOM 2709 C CA . ALA A 1 338 ? 10.756 3.803 -33.009 1.00 84.88 338 ALA A CA 1
ATOM 2710 C C . ALA A 1 338 ? 12.063 3.064 -33.330 1.00 84.88 338 ALA A C 1
ATOM 2712 O O . ALA A 1 338 ? 12.441 2.946 -34.490 1.00 84.88 338 ALA A O 1
ATOM 2713 N N . GLU A 1 339 ? 12.720 2.513 -32.311 1.00 81.19 339 GLU A N 1
ATOM 2714 C CA . GLU A 1 339 ? 13.964 1.753 -32.463 1.00 81.19 339 GLU A CA 1
ATOM 2715 C C . GLU A 1 339 ? 13.771 0.429 -33.218 1.00 81.19 339 GLU A C 1
ATOM 2717 O O . GLU A 1 339 ? 14.696 -0.031 -33.882 1.00 81.19 339 GLU A O 1
ATOM 2722 N N . ALA A 1 340 ? 12.581 -0.178 -33.156 1.00 83.12 340 ALA A N 1
ATOM 2723 C CA . ALA A 1 340 ? 12.261 -1.389 -33.913 1.00 83.12 340 ALA A CA 1
ATOM 2724 C C . ALA A 1 340 ? 12.083 -1.135 -35.426 1.00 83.12 340 ALA A C 1
ATOM 2726 O O . ALA A 1 340 ? 12.148 -2.079 -36.212 1.00 83.12 340 ALA A O 1
ATOM 2727 N N . MET A 1 341 ? 11.866 0.121 -35.835 1.00 85.31 341 MET A N 1
ATOM 2728 C CA . MET A 1 341 ? 11.592 0.526 -37.222 1.00 85.31 341 MET A CA 1
ATOM 2729 C C . MET A 1 341 ? 12.645 1.479 -37.813 1.00 85.31 341 MET A C 1
ATOM 2731 O O . MET A 1 341 ? 12.500 1.906 -38.956 1.00 85.31 341 MET A O 1
ATOM 2735 N N . ASP A 1 342 ? 13.711 1.797 -37.074 1.00 77.06 342 ASP A N 1
ATOM 2736 C CA . ASP A 1 342 ? 14.651 2.892 -37.376 1.00 77.06 342 ASP A CA 1
ATOM 2737 C C . ASP A 1 342 ? 15.322 2.798 -38.764 1.00 77.06 342 ASP A C 1
ATOM 2739 O O . ASP A 1 342 ? 15.679 3.809 -39.362 1.00 77.06 342 ASP A O 1
ATOM 2743 N N . THR A 1 343 ? 15.446 1.585 -39.316 1.00 73.00 343 THR A N 1
ATOM 2744 C CA . THR A 1 343 ? 16.031 1.320 -40.644 1.00 73.00 343 THR A CA 1
ATOM 2745 C C . THR A 1 343 ? 15.017 1.204 -41.786 1.00 73.00 343 THR A C 1
ATOM 2747 O O . THR A 1 343 ? 15.416 1.271 -42.948 1.00 73.00 343 THR A O 1
ATOM 2750 N N . VAL A 1 344 ? 13.729 1.004 -41.488 1.00 76.81 344 VAL A N 1
ATOM 2751 C CA . VAL A 1 344 ? 12.683 0.680 -42.484 1.00 76.81 344 VAL A CA 1
ATOM 2752 C C . VAL A 1 344 ? 11.626 1.787 -42.593 1.00 76.81 344 VAL A C 1
ATOM 2754 O O . VAL A 1 344 ? 10.953 1.905 -43.617 1.00 76.81 344 VAL A O 1
ATOM 2757 N N . GLY A 1 345 ? 11.497 2.626 -41.560 1.00 81.50 345 GLY A N 1
ATOM 2758 C CA . GLY A 1 345 ? 10.361 3.526 -41.383 1.00 81.50 345 GLY A CA 1
ATOM 2759 C C . GLY A 1 345 ? 9.078 2.769 -41.034 1.00 81.50 345 GLY A C 1
ATOM 2760 O O . GLY A 1 345 ? 9.066 1.543 -40.914 1.00 81.50 345 GLY A O 1
ATOM 2761 N N . GLY A 1 346 ? 7.974 3.498 -40.864 1.00 90.88 346 GLY A N 1
ATOM 2762 C CA . GLY A 1 346 ? 6.690 2.869 -40.558 1.00 90.88 346 GLY A CA 1
ATOM 2763 C C . GLY A 1 346 ? 5.632 3.818 -40.010 1.00 90.88 346 GLY A C 1
ATOM 2764 O O . GLY A 1 346 ? 5.584 5.009 -40.329 1.00 90.88 346 GLY A O 1
ATOM 2765 N N . SER A 1 347 ? 4.766 3.275 -39.166 1.00 92.75 347 SER A N 1
ATOM 2766 C CA . SER A 1 347 ? 3.669 3.977 -38.513 1.00 92.75 347 SER A CA 1
ATOM 2767 C C . SER A 1 347 ? 3.502 3.510 -37.073 1.00 92.75 347 SER A C 1
ATOM 2769 O O . SER A 1 347 ? 3.535 2.312 -36.801 1.00 92.75 347 SER A O 1
ATOM 2771 N N . VAL A 1 348 ? 3.253 4.458 -36.173 1.00 95.12 348 VAL A N 1
ATOM 2772 C CA . VAL A 1 348 ? 2.811 4.183 -34.805 1.00 95.12 348 VAL A CA 1
ATOM 2773 C C . VAL A 1 348 ? 1.423 4.777 -34.613 1.00 95.12 348 VAL A C 1
ATOM 2775 O O . VAL A 1 348 ? 1.169 5.919 -34.994 1.00 95.12 348 VAL A O 1
ATOM 2778 N N . ILE A 1 349 ? 0.527 4.005 -34.011 1.00 96.12 349 ILE A N 1
ATOM 2779 C CA . ILE A 1 349 ? -0.812 4.424 -33.613 1.00 96.12 349 ILE A CA 1
ATOM 2780 C C . ILE A 1 349 ? -0.824 4.527 -32.088 1.00 96.12 349 ILE A C 1
ATOM 2782 O O . ILE A 1 349 ? -0.550 3.548 -31.394 1.00 96.12 349 ILE A O 1
ATOM 2786 N N . LEU A 1 350 ? -1.145 5.715 -31.577 1.00 95.94 350 LEU A N 1
ATOM 2787 C CA . LEU A 1 350 ? -1.445 5.940 -30.166 1.00 95.94 350 LEU A CA 1
ATOM 2788 C C . LEU A 1 350 ? -2.963 6.061 -30.022 1.00 95.94 350 LEU A C 1
ATOM 2790 O O . LEU A 1 350 ? -3.562 7.013 -30.530 1.00 95.94 350 LEU A O 1
ATOM 2794 N N . LYS A 1 351 ? -3.576 5.080 -29.360 1.00 96.69 351 LYS A N 1
ATOM 2795 C CA . LYS A 1 351 ? -5.029 4.954 -29.208 1.00 96.69 351 LYS A CA 1
ATOM 2796 C C . LYS A 1 351 ? -5.436 5.041 -27.740 1.00 96.69 351 LYS A C 1
ATOM 2798 O O . LYS A 1 351 ? -4.727 4.518 -26.882 1.00 96.69 351 LYS A O 1
ATOM 2803 N N . THR A 1 352 ? -6.587 5.646 -27.454 1.00 96.62 352 THR A N 1
ATOM 2804 C CA . THR A 1 352 ? -7.223 5.576 -26.127 1.00 96.62 352 THR A CA 1
ATOM 2805 C C . THR A 1 352 ? -8.636 5.011 -26.225 1.00 96.62 352 THR A C 1
ATOM 2807 O O . THR A 1 352 ? -9.352 5.247 -27.197 1.00 96.62 352 THR A O 1
ATOM 2810 N N . ALA A 1 353 ? -9.025 4.221 -25.228 1.00 95.38 353 ALA A N 1
ATOM 2811 C CA . ALA A 1 353 ? -10.344 3.611 -25.095 1.00 95.38 353 ALA A CA 1
ATOM 2812 C C . ALA A 1 353 ? -10.677 3.394 -23.608 1.00 95.38 353 ALA A C 1
ATOM 2814 O O . ALA A 1 353 ? -9.825 3.583 -22.741 1.00 95.38 353 ALA A O 1
ATOM 2815 N N . SER A 1 354 ? -11.898 2.961 -23.305 1.00 93.19 354 SER A N 1
ATOM 2816 C CA . SER A 1 354 ? -12.291 2.525 -21.961 1.00 93.19 354 SER A CA 1
ATOM 2817 C C . SER A 1 354 ? -13.319 1.400 -22.023 1.00 93.19 354 SER A C 1
ATOM 2819 O O . SER A 1 354 ? -14.162 1.393 -22.922 1.00 93.19 354 SER A O 1
ATOM 2821 N N . ASP A 1 355 ? -13.273 0.499 -21.047 1.00 88.81 355 ASP A N 1
ATOM 2822 C CA . ASP A 1 355 ? -14.312 -0.497 -20.768 1.00 88.81 355 ASP A CA 1
ATOM 2823 C C . ASP A 1 355 ? -15.040 -0.173 -19.439 1.00 88.81 355 ASP A C 1
ATOM 2825 O O . ASP A 1 355 ? -15.021 0.969 -18.978 1.00 88.81 355 ASP A O 1
ATOM 2829 N N . GLU A 1 356 ? -15.743 -1.137 -18.836 1.00 83.88 356 GLU A N 1
ATOM 2830 C CA . GLU A 1 356 ? -16.492 -0.946 -17.577 1.00 83.88 356 GLU A CA 1
ATOM 2831 C C . GLU A 1 356 ? -15.605 -0.831 -16.314 1.00 83.88 356 GLU A C 1
ATOM 2833 O O . GLU A 1 356 ? -16.084 -0.459 -15.231 1.00 83.88 356 GLU A O 1
ATOM 2838 N N . ALA A 1 357 ? -14.320 -1.179 -16.424 1.00 89.19 357 ALA A N 1
ATOM 2839 C CA . ALA A 1 357 ? -13.369 -1.267 -15.321 1.00 89.19 357 ALA A CA 1
ATOM 2840 C C . ALA A 1 357 ? -12.103 -0.422 -15.531 1.00 89.19 357 ALA A C 1
ATOM 2842 O O . ALA A 1 357 ? -11.589 0.118 -14.550 1.00 89.19 357 ALA A O 1
ATOM 2843 N N . ASN A 1 358 ? -11.625 -0.274 -16.771 1.00 93.44 358 ASN A N 1
ATOM 2844 C CA . ASN A 1 358 ? -10.328 0.313 -17.100 1.00 93.44 358 ASN A CA 1
ATOM 2845 C C . ASN A 1 358 ? -10.397 1.368 -18.218 1.00 93.44 358 ASN A C 1
ATOM 2847 O O . ASN A 1 358 ? -11.188 1.278 -19.157 1.00 93.44 358 ASN A O 1
ATOM 2851 N N . VAL A 1 359 ? -9.480 2.334 -18.162 1.00 95.44 359 VAL A N 1
ATOM 2852 C CA . VAL A 1 359 ? -9.037 3.123 -19.318 1.00 95.44 359 VAL A CA 1
ATOM 2853 C C . VAL A 1 359 ? -7.830 2.425 -19.936 1.00 95.44 359 VAL A C 1
ATOM 2855 O O . VAL A 1 359 ? -6.876 2.086 -19.236 1.00 95.44 359 VAL A O 1
ATOM 2858 N N . VAL A 1 360 ? -7.861 2.231 -21.252 1.00 96.19 360 VAL A N 1
ATOM 2859 C CA . VAL A 1 360 ? -6.820 1.543 -22.017 1.00 96.19 360 VAL A CA 1
ATOM 2860 C C . VAL A 1 360 ? -6.099 2.537 -22.925 1.00 96.19 360 VAL A C 1
ATOM 2862 O O . VAL A 1 360 ? -6.728 3.243 -23.715 1.00 96.19 360 VAL A O 1
ATOM 2865 N N . ILE A 1 361 ? -4.770 2.571 -22.834 1.00 96.75 361 ILE A N 1
ATOM 2866 C CA . ILE A 1 361 ? -3.884 3.349 -23.704 1.00 96.75 361 ILE A CA 1
ATOM 2867 C C . ILE A 1 361 ? -3.049 2.363 -24.519 1.00 96.75 361 ILE A C 1
ATOM 2869 O O . ILE A 1 361 ? -2.251 1.609 -23.963 1.00 96.75 361 ILE A O 1
ATOM 2873 N N . THR A 1 362 ? -3.219 2.354 -25.837 1.00 96.94 362 THR A N 1
ATOM 2874 C CA . THR A 1 362 ? -2.520 1.427 -26.734 1.00 96.94 362 THR A CA 1
ATOM 2875 C C . THR A 1 362 ? -1.456 2.153 -27.549 1.00 96.94 362 THR A C 1
ATOM 2877 O O . THR A 1 362 ? -1.747 3.155 -28.201 1.00 96.94 362 THR A O 1
ATOM 2880 N N . VAL A 1 363 ? -0.236 1.614 -27.552 1.00 96.06 363 VAL A N 1
ATOM 2881 C CA . VAL A 1 363 ? 0.851 1.998 -28.462 1.00 96.06 363 VAL A CA 1
ATOM 2882 C C . VAL A 1 363 ? 1.084 0.830 -29.412 1.00 96.06 363 VAL A C 1
ATOM 2884 O O . VAL A 1 363 ? 1.572 -0.216 -28.984 1.00 96.06 363 VAL A O 1
ATOM 2887 N N . ALA A 1 364 ? 0.719 0.999 -30.683 1.00 96.00 364 ALA A N 1
ATOM 2888 C CA . ALA A 1 364 ? 0.851 -0.033 -31.708 1.00 96.00 364 ALA A CA 1
ATOM 2889 C C . ALA A 1 364 ? 1.770 0.410 -32.851 1.00 96.00 364 ALA A C 1
ATOM 2891 O O . ALA A 1 364 ? 1.564 1.470 -33.437 1.00 96.00 364 ALA A O 1
ATOM 2892 N N . ASP A 1 365 ? 2.760 -0.413 -33.182 1.00 94.94 365 ASP A N 1
ATOM 2893 C CA . ASP A 1 365 ? 3.662 -0.269 -34.322 1.00 94.94 365 ASP A CA 1
ATOM 2894 C C . ASP A 1 365 ? 3.392 -1.324 -35.404 1.00 94.94 365 ASP A C 1
ATOM 2896 O O . ASP A 1 365 ? 2.802 -2.372 -35.138 1.00 94.94 365 ASP A O 1
ATOM 2900 N N . ASN A 1 366 ? 3.852 -1.053 -36.627 1.00 93.19 366 ASN A N 1
ATOM 2901 C CA . ASN A 1 366 ? 3.887 -2.016 -37.733 1.00 93.19 366 ASN A CA 1
ATOM 2902 C C . ASN A 1 366 ? 5.315 -2.527 -38.016 1.00 93.19 366 ASN A C 1
ATOM 2904 O O . ASN A 1 366 ? 5.689 -2.744 -39.170 1.00 93.19 366 ASN A O 1
ATOM 2908 N N . GLY A 1 367 ? 6.133 -2.654 -36.967 1.00 89.31 367 GLY A N 1
ATOM 2909 C CA . GLY A 1 367 ? 7.522 -3.086 -37.056 1.00 89.31 367 GLY A CA 1
ATOM 2910 C C . GLY A 1 367 ? 7.692 -4.598 -37.270 1.00 89.31 367 GLY A C 1
ATOM 2911 O O . GLY A 1 367 ? 6.751 -5.309 -37.628 1.00 89.31 367 GLY A O 1
ATOM 2912 N N . PRO A 1 368 ? 8.897 -5.146 -37.026 1.00 88.06 368 PRO A N 1
ATOM 2913 C CA . PRO A 1 368 ? 9.196 -6.561 -37.265 1.00 88.06 368 PRO A CA 1
ATOM 2914 C C . PRO A 1 368 ? 8.439 -7.539 -36.348 1.00 88.06 368 PRO A C 1
ATOM 2916 O O . PRO A 1 368 ? 8.485 -8.744 -36.596 1.00 88.06 368 PRO A O 1
ATOM 2919 N N . GLY A 1 369 ? 7.737 -7.055 -35.318 1.00 88.50 369 GLY A N 1
ATOM 2920 C CA . GLY A 1 369 ? 7.120 -7.888 -34.283 1.00 88.50 369 GLY A CA 1
ATOM 2921 C C . GLY A 1 369 ? 8.146 -8.530 -33.342 1.00 88.50 369 GLY A C 1
ATOM 2922 O O . GLY A 1 369 ? 9.355 -8.341 -33.487 1.00 88.50 369 GLY A O 1
ATOM 2923 N N . ILE A 1 370 ? 7.661 -9.293 -32.363 1.00 88.06 370 ILE A N 1
ATOM 2924 C CA . ILE A 1 370 ? 8.483 -9.979 -31.359 1.00 88.06 370 ILE A CA 1
ATOM 2925 C C . ILE A 1 370 ? 8.258 -11.501 -31.486 1.00 88.06 370 ILE A C 1
ATOM 2927 O O . ILE A 1 370 ? 7.106 -11.933 -31.561 1.00 88.06 370 ILE A O 1
ATOM 2931 N N . PRO A 1 371 ? 9.320 -12.329 -31.530 1.00 89.88 371 PRO A N 1
ATOM 2932 C CA . PRO A 1 371 ? 9.213 -13.789 -31.471 1.00 89.88 371 PRO A CA 1
ATOM 2933 C C . PRO A 1 371 ? 8.496 -14.297 -30.210 1.00 89.88 371 PRO A C 1
ATOM 2935 O O . PRO A 1 371 ? 8.721 -13.783 -29.115 1.00 89.88 371 PRO A O 1
ATOM 2938 N N . GLU A 1 372 ? 7.687 -15.356 -30.339 1.00 87.75 372 GLU A N 1
ATOM 2939 C CA . GLU A 1 372 ? 6.937 -15.942 -29.211 1.00 87.75 372 GLU A CA 1
ATOM 2940 C C . GLU A 1 372 ? 7.849 -16.408 -28.063 1.00 87.75 372 GLU A C 1
ATOM 2942 O O . GLU A 1 372 ? 7.503 -16.250 -26.896 1.00 87.75 372 GLU A O 1
ATOM 2947 N N . GLU A 1 373 ? 9.053 -16.893 -28.380 1.00 87.12 373 GLU A N 1
ATOM 2948 C CA . GLU A 1 373 ? 10.086 -17.294 -27.411 1.00 87.12 373 GLU A CA 1
ATOM 2949 C C . GLU A 1 373 ? 10.586 -16.155 -26.502 1.00 87.12 373 GLU A C 1
ATOM 2951 O O . GLU A 1 373 ? 11.197 -16.411 -25.468 1.00 87.12 373 GLU A O 1
ATOM 2956 N N . HIS A 1 374 ? 10.332 -14.895 -26.861 1.00 86.38 374 HIS A N 1
ATOM 2957 C CA . HIS A 1 374 ? 10.719 -13.726 -26.069 1.00 86.38 374 HIS A CA 1
ATOM 2958 C C . HIS A 1 374 ? 9.563 -13.155 -25.238 1.00 86.38 374 HIS A C 1
ATOM 2960 O O . HIS A 1 374 ? 9.810 -12.394 -24.304 1.00 86.38 374 HIS A O 1
ATOM 2966 N N . LEU A 1 375 ? 8.312 -13.534 -25.534 1.00 85.31 375 LEU A N 1
ATOM 2967 C CA . LEU A 1 375 ? 7.127 -13.036 -24.828 1.00 85.31 375 LEU A CA 1
ATOM 2968 C C . LEU A 1 375 ? 7.161 -13.262 -23.303 1.00 85.31 375 LEU A C 1
ATOM 2970 O O . LEU A 1 375 ? 6.852 -12.307 -22.590 1.00 85.31 375 LEU A O 1
ATOM 2974 N N . PRO A 1 376 ? 7.563 -14.439 -22.770 1.00 87.06 376 PRO A N 1
ATOM 2975 C CA . PRO A 1 376 ? 7.571 -14.674 -21.322 1.00 87.06 376 PRO A CA 1
ATOM 2976 C C . PRO A 1 376 ? 8.546 -13.772 -20.557 1.00 87.06 376 PRO A C 1
ATOM 2978 O O . PRO A 1 376 ? 8.336 -13.512 -19.377 1.00 87.06 376 PRO A O 1
ATOM 2981 N N . HIS A 1 377 ? 9.594 -13.294 -21.231 1.00 84.94 377 HIS A N 1
ATOM 2982 C CA . HIS A 1 377 ? 10.707 -12.568 -20.622 1.00 84.94 377 HIS A CA 1
ATOM 2983 C C . HIS A 1 377 ? 10.648 -11.049 -20.872 1.00 84.94 377 HIS A C 1
ATOM 2985 O O . HIS A 1 377 ? 11.467 -10.312 -20.337 1.00 84.94 377 HIS A O 1
ATOM 2991 N N . LEU A 1 378 ? 9.671 -10.544 -21.642 1.00 84.06 378 LEU A N 1
ATOM 2992 C CA . LEU A 1 378 ? 9.602 -9.134 -22.072 1.00 84.06 378 LEU A CA 1
ATOM 2993 C C . LEU A 1 378 ? 9.635 -8.095 -20.942 1.00 84.06 378 LEU A C 1
ATOM 2995 O O . LEU A 1 378 ? 10.099 -6.975 -21.158 1.00 84.06 378 LEU A O 1
ATOM 2999 N N . PHE A 1 379 ? 9.119 -8.453 -19.767 1.00 84.62 379 PHE A N 1
ATOM 3000 C CA . PHE A 1 379 ? 9.064 -7.586 -18.589 1.00 84.62 379 PHE A CA 1
ATOM 3001 C C . PHE A 1 379 ? 10.128 -7.936 -17.536 1.00 84.62 379 PHE A C 1
ATOM 3003 O O . PHE A 1 379 ? 10.224 -7.252 -16.517 1.00 84.62 379 PHE A O 1
ATOM 3010 N N . GLU A 1 380 ? 10.963 -8.955 -17.775 1.00 78.19 380 GLU A N 1
ATOM 3011 C CA . GLU A 1 380 ? 12.087 -9.265 -16.891 1.00 78.19 380 GLU A CA 1
ATOM 3012 C C . GLU A 1 380 ? 13.135 -8.137 -16.946 1.00 78.19 380 GLU A C 1
ATOM 3014 O O . GLU A 1 380 ? 13.536 -7.712 -18.035 1.00 78.19 380 GLU A O 1
ATOM 3019 N N . PRO A 1 381 ? 13.620 -7.639 -15.792 1.00 72.25 381 PRO A N 1
ATOM 3020 C CA . PRO A 1 381 ? 14.641 -6.603 -15.769 1.00 72.25 381 PRO A CA 1
ATOM 3021 C C . PRO A 1 381 ? 15.896 -7.006 -16.548 1.00 72.25 381 PRO A C 1
ATOM 3023 O O . PRO A 1 381 ? 16.521 -8.027 -16.266 1.00 72.25 381 PRO A O 1
ATOM 3026 N N . LEU A 1 382 ? 16.299 -6.133 -17.471 1.00 63.31 382 LEU A N 1
ATOM 3027 C CA . LEU A 1 382 ? 17.455 -6.291 -18.359 1.00 63.31 382 LEU A CA 1
ATOM 3028 C C . LEU A 1 382 ? 17.313 -7.370 -19.448 1.00 63.31 382 LEU A C 1
ATOM 3030 O O . LEU A 1 382 ? 18.277 -7.628 -20.172 1.00 63.31 382 LEU A O 1
ATOM 3034 N N . PHE A 1 383 ? 16.115 -7.926 -19.660 1.00 72.19 383 PHE A N 1
ATOM 3035 C CA . PHE A 1 383 ? 15.836 -8.678 -20.879 1.00 72.19 383 PHE A CA 1
ATOM 3036 C C . PHE A 1 383 ? 15.832 -7.741 -22.096 1.00 72.19 383 PHE A C 1
ATOM 3038 O O . PHE A 1 383 ? 15.157 -6.709 -22.128 1.00 72.19 383 PHE A O 1
ATOM 3045 N N . THR A 1 384 ? 16.621 -8.084 -23.112 1.00 72.88 384 THR A N 1
ATOM 3046 C CA . THR A 1 384 ? 16.787 -7.264 -24.312 1.00 72.88 384 THR A CA 1
ATOM 3047 C C . THR A 1 384 ? 17.201 -8.122 -25.499 1.00 72.88 384 THR A C 1
ATOM 3049 O O . THR A 1 384 ? 18.119 -8.934 -25.420 1.00 72.88 384 THR A O 1
ATOM 3052 N N . THR A 1 385 ? 16.537 -7.916 -26.631 1.00 68.88 385 THR A N 1
ATOM 3053 C CA . THR A 1 385 ? 16.929 -8.471 -27.937 1.00 68.88 385 THR A CA 1
ATOM 3054 C C . THR A 1 385 ? 17.754 -7.468 -28.750 1.00 68.88 385 THR A C 1
ATOM 3056 O O . THR A 1 385 ? 18.205 -7.763 -29.857 1.00 68.88 385 THR A O 1
ATOM 3059 N N . LYS A 1 386 ? 17.956 -6.256 -28.211 1.00 66.44 386 LYS A N 1
ATOM 3060 C CA . LYS A 1 386 ? 18.643 -5.141 -28.864 1.00 66.44 386 LYS A CA 1
ATOM 3061 C C . LYS A 1 386 ? 20.123 -5.149 -28.489 1.00 66.44 386 LYS A C 1
ATOM 3063 O O . LYS A 1 386 ? 20.470 -5.085 -27.317 1.00 66.44 386 LYS A O 1
ATOM 3068 N N . VAL A 1 387 ? 20.999 -5.056 -29.490 1.00 56.62 387 VAL A N 1
ATOM 3069 C CA . VAL A 1 387 ? 22.474 -5.013 -29.341 1.00 56.62 387 VAL A CA 1
ATOM 3070 C C . VAL A 1 387 ? 22.983 -3.819 -28.499 1.00 56.62 387 VAL A C 1
ATOM 3072 O O . VAL A 1 387 ? 24.154 -3.766 -28.130 1.00 56.62 387 VAL A O 1
ATOM 3075 N N . ARG A 1 388 ? 22.136 -2.815 -28.222 1.00 57.44 388 ARG A N 1
ATOM 3076 C CA . ARG A 1 388 ? 22.529 -1.527 -27.617 1.00 57.44 388 ARG A CA 1
ATOM 3077 C C . ARG A 1 388 ? 21.581 -1.001 -26.520 1.00 57.44 388 ARG A C 1
ATOM 3079 O O . ARG A 1 388 ? 21.635 0.196 -26.241 1.00 57.44 388 ARG A O 1
ATOM 3086 N N . GLY A 1 389 ? 20.706 -1.829 -25.939 1.00 62.25 389 GLY A N 1
ATOM 3087 C CA . GLY A 1 389 ? 19.700 -1.368 -24.968 1.00 62.25 389 GLY A CA 1
ATOM 3088 C C . GLY A 1 389 ? 19.671 -2.172 -23.669 1.00 62.25 389 GLY A C 1
ATOM 3089 O O . GLY A 1 389 ? 19.462 -3.376 -23.724 1.00 62.25 389 GLY A O 1
ATOM 3090 N N . LEU A 1 390 ? 19.744 -1.477 -22.527 1.00 62.06 390 LEU A N 1
ATOM 3091 C CA . LEU A 1 390 ? 19.830 -2.006 -21.151 1.00 62.06 390 LEU A CA 1
ATOM 3092 C C . LEU A 1 390 ? 18.700 -2.952 -20.686 1.00 62.06 390 LEU A C 1
ATOM 3094 O O . LEU A 1 390 ? 18.741 -3.414 -19.551 1.00 62.06 390 LEU A O 1
ATOM 3098 N N . GLY A 1 391 ? 17.633 -3.153 -21.467 1.00 70.12 391 GLY A N 1
ATOM 3099 C CA . GLY A 1 391 ? 16.477 -3.992 -21.098 1.00 70.12 391 GLY A CA 1
ATOM 3100 C C . GLY A 1 391 ? 15.661 -3.530 -19.874 1.00 70.12 391 GLY A C 1
ATOM 3101 O O . GLY A 1 391 ? 14.766 -4.234 -19.426 1.00 70.12 391 GLY A O 1
ATOM 3102 N N . LEU A 1 392 ? 15.931 -2.343 -19.318 1.00 71.56 392 LEU A N 1
ATOM 3103 C CA . LEU A 1 392 ? 15.214 -1.810 -18.147 1.00 71.56 392 LEU A CA 1
ATOM 3104 C C . LEU A 1 392 ? 13.865 -1.152 -18.489 1.00 71.56 392 LEU A C 1
ATOM 3106 O O . LEU A 1 392 ? 13.019 -0.977 -17.613 1.00 71.56 392 LEU A O 1
ATOM 3110 N N . GLY A 1 393 ? 13.658 -0.757 -19.750 1.00 75.62 393 GLY A N 1
ATOM 3111 C CA . GLY A 1 393 ? 12.526 0.082 -20.155 1.00 75.62 393 GLY A CA 1
ATOM 3112 C C . GLY A 1 393 ? 11.157 -0.547 -19.884 1.00 75.62 393 GLY A C 1
ATOM 3113 O O . GLY A 1 393 ? 10.297 0.111 -19.301 1.00 75.62 393 GLY A O 1
ATOM 3114 N N . LEU A 1 394 ? 10.958 -1.814 -20.267 1.00 85.50 394 LEU A N 1
ATOM 3115 C CA . LEU A 1 394 ? 9.678 -2.513 -20.093 1.00 85.50 394 LEU A CA 1
ATOM 3116 C C . LEU A 1 394 ? 9.445 -2.967 -18.647 1.00 85.50 394 LEU A C 1
ATOM 3118 O O . LEU A 1 394 ? 8.332 -2.805 -18.156 1.00 85.50 394 LEU A O 1
ATOM 3122 N N . SER A 1 395 ? 10.481 -3.412 -17.927 1.00 80.75 395 SER A N 1
ATOM 3123 C CA . SER A 1 395 ? 10.369 -3.725 -16.493 1.00 80.75 395 SER A CA 1
ATOM 3124 C C . SER A 1 395 ? 10.013 -2.493 -15.648 1.00 80.75 395 SER A C 1
ATOM 3126 O O . SER A 1 395 ? 9.232 -2.587 -14.706 1.00 80.75 395 SER A O 1
ATOM 3128 N N . ILE A 1 396 ? 10.533 -1.307 -16.005 1.00 80.12 396 ILE A N 1
ATOM 3129 C CA . ILE A 1 396 ? 10.133 -0.040 -15.370 1.00 80.12 396 ILE A CA 1
ATOM 3130 C C . ILE A 1 396 ? 8.674 0.292 -15.703 1.00 80.12 396 ILE A C 1
ATOM 3132 O O . ILE A 1 396 ? 7.954 0.772 -14.831 1.00 80.12 396 ILE A O 1
ATOM 3136 N N . CYS A 1 397 ? 8.217 0.022 -16.932 1.00 85.75 397 CYS A N 1
ATOM 3137 C CA . CYS A 1 397 ? 6.808 0.212 -17.273 1.00 85.75 397 CYS A CA 1
ATOM 3138 C C . CYS A 1 397 ? 5.914 -0.696 -16.424 1.00 85.75 397 CYS A C 1
ATOM 3140 O O . CYS A 1 397 ? 5.001 -0.194 -15.783 1.00 85.75 397 CYS A O 1
ATOM 3142 N N . GLU A 1 398 ? 6.200 -1.996 -16.366 1.00 87.31 398 GLU A N 1
ATOM 3143 C CA . GLU A 1 398 ? 5.399 -2.959 -15.605 1.00 87.31 398 GLU A CA 1
ATOM 3144 C C . GLU A 1 398 ? 5.278 -2.569 -14.118 1.00 87.31 398 GLU A C 1
ATOM 3146 O O . GLU A 1 398 ? 4.176 -2.552 -13.569 1.00 87.31 398 GLU A O 1
ATOM 3151 N N . GLU A 1 399 ? 6.385 -2.163 -13.488 1.00 83.00 399 GLU A N 1
ATOM 3152 C CA . GLU A 1 399 ? 6.416 -1.700 -12.095 1.00 83.00 399 GLU A CA 1
ATOM 3153 C C . GLU A 1 399 ? 5.591 -0.419 -11.880 1.00 83.00 399 GLU A C 1
ATOM 3155 O O . GLU A 1 399 ? 4.776 -0.356 -10.959 1.00 83.00 399 GLU A O 1
ATOM 3160 N N . ILE A 1 400 ? 5.739 0.597 -12.741 1.00 85.62 400 ILE A N 1
ATOM 3161 C CA . ILE A 1 400 ? 4.937 1.828 -12.639 1.00 85.62 400 ILE A CA 1
ATOM 3162 C C . ILE A 1 400 ? 3.445 1.511 -12.799 1.00 85.62 400 ILE A C 1
ATOM 3164 O O . ILE A 1 400 ? 2.613 2.065 -12.080 1.00 85.62 400 ILE A O 1
ATOM 3168 N N . VAL A 1 401 ? 3.087 0.627 -13.728 1.00 89.94 401 VAL A N 1
ATOM 3169 C CA . VAL A 1 401 ? 1.691 0.270 -13.998 1.00 89.94 401 VAL A CA 1
ATOM 3170 C C . VAL A 1 401 ? 1.076 -0.497 -12.819 1.00 89.94 401 VAL A C 1
ATOM 3172 O O . VAL A 1 401 ? -0.021 -0.147 -12.377 1.00 89.94 401 VAL A O 1
ATOM 3175 N N . LYS A 1 402 ? 1.817 -1.436 -12.216 1.00 87.31 402 LYS A N 1
ATOM 3176 C CA . LYS A 1 402 ? 1.433 -2.107 -10.959 1.00 87.31 402 LYS A CA 1
ATOM 3177 C C . LYS A 1 402 ? 1.243 -1.110 -9.810 1.00 87.31 402 LYS A C 1
ATOM 3179 O O . LYS A 1 402 ? 0.256 -1.198 -9.083 1.00 87.31 402 LYS A O 1
ATOM 3184 N N . GLN A 1 403 ? 2.113 -0.101 -9.685 1.00 84.56 403 GLN A N 1
ATOM 3185 C CA . GLN A 1 403 ? 1.962 0.987 -8.702 1.00 84.56 403 GLN A CA 1
ATOM 3186 C C . GLN A 1 403 ? 0.707 1.854 -8.921 1.00 84.56 403 GLN A C 1
ATOM 3188 O O . GLN A 1 403 ? 0.287 2.551 -7.995 1.00 84.56 403 GLN A O 1
ATOM 3193 N N . HIS A 1 404 ? 0.086 1.804 -10.102 1.00 88.31 404 HIS A N 1
ATOM 3194 C CA . HIS A 1 404 ? -1.195 2.450 -10.411 1.00 88.31 404 HIS A CA 1
ATOM 3195 C C . HIS A 1 404 ? -2.404 1.500 -10.299 1.00 88.31 404 HIS A C 1
ATOM 3197 O O . HIS A 1 404 ? -3.523 1.904 -10.600 1.00 88.31 404 HIS A O 1
ATOM 3203 N N . GLY A 1 405 ? -2.205 0.251 -9.858 1.00 88.56 405 GLY A N 1
ATOM 3204 C CA . GLY A 1 405 ? -3.260 -0.768 -9.794 1.00 88.56 405 GLY A CA 1
ATOM 3205 C C . GLY A 1 405 ? -3.699 -1.298 -11.164 1.00 88.56 405 GLY A C 1
ATOM 3206 O O . GLY A 1 405 ? -4.752 -1.920 -11.263 1.00 88.56 405 GLY A O 1
ATOM 3207 N N . GLY A 1 406 ? -2.918 -1.023 -12.211 1.00 92.25 406 GLY A N 1
ATOM 3208 C CA . GLY A 1 406 ? -3.168 -1.459 -13.580 1.00 92.25 406 GLY A CA 1
ATOM 3209 C C . GLY A 1 406 ? -2.308 -2.651 -14.001 1.00 92.25 406 GLY A C 1
ATOM 3210 O O . GLY A 1 406 ? -1.555 -3.218 -13.205 1.00 92.25 406 GLY A O 1
ATOM 3211 N N . TYR A 1 407 ? -2.367 -2.986 -15.289 1.00 94.00 407 TYR A N 1
ATOM 3212 C CA . TYR A 1 407 ? -1.473 -3.957 -15.931 1.00 94.00 407 TYR A CA 1
ATOM 3213 C C . TYR A 1 407 ? -1.167 -3.566 -17.384 1.00 94.00 407 TYR A C 1
ATOM 3215 O O . TYR A 1 407 ? -1.803 -2.674 -17.949 1.00 94.00 407 TYR A O 1
ATOM 3223 N N . ILE A 1 408 ? -0.133 -4.175 -17.969 1.00 94.00 408 ILE A N 1
ATOM 3224 C CA . ILE A 1 408 ? 0.300 -3.916 -19.345 1.00 94.00 408 ILE A CA 1
ATOM 3225 C C . ILE A 1 408 ? 0.331 -5.221 -20.140 1.00 94.00 408 ILE A C 1
ATOM 3227 O O . ILE A 1 408 ? 1.072 -6.141 -19.807 1.00 94.00 408 ILE A O 1
ATOM 3231 N N . ASP A 1 409 ? -0.458 -5.277 -21.209 1.00 93.69 409 ASP A N 1
ATOM 3232 C CA . ASP A 1 409 ? -0.493 -6.407 -22.135 1.00 93.69 409 ASP A CA 1
ATOM 3233 C C . ASP A 1 409 ? 0.363 -6.137 -23.373 1.00 93.69 409 ASP A C 1
ATOM 3235 O O . ASP A 1 409 ? 0.583 -4.990 -23.776 1.00 93.69 409 ASP A O 1
ATOM 3239 N N . VAL A 1 410 ? 0.787 -7.216 -24.031 1.00 94.88 410 VAL A N 1
ATOM 3240 C CA . VAL A 1 410 ? 1.451 -7.177 -25.335 1.00 94.88 410 VAL A CA 1
ATOM 3241 C C . VAL A 1 410 ? 0.763 -8.136 -26.303 1.00 94.88 410 VAL A C 1
ATOM 3243 O O . VAL A 1 410 ? 0.553 -9.309 -26.013 1.00 94.88 410 VAL A O 1
ATOM 3246 N N . THR A 1 411 ? 0.411 -7.634 -27.483 1.00 94.00 411 THR A N 1
ATOM 3247 C CA . THR A 1 411 ? -0.045 -8.428 -28.629 1.00 94.00 411 THR A CA 1
ATOM 3248 C C . THR A 1 411 ? 0.907 -8.159 -29.781 1.00 94.00 411 THR A C 1
ATOM 3250 O O . THR A 1 411 ? 1.115 -7.012 -30.158 1.00 94.00 411 THR A O 1
ATOM 3253 N N . THR A 1 412 ? 1.519 -9.192 -30.345 1.00 94.12 412 THR A N 1
ATOM 3254 C CA . THR A 1 412 ? 2.560 -9.039 -31.368 1.00 94.12 412 THR A CA 1
ATOM 3255 C C . THR A 1 412 ? 2.495 -10.174 -32.373 1.00 94.12 412 THR A C 1
ATOM 3257 O O . THR A 1 412 ? 2.014 -11.265 -32.063 1.00 94.12 412 THR A O 1
ATOM 3260 N N . LYS A 1 413 ? 2.967 -9.918 -33.591 1.00 92.31 413 LYS A N 1
ATOM 3261 C CA . LYS A 1 413 ? 3.140 -10.949 -34.608 1.00 92.31 413 LYS A CA 1
ATOM 3262 C C . LYS A 1 413 ? 4.329 -10.606 -35.494 1.00 92.31 413 LYS A C 1
ATOM 3264 O O . LYS A 1 413 ? 4.405 -9.512 -36.055 1.00 92.31 413 LYS A O 1
ATOM 3269 N N . VAL A 1 414 ? 5.239 -11.569 -35.634 1.00 90.06 414 VAL A N 1
ATOM 3270 C CA . VAL A 1 414 ? 6.449 -11.439 -36.456 1.00 90.06 414 VAL A CA 1
ATOM 3271 C C . VAL A 1 414 ? 6.077 -11.053 -37.893 1.00 90.06 414 VAL A C 1
ATOM 3273 O O . VAL A 1 414 ? 5.209 -11.673 -38.511 1.00 90.06 414 VAL A O 1
ATOM 3276 N N . GLY A 1 415 ? 6.721 -10.004 -38.404 1.00 86.56 415 GLY A N 1
ATOM 3277 C CA . GLY A 1 415 ? 6.479 -9.420 -39.726 1.00 86.56 415 GLY A CA 1
ATOM 3278 C C . GLY A 1 415 ? 5.195 -8.590 -39.862 1.00 86.56 415 GLY A C 1
ATOM 3279 O O . GLY A 1 415 ? 4.845 -8.235 -40.985 1.00 86.56 415 GLY A O 1
ATOM 3280 N N . VAL A 1 416 ? 4.480 -8.307 -38.766 1.00 89.50 416 VAL A N 1
ATOM 3281 C CA . VAL A 1 416 ? 3.238 -7.506 -38.774 1.00 89.50 416 VAL A CA 1
ATOM 3282 C C . VAL A 1 416 ? 3.322 -6.298 -37.840 1.00 89.50 416 VAL A C 1
ATOM 3284 O O . VAL A 1 416 ? 2.849 -5.229 -38.217 1.00 89.50 416 VAL A O 1
ATOM 3287 N N . GLY A 1 417 ? 3.893 -6.463 -36.643 1.00 92.12 417 GLY A N 1
ATOM 3288 C CA . GLY A 1 417 ? 4.051 -5.382 -35.667 1.00 92.12 417 GLY A CA 1
ATOM 3289 C C . GLY A 1 417 ? 3.798 -5.806 -34.223 1.00 92.12 417 GLY A C 1
ATOM 3290 O O . GLY A 1 417 ? 3.540 -6.982 -33.938 1.00 92.12 417 GLY A O 1
ATOM 3291 N N . THR A 1 418 ? 3.872 -4.837 -33.311 1.00 94.75 418 THR A N 1
ATOM 3292 C CA . THR A 1 418 ? 3.621 -5.011 -31.872 1.00 94.75 418 THR A CA 1
ATOM 3293 C C . THR A 1 418 ? 2.639 -3.967 -31.352 1.00 94.75 418 THR A C 1
ATOM 3295 O O . THR A 1 418 ? 2.650 -2.820 -31.770 1.00 94.75 418 THR A O 1
ATOM 3298 N N . SER A 1 419 ? 1.792 -4.360 -30.407 1.00 96.00 419 SER A N 1
ATOM 3299 C CA . SER A 1 419 ? 0.816 -3.514 -29.731 1.00 96.00 419 SER A CA 1
ATOM 3300 C C . SER A 1 419 ? 0.919 -3.723 -28.226 1.00 96.00 419 SER A C 1
ATOM 3302 O O . SER A 1 419 ? 0.582 -4.796 -27.727 1.00 96.00 419 SER A O 1
ATOM 3304 N N . PHE A 1 420 ? 1.354 -2.693 -27.504 1.00 96.38 420 PHE A N 1
ATOM 3305 C CA . PHE A 1 420 ? 1.327 -2.654 -26.043 1.00 96.38 420 PHE A CA 1
ATOM 3306 C C . PHE A 1 420 ? 0.062 -1.938 -25.571 1.00 96.38 420 PHE A C 1
ATOM 3308 O O . PHE A 1 420 ? -0.215 -0.829 -26.027 1.00 96.38 420 PHE A O 1
ATOM 3315 N N . ALA A 1 421 ? -0.691 -2.548 -24.657 1.00 96.06 421 ALA A N 1
ATOM 3316 C CA . ALA A 1 421 ? -1.908 -1.980 -24.086 1.00 96.06 421 ALA A CA 1
ATOM 3317 C C . ALA A 1 421 ? -1.737 -1.771 -22.577 1.00 96.06 421 ALA A C 1
ATOM 3319 O O . ALA A 1 421 ? -1.687 -2.723 -21.806 1.00 96.06 421 ALA A O 1
ATOM 3320 N N . LEU A 1 422 ? -1.637 -0.509 -22.166 1.00 96.00 422 LEU A N 1
ATOM 3321 C CA . LEU A 1 422 ? -1.632 -0.080 -20.773 1.00 96.00 422 LEU A CA 1
ATOM 3322 C C . LEU A 1 422 ? -3.077 0.031 -20.280 1.00 96.00 422 LEU A C 1
ATOM 3324 O O . LEU A 1 422 ? -3.817 0.876 -20.778 1.00 96.00 422 LEU A O 1
ATOM 3328 N N . GLN A 1 423 ? -3.457 -0.781 -19.298 1.00 95.56 423 GLN A N 1
ATOM 3329 C CA . GLN A 1 423 ? -4.766 -0.740 -18.647 1.00 95.56 423 GLN A CA 1
ATOM 3330 C C . GLN A 1 423 ? -4.650 -0.077 -17.270 1.00 95.56 423 GLN A C 1
ATOM 3332 O O . GLN A 1 423 ? -3.839 -0.501 -16.446 1.00 95.56 423 GLN A O 1
ATOM 3337 N N . LEU A 1 424 ? -5.446 0.964 -17.015 1.00 94.44 424 LEU A N 1
ATOM 3338 C CA . LEU A 1 424 ? -5.487 1.703 -15.749 1.00 94.44 424 LEU A CA 1
ATOM 3339 C C . LEU A 1 424 ? -6.909 1.680 -15.165 1.00 94.44 424 LEU A C 1
ATOM 3341 O O . LEU A 1 424 ? -7.846 1.995 -15.900 1.00 94.44 424 LEU A O 1
ATOM 3345 N N . PRO A 1 425 ? -7.097 1.369 -13.871 1.00 93.62 425 PRO A N 1
ATOM 3346 C CA . PRO A 1 425 ? -8.427 1.251 -13.283 1.00 93.62 425 PRO A CA 1
ATOM 3347 C C . PRO A 1 425 ? -9.164 2.596 -13.247 1.00 93.62 425 PRO A C 1
ATOM 3349 O O . PRO A 1 425 ? -8.597 3.639 -12.909 1.00 93.62 425 PRO A O 1
ATOM 3352 N N . ILE A 1 426 ? -10.458 2.560 -13.565 1.00 93.31 426 ILE A N 1
ATOM 3353 C CA . ILE A 1 426 ? -11.353 3.717 -13.483 1.00 93.31 426 ILE A CA 1
ATOM 3354 C C . ILE A 1 426 ? -11.566 4.089 -12.015 1.00 93.31 426 ILE A C 1
ATOM 3356 O O . ILE A 1 426 ? -11.931 3.247 -11.190 1.00 93.31 426 ILE A O 1
ATOM 3360 N N . TYR A 1 427 ? -11.409 5.372 -11.698 1.00 86.44 427 TYR A N 1
ATOM 3361 C CA . TYR A 1 427 ? -11.726 5.897 -10.379 1.00 86.44 427 TYR A CA 1
ATOM 3362 C C . TYR A 1 427 ? -13.237 5.858 -10.130 1.00 86.44 427 TYR A C 1
ATOM 3364 O O . TYR A 1 427 ? -14.015 6.535 -10.805 1.00 86.44 427 TYR A O 1
ATOM 3372 N N . LYS A 1 428 ? -13.644 5.076 -9.129 1.00 78.44 428 LYS A N 1
ATOM 3373 C CA . LYS A 1 428 ? -15.007 5.054 -8.593 1.00 78.44 428 LYS A CA 1
ATOM 3374 C C . LYS A 1 428 ? -14.992 5.826 -7.274 1.00 78.44 428 LYS A C 1
ATOM 3376 O O . LYS A 1 428 ? -14.204 5.508 -6.383 1.00 78.44 428 LYS A O 1
ATOM 3381 N N . GLU A 1 429 ? -15.827 6.860 -7.154 1.00 51.19 429 GLU A N 1
ATOM 3382 C CA . GLU A 1 429 ? -15.965 7.602 -5.894 1.00 51.19 429 GLU A CA 1
ATOM 3383 C C . GLU A 1 429 ? -16.393 6.640 -4.777 1.00 51.19 429 GLU A C 1
ATOM 3385 O O . GLU A 1 429 ? -17.452 6.018 -4.859 1.00 51.19 429 GLU A O 1
ATOM 3390 N N . GLY A 1 430 ? -15.543 6.501 -3.753 1.00 52.88 430 GLY A N 1
ATOM 3391 C CA . GLY A 1 430 ? -15.751 5.582 -2.628 1.00 52.88 430 GLY A CA 1
ATOM 3392 C C . GLY A 1 430 ? -14.708 4.468 -2.459 1.00 52.88 430 GLY A C 1
ATOM 3393 O O . GLY A 1 430 ? -14.923 3.599 -1.625 1.00 52.88 430 GLY A O 1
ATOM 3394 N N . THR A 1 431 ? -13.598 4.450 -3.211 1.00 46.00 431 THR A N 1
ATOM 3395 C CA . THR A 1 431 ? -12.526 3.426 -3.072 1.00 46.00 431 THR A CA 1
ATOM 3396 C C . THR A 1 431 ? -11.193 3.990 -2.545 1.00 46.00 431 THR A C 1
ATOM 3398 O O . THR A 1 431 ? -10.117 3.583 -2.976 1.00 46.00 431 THR A O 1
ATOM 3401 N N . LEU A 1 432 ? -11.262 4.953 -1.621 1.00 42.56 432 LEU A N 1
ATOM 3402 C CA . LEU A 1 432 ? -10.125 5.423 -0.821 1.00 42.56 432 LEU A CA 1
ATOM 3403 C C . LEU A 1 432 ? -10.420 5.159 0.664 1.00 42.56 432 LEU A C 1
ATOM 3405 O O . LEU A 1 432 ? -10.939 6.035 1.355 1.00 42.56 432 LEU A O 1
ATOM 3409 N N . GLU A 1 433 ? -10.084 3.947 1.110 1.00 34.03 433 GLU A N 1
ATOM 3410 C CA . GLU A 1 433 ? -9.829 3.578 2.514 1.00 34.03 433 GLU A CA 1
ATOM 3411 C C . GLU A 1 433 ? -8.357 3.152 2.649 1.00 34.03 433 GLU A C 1
ATOM 3413 O O . GLU A 1 433 ? -7.866 2.467 1.719 1.00 34.03 433 GLU A O 1
#

pLDDT: mean 70.4, std 22.5, range [22.08, 97.25]

Solvent-accessible surface area (backbone atoms only — not comparable to full-atom values): 24640 Å² total; per-residue (Å²): 135,86,85,81,84,84,83,85,77,80,89,70,76,92,70,84,62,41,81,59,36,84,76,63,93,46,73,66,61,55,53,46,40,53,47,62,56,45,63,76,76,49,60,67,60,24,37,40,38,45,38,43,40,73,94,74,73,41,46,48,36,38,40,38,63,64,79,64,99,90,59,82,84,69,68,72,51,84,49,83,62,85,89,66,52,47,87,70,90,66,83,78,84,56,74,54,73,46,72,70,53,94,88,57,73,72,34,43,40,40,54,44,56,52,104,42,54,66,89,41,76,64,49,54,48,52,49,44,54,53,54,53,52,49,52,52,51,51,52,49,63,48,50,53,51,54,48,54,49,50,54,52,51,49,55,51,50,52,54,48,51,54,50,51,53,52,48,49,62,47,52,56,51,52,56,51,50,50,51,54,50,49,60,50,48,51,56,49,50,55,52,48,54,51,52,50,55,51,51,52,54,51,48,55,52,51,52,56,50,50,54,49,62,76,39,45,70,57,55,50,50,65,52,48,50,42,53,49,53,36,55,51,33,56,51,50,35,58,50,30,58,73,73,62,39,62,72,57,31,53,53,36,51,49,53,36,51,54,38,49,54,49,51,55,47,56,54,46,58,55,50,60,73,68,54,85,74,84,78,60,71,37,83,50,63,64,68,60,51,52,53,53,46,51,65,69,43,44,70,58,34,58,74,32,54,36,45,80,45,80,52,67,52,95,75,75,80,54,30,61,34,36,71,66,61,55,48,49,38,54,49,45,52,54,49,53,48,47,67,59,19,50,91,76,31,47,45,37,40,44,32,39,50,68,66,101,58,30,40,35,43,33,50,31,31,56,30,56,36,54,62,76,92,48,60,88,42,54,55,39,76,50,44,59,94,53,100,85,50,77,20,45,61,46,25,51,33,51,52,56,32,48,78,51,70,26,49,74,48,78,51,61,38,68,77,56,9,36,32,39,36,41,35,36,46,49,64,58,95,88,78,86,129

Secondary structure (DSSP, 8-state):
-------------TTTTSSSGGG---HHHHHHHHHHHHHHHS-TTEEEEEEEETTTTEEEEEEEE---TTSPPP--EEEEE----------GGG---EES-SSS---EE----SS----SHHHHHHHHHHHHHHHHHHHHHHHHHHHHHHHHHHHHHHHHHHHHHHHHHHHHHHHHHHHHHHHHHHHHHHHHHHHHHHHHHHHHHHHHHHHHHHHHHHHHHHHHHHHHHHHHHHHHHHHHHHHT-HHHHHHHHHHHHHHHHHHHHHHHHHHHHH-------EEE-HHHHHHHHHHHHHHHHHHTTEEEEEE--S----EEE-HHHHHHHHHHHHHHHHHHHTTT-EEEEEEEEE-SSEEEEEEEE-SS---GGGGGGTTSTT---STT--SHHHHHHHHHHHHTT-EEEEEEETTTEEEEEEEEEPPPTT---

Radius of gyration: 60.32 Å; Cα contacts (8 Å, |Δi|>4): 494; chains: 1; bounding box: 127×53×143 Å

Foldseek 3Di:
DDDDDDDDDDPDDPDPFAPDQQPDPDPVQVVQWVVVVVVVVADLQKWKWWWADDVVRFIWIWIFGDDDPVDDHTDTDTDTDDGRGDDDGDDPQQFAFADLDDPDPDTTITTHRHPDHPPDPVVSVVRSVVSVVVVVVVVVVVVVVVVVVVVVVVVVVVVVVVVVVVVVVVVVVVVVVVVVVVVVVVVVVVVVVVVVVVVVVVVLLVVLVVVCVVCVVVLVVLLVVLVVLLVVLVVVLVVCVVVVVVVVNVVSVVSNVVSVVLNVVSVVLSVVSNDDDPKDWDWDPPVVLVVVLCVVCVVVLVQQQEAEAEAEDPDDFTAITHSVLVSLLVNLLVVVQSVLRSPPYFYWYWYWDDDPWWIKTKIKTQGQWDDPVCQVCLLPQQDDPDPNDRSHNNVSNQVRLVVQVWGKDWDIDGNGIIMIMTIGTGDDPPPDD

Nearest PDB structures (foldseek):
  4q20-assembly1_A  TM=6.720E-01  e=5.932E-16  Caulobacter vibrioides CB15
  8a6x-assembly1_B  TM=6.152E-01  e=1.441E-15  Pseudomonas putida KT2440
  8a7f-assembly1_A  TM=6.081E-01  e=6.444E-15  Pseudomonas putida KT2440
  4gcz-assembly1_A  TM=5.989E-01  e=8.505E-15  Bacillus subtilis subsp. subtilis str. 168
  3sl2-assembly1_A  TM=8.601E-01  e=1.003E-10  Bacillus subtilis

Mean predicted aligned error: 19.5 Å

Sequence (433 aa):
MFSRDVGNSGIISMNTTYIDILTSNNLDEVIERSTARFMELVNPLAMCLLLWDTELHRYIVGETVVNDPQLAPSVFRRVVLSFVGNRVSVTQEHLHCLRLDDHDQHVGLVVYKGDRVLDSPEANLYSRCVGKALHINFRLAVAEREHHQLEADTKRLEHLLQAVEQQQRTIDRLLASEREWSAELERRVEAQVHALNEAQKRLIQSEKLAVIGKLASSLAHELNNPLQAIQSGIGLVIEDLRAGHIHQVELDLKVIEDELDRIQSIFRQMLDFYRPNQTERVPLDVNAICHDLAILMRKRLQRSNITLTLDLAEQLPVVIGDRNQIKQILINLMLNAAEAMDTVGGSVILKTASDEANVVITVADNGPGIPEEHLPHLFEPLFTTKVRGLGLGLSICEEIVKQHGGYIDVTTKVGVGTSFALQLPIYKEGTLE